Protein AF-0000000081953752 (afdb_homodimer)

Organism: NCBI:txid47308

Structure (mmCIF, N/CA/C/O backbone):
data_AF-0000000081953752-model_v1
#
loop_
_entity.id
_entity.type
_entity.pdbx_description
1 polymer Zgc:103681
#
loop_
_atom_site.group_PDB
_atom_site.id
_atom_site.type_symbol
_atom_site.label_atom_id
_atom_site.label_alt_id
_atom_site.label_comp_id
_atom_site.label_asym_id
_atom_site.label_entity_id
_atom_site.label_seq_id
_atom_site.pdbx_PDB_ins_code
_atom_site.Cartn_x
_atom_site.Cartn_y
_atom_site.Cartn_z
_atom_site.occupancy
_atom_site.B_iso_or_equiv
_atom_site.auth_seq_id
_atom_site.auth_comp_id
_atom_site.auth_asym_id
_atom_site.auth_atom_id
_atom_site.pdbx_PDB_model_num
ATOM 1 N N . MET A 1 1 ? 23.609 -15.227 -53.875 1 46.91 1 MET A N 1
ATOM 2 C CA . MET A 1 1 ? 23.047 -14.703 -52.625 1 46.91 1 MET A CA 1
ATOM 3 C C . MET A 1 1 ? 24.156 -14.391 -51.625 1 46.91 1 MET A C 1
ATOM 5 O O . MET A 1 1 ? 24.969 -15.258 -51.312 1 46.91 1 MET A O 1
ATOM 9 N N . SER A 1 2 ? 24.5 -13.234 -51.312 1 61.34 2 SER A N 1
ATOM 10 C CA . SER A 1 2 ? 25.688 -12.844 -50.562 1 61.34 2 SER A CA 1
ATOM 11 C C . SER A 1 2 ? 25.75 -13.523 -49.188 1 61.34 2 SER A C 1
ATOM 13 O O . SER A 1 2 ? 24.703 -13.914 -48.656 1 61.34 2 SER A O 1
ATOM 15 N N . ARG A 1 3 ? 26.984 -14.031 -48.969 1 63.84 3 ARG A N 1
ATOM 16 C CA . ARG A 1 3 ? 27.312 -14.766 -47.75 1 63.84 3 ARG A CA 1
ATOM 17 C C . ARG A 1 3 ? 26.594 -14.18 -46.531 1 63.84 3 ARG A C 1
ATOM 19 O O . ARG A 1 3 ? 26.141 -14.906 -45.656 1 63.84 3 ARG A O 1
ATOM 26 N N . SER A 1 4 ? 26.406 -12.82 -46.688 1 73.75 4 SER A N 1
ATOM 27 C CA . SER A 1 4 ? 25.797 -12.086 -45.594 1 73.75 4 SER A CA 1
ATOM 28 C C . SER A 1 4 ? 24.312 -12.359 -45.5 1 73.75 4 SER A C 1
ATOM 30 O O . SER A 1 4 ? 23.766 -12.539 -44.406 1 73.75 4 SER A O 1
ATOM 32 N N . LEU A 1 5 ? 23.766 -12.641 -46.625 1 77.19 5 LEU A N 1
ATOM 33 C CA . LEU A 1 5 ? 22.328 -12.875 -46.656 1 77.19 5 LEU A CA 1
ATOM 34 C C . LEU A 1 5 ? 22 -14.289 -46.219 1 77.19 5 LEU A C 1
ATOM 36 O O . LEU A 1 5 ? 21 -14.5 -45.531 1 77.19 5 LEU A O 1
ATOM 40 N N . THR A 1 6 ? 22.875 -15.172 -46.562 1 80.06 6 THR A N 1
ATOM 41 C CA . THR A 1 6 ? 22.656 -16.562 -46.188 1 80.06 6 THR A CA 1
ATOM 42 C C . THR A 1 6 ? 22.75 -16.719 -44.656 1 80.06 6 THR A C 1
ATOM 44 O O . THR A 1 6 ? 21.984 -17.484 -44.062 1 80.06 6 THR A O 1
ATOM 47 N N . ASN A 1 7 ? 23.688 -15.969 -44.062 1 82.38 7 ASN A N 1
ATOM 48 C CA . ASN A 1 7 ? 23.828 -16.016 -42.594 1 82.38 7 ASN A CA 1
ATOM 49 C C . ASN A 1 7 ? 22.578 -15.461 -41.906 1 82.38 7 ASN A C 1
ATOM 51 O O . ASN A 1 7 ? 22.141 -15.992 -40.875 1 82.38 7 ASN A O 1
ATOM 55 N N . VAL A 1 8 ? 22.078 -14.43 -42.5 1 82.56 8 VAL A N 1
ATOM 56 C CA . VAL A 1 8 ? 20.906 -13.797 -41.906 1 82.56 8 VAL A CA 1
ATOM 57 C C . VAL A 1 8 ? 19.703 -14.727 -42.031 1 82.56 8 VAL A C 1
ATOM 59 O O . VAL A 1 8 ? 18.875 -14.836 -41.125 1 82.56 8 VAL A O 1
ATOM 62 N N . LEU A 1 9 ? 19.672 -15.406 -43.188 1 83.31 9 LEU A N 1
ATOM 63 C CA . LEU A 1 9 ? 18.547 -16.328 -43.438 1 83.31 9 LEU A CA 1
ATOM 64 C C . LEU A 1 9 ? 18.656 -17.547 -42.531 1 83.31 9 LEU A C 1
ATOM 66 O O . LEU A 1 9 ? 17.641 -18.047 -42.031 1 83.31 9 LEU A O 1
ATOM 70 N N . GLU A 1 10 ? 19.797 -17.938 -42.344 1 86.81 10 GLU A N 1
ATOM 71 C CA . GLU A 1 10 ? 20 -19.062 -41.438 1 86.81 10 GLU A CA 1
ATOM 72 C C . GLU A 1 10 ? 19.688 -18.672 -40 1 86.81 10 GLU A C 1
ATOM 74 O O . GLU A 1 10 ? 19.047 -19.438 -39.25 1 86.81 10 GLU A O 1
ATOM 79 N N . GLU A 1 11 ? 20.156 -17.516 -39.594 1 86.75 11 GLU A N 1
ATOM 80 C CA . GLU A 1 11 ? 19.844 -17.031 -38.25 1 86.75 11 GLU A CA 1
ATOM 81 C C . GLU A 1 11 ? 18.344 -16.859 -38.062 1 86.75 11 GLU A C 1
ATOM 83 O O . GLU A 1 11 ? 17.812 -17.156 -37 1 86.75 11 GLU A O 1
ATOM 88 N N . TRP A 1 12 ? 17.703 -16.438 -39.062 1 86.62 12 TRP A N 1
ATOM 89 C CA . TRP A 1 12 ? 16.266 -16.25 -38.969 1 86.62 12 TRP A CA 1
ATOM 90 C C . TRP A 1 12 ? 15.547 -17.594 -38.875 1 86.62 12 TRP A C 1
ATOM 92 O O . TRP A 1 12 ? 14.578 -17.719 -38.094 1 86.62 12 TRP A O 1
ATOM 102 N N . THR A 1 13 ? 15.992 -18.531 -39.656 1 88.94 13 THR A N 1
ATOM 103 C CA . THR A 1 13 ? 15.383 -19.859 -39.562 1 88.94 13 THR A CA 1
ATOM 104 C C . THR A 1 13 ? 15.547 -20.438 -38.156 1 88.94 13 THR A C 1
ATOM 106 O O . THR A 1 13 ? 14.633 -21.078 -37.656 1 88.94 13 THR A O 1
ATOM 109 N N . ASN A 1 14 ? 16.672 -20.203 -37.531 1 89.75 14 ASN A N 1
ATOM 110 C CA . ASN A 1 14 ? 16.891 -20.656 -36.156 1 89.75 14 ASN A CA 1
ATOM 111 C C . ASN A 1 14 ? 15.984 -19.906 -35.188 1 89.75 14 ASN A C 1
ATOM 113 O O . ASN A 1 14 ? 15.438 -20.516 -34.281 1 89.75 14 ASN A O 1
ATOM 117 N N . LEU A 1 15 ? 15.836 -18.672 -35.406 1 89.75 15 LEU A N 1
ATOM 118 C CA . LEU A 1 15 ? 14.977 -17.859 -34.562 1 89.75 15 LEU A CA 1
ATOM 119 C C . LEU A 1 15 ? 13.523 -18.281 -34.688 1 89.75 15 LEU A C 1
ATOM 121 O O . LEU A 1 15 ? 12.773 -18.266 -33.719 1 89.75 15 LEU A O 1
ATOM 125 N N . GLU A 1 16 ? 13.188 -18.656 -35.875 1 89.75 16 GLU A N 1
ATOM 126 C CA . GLU A 1 16 ? 11.82 -19.094 -36.094 1 89.75 16 GLU A CA 1
ATOM 127 C C . GLU A 1 16 ? 11.555 -20.438 -35.406 1 89.75 16 GLU A C 1
ATOM 129 O O . GLU A 1 16 ? 10.469 -20.656 -34.844 1 89.75 16 GLU A O 1
ATOM 134 N N . LYS A 1 17 ? 12.508 -21.297 -35.438 1 91.38 17 LYS A N 1
ATOM 135 C CA . LYS A 1 17 ? 12.375 -22.547 -34.719 1 91.38 17 LYS A CA 1
ATOM 136 C C . LYS A 1 17 ? 12.266 -22.328 -33.188 1 91.38 17 LYS A C 1
ATOM 138 O O . LYS A 1 17 ? 11.438 -22.938 -32.531 1 91.38 17 LYS A O 1
ATOM 143 N N . GLU A 1 18 ? 13.055 -21.516 -32.719 1 90 18 GLU A N 1
ATOM 144 C CA . GLU A 1 18 ? 13.016 -21.188 -31.297 1 90 18 GLU A CA 1
ATOM 145 C C . GLU A 1 18 ? 11.695 -20.516 -30.922 1 90 18 GLU A C 1
ATOM 147 O O . GLU A 1 18 ? 11.172 -20.75 -29.828 1 90 18 GLU A O 1
ATOM 152 N N . TYR A 1 19 ? 11.25 -19.734 -31.828 1 90.19 19 TYR A N 1
ATOM 153 C CA . TYR A 1 19 ? 9.969 -19.062 -31.625 1 90.19 19 TYR A CA 1
ATOM 154 C C . TYR A 1 19 ? 8.836 -20.078 -31.5 1 90.19 19 TYR A C 1
ATOM 156 O O . TYR A 1 19 ? 7.969 -19.953 -30.641 1 90.19 19 TYR A O 1
ATOM 164 N N . GLN A 1 20 ? 8.852 -21.047 -32.344 1 90.56 20 GLN A N 1
ATOM 165 C CA . GLN A 1 20 ? 7.828 -22.094 -32.312 1 90.56 20 GLN A CA 1
ATOM 166 C C . GLN A 1 20 ? 7.926 -22.891 -31 1 90.56 20 GLN A C 1
ATOM 168 O O . GLN A 1 20 ? 6.906 -23.219 -30.391 1 90.56 20 GLN A O 1
ATOM 173 N N . HIS A 1 21 ? 9.109 -23.125 -30.594 1 90.94 21 HIS A N 1
ATOM 174 C CA . HIS A 1 21 ? 9.312 -23.828 -29.328 1 90.94 21 HIS A CA 1
ATOM 175 C C . HIS A 1 21 ? 8.828 -22.984 -28.156 1 90.94 21 HIS A C 1
ATOM 177 O O . HIS A 1 21 ? 8.242 -23.5 -27.203 1 90.94 21 HIS A O 1
ATOM 183 N N . LEU A 1 22 ? 9.109 -21.734 -28.234 1 90.44 22 LEU A N 1
ATOM 184 C CA . LEU A 1 22 ? 8.672 -20.812 -27.188 1 90.44 22 LEU A CA 1
ATOM 185 C C . LEU A 1 22 ? 7.148 -20.766 -27.109 1 90.44 22 LEU A C 1
ATOM 187 O O . LEU A 1 22 ? 6.574 -20.75 -26.016 1 90.44 22 LEU A O 1
ATOM 191 N N . GLN A 1 23 ? 6.535 -20.781 -28.25 1 89.38 23 GLN A N 1
ATOM 192 C CA . GLN A 1 23 ? 5.078 -20.75 -28.281 1 89.38 23 GLN A CA 1
ATOM 193 C C . GLN A 1 23 ? 4.496 -22.031 -27.672 1 89.38 23 GLN A C 1
ATOM 195 O O . GLN A 1 23 ? 3.508 -21.984 -26.938 1 89.38 23 GLN A O 1
ATOM 200 N N . GLU A 1 24 ? 5.129 -23.062 -27.906 1 91.31 24 GLU A N 1
ATOM 201 C CA . GLU A 1 24 ? 4.68 -24.344 -27.359 1 91.31 24 GLU A CA 1
ATOM 202 C C . GLU A 1 24 ? 4.895 -24.391 -25.844 1 91.31 24 GLU A C 1
ATOM 204 O O . GLU A 1 24 ? 4.035 -24.875 -25.109 1 91.31 24 GLU A O 1
ATOM 209 N N . THR A 1 25 ? 5.996 -23.938 -25.453 1 90.5 25 THR A N 1
ATOM 210 C CA . THR A 1 25 ? 6.293 -23.906 -24.031 1 90.5 25 THR A CA 1
ATOM 211 C C . THR A 1 25 ? 5.328 -22.969 -23.297 1 90.5 25 THR A C 1
ATOM 213 O O . THR A 1 25 ? 4.895 -23.266 -22.188 1 90.5 25 THR A O 1
ATOM 216 N N . HIS A 1 26 ? 5.078 -21.891 -23.922 1 89.62 26 HIS A N 1
ATOM 217 C CA . HIS A 1 26 ? 4.152 -20.938 -23.328 1 89.62 26 HIS A CA 1
ATOM 218 C C . HIS A 1 26 ? 2.746 -21.516 -23.234 1 89.62 26 HIS A C 1
ATOM 220 O O . HIS A 1 26 ? 2.043 -21.297 -22.234 1 89.62 26 HIS A O 1
ATOM 226 N N . LYS A 1 27 ? 2.357 -22.188 -24.234 1 90.25 27 LYS A N 1
ATOM 227 C CA . LYS A 1 27 ? 1.062 -22.859 -24.188 1 90.25 27 LYS A CA 1
ATOM 228 C C . LYS A 1 27 ? 1.02 -23.891 -23.062 1 90.25 27 LYS A C 1
ATOM 230 O O . LYS A 1 27 ? 0.024 -24 -22.344 1 90.25 27 LYS A O 1
ATOM 235 N N . LEU A 1 28 ? 2.066 -24.625 -22.969 1 91.25 28 LEU A N 1
ATOM 236 C CA . LEU A 1 28 ? 2.178 -25.594 -21.891 1 91.25 28 LEU A CA 1
ATOM 237 C C . LEU A 1 28 ? 2.123 -24.906 -20.531 1 91.25 28 LEU A C 1
ATOM 239 O O . LEU A 1 28 ? 1.481 -25.391 -19.609 1 91.25 28 LEU A O 1
ATOM 243 N N . TYR A 1 29 ? 2.766 -23.859 -20.469 1 90.81 29 TYR A N 1
ATOM 244 C CA . TYR A 1 29 ? 2.764 -23.047 -19.25 1 90.81 29 TYR A CA 1
ATOM 245 C C . TYR A 1 29 ? 1.35 -22.625 -18.891 1 90.81 29 TYR A C 1
ATOM 247 O O . TYR A 1 29 ? 0.924 -22.766 -17.75 1 90.81 29 TYR A O 1
ATOM 255 N N . LEU A 1 30 ? 0.602 -22.172 -19.844 1 88.12 30 LEU A N 1
ATOM 256 C CA . LEU A 1 30 ? -0.766 -21.734 -19.594 1 88.12 30 LEU A CA 1
ATOM 257 C C . LEU A 1 30 ? -1.65 -22.891 -19.172 1 88.12 30 LEU A C 1
ATOM 259 O O . LEU A 1 30 ? -2.52 -22.734 -18.312 1 88.12 30 LEU A O 1
ATOM 263 N N . GLN A 1 31 ? -1.423 -23.953 -19.672 1 89.69 31 GLN A N 1
ATOM 264 C CA . GLN A 1 31 ? -2.178 -25.156 -19.312 1 89.69 31 GLN A CA 1
ATOM 265 C C . GLN A 1 31 ? -1.862 -25.578 -17.875 1 89.69 31 GLN A C 1
ATOM 267 O O . GLN A 1 31 ? -2.764 -25.938 -17.125 1 89.69 31 GLN A O 1
ATOM 272 N N . LYS A 1 32 ? -0.624 -25.547 -17.625 1 90.56 32 LYS A N 1
ATOM 273 C CA . LYS A 1 32 ? -0.218 -25.922 -16.266 1 90.56 32 LYS A CA 1
ATOM 274 C C . LYS A 1 32 ? -0.751 -24.938 -15.234 1 90.56 32 LYS A C 1
ATOM 276 O O . LYS A 1 32 ? -1.063 -25.328 -14.102 1 90.56 32 LYS A O 1
ATOM 281 N N . LEU A 1 33 ? -0.809 -23.75 -15.656 1 88.44 33 LEU A N 1
ATOM 282 C CA . LEU A 1 33 ? -1.383 -22.75 -14.773 1 88.44 33 LEU A CA 1
ATOM 283 C C . LEU A 1 33 ? -2.842 -23.062 -14.461 1 88.44 33 LEU A C 1
ATOM 285 O O . LEU A 1 33 ? -3.279 -22.922 -13.32 1 88.44 33 LEU A O 1
ATOM 289 N N . ASP A 1 34 ? -3.547 -23.469 -15.375 1 87.88 34 ASP A N 1
ATOM 290 C CA . ASP A 1 34 ? -4.945 -23.844 -15.188 1 87.88 34 ASP A CA 1
ATOM 291 C C . ASP A 1 34 ? -5.059 -25.078 -14.289 1 87.88 34 ASP A C 1
ATOM 293 O O . ASP A 1 34 ? -5.953 -25.156 -13.445 1 87.88 34 ASP A O 1
ATOM 297 N N . GLU A 1 35 ? -4.172 -25.938 -14.461 1 89.75 35 GLU A N 1
ATOM 298 C CA . GLU A 1 35 ? -4.16 -27.141 -13.633 1 89.75 35 GLU A CA 1
ATOM 299 C C . GLU A 1 35 ? -3.898 -26.812 -12.172 1 89.75 35 GLU A C 1
ATOM 301 O O . GLU A 1 35 ? -4.531 -27.375 -11.273 1 89.75 35 GLU A O 1
ATOM 306 N N . ILE A 1 36 ? -3.023 -25.938 -12.008 1 89.88 36 ILE A N 1
ATOM 307 C CA . ILE A 1 36 ? -2.666 -25.547 -10.648 1 89.88 36 ILE A CA 1
ATOM 308 C C . ILE A 1 36 ? -3.855 -24.859 -9.977 1 89.88 36 ILE A C 1
ATOM 310 O O . ILE A 1 36 ? -4.117 -25.078 -8.789 1 89.88 36 ILE A O 1
ATOM 314 N N . SER A 1 37 ? -4.5 -24.047 -10.727 1 87.56 37 SER A N 1
ATOM 315 C CA . SER A 1 37 ? -5.668 -23.359 -10.18 1 87.56 37 SER A CA 1
ATOM 316 C C . SER A 1 37 ? -6.738 -24.359 -9.742 1 87.56 37 SER A C 1
ATOM 318 O O . SER A 1 37 ? -7.352 -24.188 -8.688 1 87.56 37 SER A O 1
ATOM 320 N N . LYS A 1 38 ? -6.891 -25.359 -10.469 1 89.38 38 LYS A N 1
ATOM 321 C CA . LYS A 1 38 ? -7.859 -26.391 -10.125 1 89.38 38 LYS A CA 1
ATOM 322 C C . LYS A 1 38 ? -7.418 -27.172 -8.891 1 89.38 38 LYS A C 1
ATOM 324 O O . LYS A 1 38 ? -8.227 -27.453 -8.008 1 89.38 38 LYS A O 1
ATOM 329 N N . LEU A 1 39 ? -6.164 -27.438 -8.898 1 90.5 39 LEU A N 1
ATOM 330 C CA . LEU A 1 39 ? -5.625 -28.172 -7.75 1 90.5 39 LEU A CA 1
ATOM 331 C C . LEU A 1 39 ? -5.742 -27.328 -6.48 1 90.5 39 LEU A C 1
ATOM 333 O O . LEU A 1 39 ? -6.055 -27.859 -5.41 1 90.5 39 LEU A O 1
ATOM 337 N N . GLN A 1 40 ? -5.484 -26.109 -6.574 1 88.94 40 GLN A N 1
ATOM 338 C CA . GLN A 1 40 ? -5.602 -25.203 -5.441 1 88.94 40 GLN A CA 1
ATOM 339 C C . GLN A 1 40 ? -7.023 -25.188 -4.891 1 88.94 40 GLN A C 1
ATOM 341 O O . GLN A 1 40 ? -7.227 -25.297 -3.678 1 88.94 40 GLN A O 1
ATOM 346 N N . ASN A 1 41 ? -7.934 -25.062 -5.746 1 88.06 41 ASN A N 1
ATOM 347 C CA . ASN A 1 41 ? -9.336 -25.031 -5.34 1 88.06 41 ASN A CA 1
ATOM 348 C C . ASN A 1 41 ? -9.758 -26.359 -4.715 1 88.06 41 ASN A C 1
ATOM 350 O O . ASN A 1 41 ? -10.5 -26.375 -3.73 1 88.06 41 ASN A O 1
ATOM 354 N N . ASN A 1 42 ? -9.273 -27.406 -5.285 1 90.5 42 ASN A N 1
ATOM 355 C CA . ASN A 1 42 ? -9.586 -28.719 -4.754 1 90.5 42 ASN A CA 1
ATOM 356 C C . ASN A 1 42 ? -9.016 -28.906 -3.35 1 90.5 42 ASN A C 1
ATOM 358 O O . ASN A 1 42 ? -9.703 -29.422 -2.463 1 90.5 42 ASN A O 1
ATOM 362 N N . CYS A 1 43 ? -7.809 -28.516 -3.184 1 90.25 43 CYS A N 1
ATOM 363 C CA . CYS A 1 43 ? -7.172 -28.625 -1.877 1 90.25 43 CYS A CA 1
ATOM 364 C C . CYS A 1 43 ? -7.891 -27.766 -0.841 1 90.25 43 CYS A C 1
ATOM 366 O O . CYS A 1 43 ? -8.188 -28.234 0.26 1 90.25 43 CYS A O 1
ATOM 368 N N . SER A 1 44 ? -8.211 -26.562 -1.245 1 89.81 44 SER A N 1
ATOM 369 C CA . SER A 1 44 ? -8.875 -25.656 -0.323 1 89.81 44 SER A CA 1
ATOM 370 C C . SER A 1 44 ? -10.266 -26.156 0.055 1 89.81 44 SER A C 1
ATOM 372 O O . SER A 1 44 ? -10.648 -26.109 1.224 1 89.81 44 SER A O 1
ATOM 374 N N . SER A 1 45 ? -10.953 -26.656 -0.89 1 90.12 45 SER A N 1
ATOM 375 C CA . SER A 1 45 ? -12.289 -27.188 -0.63 1 90.12 45 SER A CA 1
ATOM 376 C C . SER A 1 45 ? -12.234 -28.438 0.238 1 90.12 45 SER A C 1
ATOM 378 O O . SER A 1 45 ? -13.047 -28.609 1.151 1 90.12 45 SER A O 1
ATOM 380 N N . THR A 1 46 ? -11.305 -29.297 -0.038 1 90.81 46 THR A N 1
ATOM 381 C CA . THR A 1 46 ? -11.164 -30.531 0.723 1 90.81 46 THR A CA 1
ATOM 382 C C . THR A 1 46 ? -10.766 -30.234 2.168 1 90.81 46 THR A C 1
ATOM 384 O O . THR A 1 46 ? -11.258 -30.891 3.096 1 90.81 46 THR A O 1
ATOM 387 N N . ILE A 1 47 ? -9.898 -29.297 2.385 1 91.62 47 ILE A N 1
ATOM 388 C CA . ILE A 1 47 ? -9.477 -28.922 3.73 1 91.62 47 ILE A CA 1
ATOM 389 C C . ILE A 1 47 ? -10.656 -28.359 4.508 1 91.62 47 ILE A C 1
ATOM 391 O O . ILE A 1 47 ? -10.867 -28.703 5.676 1 91.62 47 ILE A O 1
ATOM 395 N N . SER A 1 48 ? -11.438 -27.5 3.807 1 90.38 48 SER A N 1
ATOM 396 C CA . SER A 1 48 ? -12.602 -26.906 4.461 1 90.38 48 SER A CA 1
ATOM 397 C C . SER A 1 48 ? -13.617 -27.969 4.852 1 90.38 48 SER A C 1
ATOM 399 O O . SER A 1 48 ? -14.18 -27.922 5.949 1 90.38 48 SER A O 1
ATOM 401 N N . LEU A 1 49 ? -13.852 -28.938 4.035 1 90.62 49 LEU A N 1
ATOM 402 C CA . LEU A 1 49 ? -14.773 -30.031 4.312 1 90.62 49 LEU A CA 1
ATOM 403 C C . LEU A 1 49 ? -14.258 -30.906 5.445 1 90.62 49 LEU A C 1
ATOM 405 O O . LEU A 1 49 ? -15.016 -31.312 6.328 1 90.62 49 LEU A O 1
ATOM 409 N N . HIS A 1 50 ? -12.953 -31.156 5.414 1 90.56 50 HIS A N 1
ATOM 410 C CA . HIS A 1 50 ? -12.336 -31.969 6.461 1 90.56 50 HIS A CA 1
ATOM 411 C C . HIS A 1 50 ? -12.445 -31.281 7.82 1 90.56 50 HIS A C 1
ATOM 413 O O . HIS A 1 50 ? -12.734 -31.938 8.828 1 90.56 50 HIS A O 1
ATOM 419 N N . ARG A 1 51 ? -12.258 -30.016 7.84 1 89.12 51 ARG A N 1
ATOM 420 C CA . ARG A 1 51 ? -12.352 -29.25 9.078 1 89.12 51 ARG A CA 1
ATOM 421 C C . ARG A 1 51 ? -13.766 -29.297 9.648 1 89.12 51 ARG A C 1
ATOM 423 O O . ARG A 1 51 ? -13.953 -29.438 10.859 1 89.12 51 ARG A O 1
ATOM 430 N N . LYS A 1 52 ? -14.758 -29.188 8.773 1 89.75 52 LYS A N 1
ATOM 431 C CA . LYS A 1 52 ? -16.156 -29.25 9.195 1 89.75 52 LYS A CA 1
ATOM 432 C C . LYS A 1 52 ? -16.484 -30.625 9.781 1 89.75 52 LYS A C 1
ATOM 434 O O . LYS A 1 52 ? -17.125 -30.719 10.828 1 89.75 52 LYS A O 1
ATOM 439 N N . ARG A 1 53 ? -16 -31.609 9.156 1 88.44 53 ARG A N 1
ATOM 440 C CA . ARG A 1 53 ? -16.281 -32.969 9.602 1 88.44 53 ARG A CA 1
ATOM 441 C C . ARG A 1 53 ? -15.547 -33.281 10.898 1 88.44 53 ARG A C 1
ATOM 443 O O . ARG A 1 53 ? -16.062 -34 11.758 1 88.44 53 ARG A O 1
ATOM 450 N N . LEU A 1 54 ? -14.328 -32.719 10.992 1 87.75 54 LEU A N 1
ATOM 451 C CA . LEU A 1 54 ? -13.562 -32.906 12.219 1 87.75 54 LEU A CA 1
ATOM 452 C C . LEU A 1 54 ? -14.281 -32.219 13.398 1 87.75 54 LEU A C 1
ATOM 454 O O . LEU A 1 54 ? -14.305 -32.781 14.5 1 87.75 54 LEU A O 1
ATOM 458 N N . ASN A 1 55 ? -14.867 -31.062 13.133 1 87.25 55 ASN A N 1
ATOM 459 C CA . ASN A 1 55 ? -15.594 -30.344 14.188 1 87.25 55 ASN A CA 1
ATOM 460 C C . ASN A 1 55 ? -16.844 -31.109 14.609 1 87.25 55 ASN A C 1
ATOM 462 O O . ASN A 1 55 ? -17.219 -31.094 15.781 1 87.25 55 ASN A O 1
ATOM 466 N N . GLU A 1 56 ? -17.422 -31.859 13.672 1 83.88 56 GLU A N 1
ATOM 467 C CA . GLU A 1 56 ? -18.594 -32.688 13.984 1 83.88 56 GLU A CA 1
ATOM 468 C C . GLU A 1 56 ? -18.219 -33.906 14.812 1 83.88 56 GLU A C 1
ATOM 470 O O . GLU A 1 56 ? -18.984 -34.344 15.672 1 83.88 56 GLU A O 1
ATOM 475 N N . LEU A 1 57 ? -17.078 -34.375 14.562 1 81.94 57 LEU A N 1
ATOM 476 C CA . LEU A 1 57 ? -16.609 -35.562 15.281 1 81.94 57 LEU A CA 1
ATOM 477 C C . LEU A 1 57 ? -16.203 -35.188 16.703 1 81.94 57 LEU A C 1
ATOM 479 O O . LEU A 1 57 ? -16.312 -36 17.625 1 81.94 57 LEU A O 1
ATOM 483 N N . LYS A 1 58 ? -15.602 -34 16.875 1 77.31 58 LYS A N 1
ATOM 484 C CA . LYS A 1 58 ? -15.219 -33.531 18.203 1 77.31 58 LYS A CA 1
ATOM 485 C C . LYS A 1 58 ? -16.422 -33.5 19.141 1 77.31 58 LYS A C 1
ATOM 487 O O . LYS A 1 58 ? -16.281 -33.781 20.344 1 77.31 58 LYS A O 1
ATOM 492 N N . GLY A 1 59 ? -17.562 -33.312 18.531 1 73.25 59 GLY A N 1
ATOM 493 C CA . GLY A 1 59 ? -18.781 -33.25 19.328 1 73.25 59 GLY A CA 1
ATOM 494 C C . GLY A 1 59 ? -19.312 -34.625 19.703 1 73.25 59 GLY A C 1
ATOM 495 O O . GLY A 1 59 ? -20.125 -34.719 20.625 1 73.25 59 GLY A O 1
ATOM 496 N N . LEU A 1 60 ? -18.828 -35.656 18.984 1 70.62 60 LEU A N 1
ATOM 497 C CA . LEU A 1 60 ? -19.406 -36.969 19.219 1 70.62 60 LEU A CA 1
ATOM 498 C C . LEU A 1 60 ? -18.562 -37.75 20.25 1 70.62 60 LEU A C 1
ATOM 500 O O . LEU A 1 60 ? -18.844 -38.906 20.531 1 70.62 60 LEU A O 1
ATOM 504 N N . SER A 1 61 ? -17.703 -37.062 20.984 1 61 61 SER A N 1
ATOM 505 C CA . SER A 1 61 ? -16.75 -37.781 21.844 1 61 61 SER A CA 1
ATOM 506 C C . SER A 1 61 ? -17.422 -38.844 22.672 1 61 61 SER A C 1
ATOM 508 O O . SER A 1 61 ? -18.016 -38.531 23.719 1 61 61 SER A O 1
ATOM 510 N N . PRO A 1 62 ? -17.625 -40 22.016 1 62.66 62 PRO A N 1
ATOM 511 C CA . PRO A 1 62 ? -18.109 -41.125 22.828 1 62.66 62 PRO A CA 1
ATOM 512 C C . PRO A 1 62 ? -17.141 -41.5 23.953 1 62.66 62 PRO A C 1
ATOM 514 O O . PRO A 1 62 ? -15.977 -41.094 23.922 1 62.66 62 PRO A O 1
ATOM 517 N N . GLU A 1 63 ? -17.625 -42.344 24.844 1 59.25 63 GLU A N 1
ATOM 518 C CA . GLU A 1 63 ? -17 -42.844 26.047 1 59.25 63 GLU A CA 1
ATOM 519 C C . GLU A 1 63 ? -15.578 -43.312 25.766 1 59.25 63 GLU A C 1
ATOM 521 O O . GLU A 1 63 ? -15.203 -43.531 24.609 1 59.25 63 GLU A O 1
ATOM 526 N N . ASP A 1 64 ? -14.773 -43.844 26.828 1 60.16 64 ASP A N 1
ATOM 527 C CA . ASP A 1 64 ? -13.461 -44.031 27.438 1 60.16 64 ASP A CA 1
ATOM 528 C C . ASP A 1 64 ? -12.695 -45.156 26.766 1 60.16 64 ASP A C 1
ATOM 530 O O . ASP A 1 64 ? -12.625 -46.281 27.297 1 60.16 64 ASP A O 1
ATOM 534 N N . SER A 1 65 ? -12.836 -45.281 25.391 1 69.12 65 SER A N 1
ATOM 535 C CA . SER A 1 65 ? -11.93 -46.375 25 1 69.12 65 SER A CA 1
ATOM 536 C C . SER A 1 65 ? -10.594 -45.812 24.531 1 69.12 65 SER A C 1
ATOM 538 O O . SER A 1 65 ? -10.492 -44.625 24.172 1 69.12 65 SER A O 1
ATOM 540 N N . ASN A 1 66 ? -9.484 -46.625 24.734 1 72.31 66 ASN A N 1
ATOM 541 C CA . ASN A 1 66 ? -8.109 -46.344 24.328 1 72.31 66 ASN A CA 1
ATOM 542 C C . ASN A 1 66 ? -8.047 -45.906 22.859 1 72.31 66 ASN A C 1
ATOM 544 O O . ASN A 1 66 ? -7.262 -45 22.516 1 72.31 66 ASN A O 1
ATOM 548 N N . THR A 1 67 ? -8.922 -46.531 22.094 1 75.38 67 THR A N 1
ATOM 549 C CA . THR A 1 67 ? -8.93 -46.188 20.672 1 75.38 67 THR A CA 1
ATOM 550 C C . THR A 1 67 ? -9.445 -44.75 20.469 1 75.38 67 THR A C 1
ATOM 552 O O . THR A 1 67 ? -8.922 -44.031 19.625 1 75.38 67 THR A O 1
ATOM 555 N N . MET A 1 68 ? -10.305 -44.375 21.312 1 77.81 68 MET A N 1
ATOM 556 C CA . MET A 1 68 ? -10.875 -43.031 21.203 1 77.81 68 MET A CA 1
ATOM 557 C C . MET A 1 68 ? -9.859 -41.969 21.594 1 77.81 68 MET A C 1
ATOM 559 O O . MET A 1 68 ? -9.852 -40.875 21.047 1 77.81 68 MET A O 1
ATOM 563 N N . ASP A 1 69 ? -8.969 -42.469 22.453 1 79.19 69 ASP A N 1
ATOM 564 C CA . ASP A 1 69 ? -7.945 -41.5 22.875 1 79.19 69 ASP A CA 1
ATOM 565 C C . ASP A 1 69 ? -6.965 -41.188 21.75 1 79.19 69 ASP A C 1
ATOM 567 O O . ASP A 1 69 ? -6.539 -40.062 21.578 1 79.19 69 ASP A O 1
ATOM 571 N N . LYS A 1 70 ? -6.676 -42.188 21.047 1 81.69 70 LYS A N 1
ATOM 572 C CA . LYS A 1 70 ? -5.773 -42 19.922 1 81.69 70 LYS A CA 1
ATOM 573 C C . LYS A 1 70 ? -6.418 -41.125 18.859 1 81.69 70 LYS A C 1
ATOM 575 O O . LYS A 1 70 ? -5.758 -40.25 18.281 1 81.69 70 LYS A O 1
ATOM 580 N N . ILE A 1 71 ? -7.656 -41.344 18.625 1 81.81 71 ILE A N 1
ATOM 581 C CA . ILE A 1 71 ? -8.383 -40.531 17.641 1 81.81 71 ILE A CA 1
ATOM 582 C C . ILE A 1 71 ? -8.469 -39.094 18.109 1 81.81 71 ILE A C 1
ATOM 584 O O . ILE A 1 71 ? -8.312 -38.156 17.312 1 81.81 71 ILE A O 1
ATOM 588 N N . LYS A 1 72 ? -8.562 -38.969 19.375 1 80.56 72 LYS A N 1
ATOM 589 C CA . LYS A 1 72 ? -8.648 -37.625 19.938 1 80.56 72 LYS A CA 1
ATOM 590 C C . LYS A 1 72 ? -7.328 -36.875 19.781 1 80.56 72 LYS A C 1
ATOM 592 O O . LYS A 1 72 ? -7.316 -35.656 19.516 1 80.56 72 LYS A O 1
ATOM 597 N N . ASP A 1 73 ? -6.23 -37.625 19.922 1 83.06 73 ASP A N 1
ATOM 598 C CA . ASP A 1 73 ? -4.918 -37 19.75 1 83.06 73 ASP A CA 1
ATOM 599 C C . ASP A 1 73 ? -4.703 -36.562 18.297 1 83.06 73 ASP A C 1
ATOM 601 O O . ASP A 1 73 ? -4.156 -35.5 18.031 1 83.06 73 ASP A O 1
ATOM 605 N N . LYS A 1 74 ? -5.184 -37.406 17.406 1 84.44 74 LYS A N 1
ATOM 606 C CA . LYS A 1 74 ? -5.027 -37.094 16 1 84.44 74 LYS A CA 1
ATOM 607 C C . LYS A 1 74 ? -5.918 -35.906 15.602 1 84.44 74 LYS A C 1
ATOM 609 O O . LYS A 1 74 ? -5.527 -35.094 14.781 1 84.44 74 LYS A O 1
ATOM 614 N N . ILE A 1 75 ? -6.973 -35.844 16.219 1 83.12 75 ILE A N 1
ATOM 615 C CA . ILE A 1 75 ? -7.898 -34.75 15.953 1 83.12 75 ILE A CA 1
ATOM 616 C C . ILE A 1 75 ? -7.281 -33.438 16.422 1 83.12 75 ILE A C 1
ATOM 618 O O . ILE A 1 75 ? -7.477 -32.375 15.781 1 83.12 75 ILE A O 1
ATOM 622 N N . LYS A 1 76 ? -6.449 -33.562 17.422 1 82.44 76 LYS A N 1
ATOM 623 C CA . LYS A 1 76 ? -5.828 -32.344 17.969 1 82.44 76 LYS A CA 1
ATOM 624 C C . LYS A 1 76 ? -4.684 -31.859 17.078 1 82.44 76 LYS A C 1
ATOM 626 O O . LYS A 1 76 ? -4.418 -30.672 17 1 82.44 76 LYS A O 1
ATOM 631 N N . THR A 1 77 ? -4.062 -32.781 16.328 1 84.44 77 THR A N 1
ATOM 632 C CA . THR A 1 77 ? -2.879 -32.406 15.547 1 84.44 77 THR A CA 1
ATOM 633 C C . THR A 1 77 ? -3.254 -32.094 14.102 1 84.44 77 THR A C 1
ATOM 635 O O . THR A 1 77 ? -2.506 -31.406 13.406 1 84.44 77 THR A O 1
ATOM 638 N N . ARG A 1 78 ? -4.406 -32.531 13.656 1 86.38 78 ARG A N 1
ATOM 639 C CA . ARG A 1 78 ? -4.805 -32.406 12.258 1 86.38 78 ARG A CA 1
ATOM 640 C C . ARG A 1 78 ? -4.957 -30.938 11.859 1 86.38 78 ARG A C 1
ATOM 642 O O . ARG A 1 78 ? -4.523 -30.531 10.773 1 86.38 78 ARG A O 1
ATOM 649 N N . PRO A 1 79 ? -5.5 -30.172 12.766 1 83.94 79 PRO A N 1
ATOM 650 C CA . PRO A 1 79 ? -5.625 -28.766 12.375 1 83.94 79 PRO A CA 1
ATOM 651 C C . PRO A 1 79 ? -4.277 -28.094 12.133 1 83.94 79 PRO A C 1
ATOM 653 O O . PRO A 1 79 ? -4.168 -27.203 11.289 1 83.94 79 PRO A O 1
ATOM 656 N N . ASN A 1 80 ? -3.266 -28.516 12.758 1 82 80 ASN A N 1
ATOM 657 C CA . ASN A 1 80 ? -1.937 -27.953 12.547 1 82 80 ASN A CA 1
ATOM 658 C C . ASN A 1 80 ? -1.384 -28.328 11.172 1 82 80 ASN A C 1
ATOM 660 O O . ASN A 1 80 ? -0.712 -27.516 10.531 1 82 80 ASN A O 1
ATOM 664 N N . VAL A 1 81 ? -1.713 -29.547 10.836 1 84.12 81 VAL A N 1
ATOM 665 C CA . VAL A 1 81 ? -1.257 -29.984 9.523 1 84.12 81 VAL A CA 1
ATOM 666 C C . VAL A 1 81 ? -1.978 -29.203 8.43 1 84.12 81 VAL A C 1
ATOM 668 O O . VAL A 1 81 ? -1.367 -28.812 7.434 1 84.12 81 VAL A O 1
ATOM 671 N N . PHE A 1 82 ? -3.254 -28.969 8.672 1 87.56 82 PHE A N 1
ATOM 672 C CA . PHE A 1 82 ? -4.02 -28.188 7.707 1 87.56 82 PHE A CA 1
ATOM 673 C C . PHE A 1 82 ? -3.486 -26.75 7.625 1 87.56 82 PHE A C 1
ATOM 675 O O . PHE A 1 82 ? -3.422 -26.172 6.543 1 87.56 82 PHE A O 1
ATOM 682 N N . PHE A 1 83 ? -3.072 -26.328 8.734 1 82.44 83 PHE A N 1
ATOM 683 C CA . PHE A 1 83 ? -2.523 -24.969 8.789 1 82.44 83 PHE A CA 1
ATOM 684 C C . PHE A 1 83 ? -1.237 -24.875 7.977 1 82.44 83 PHE A C 1
ATOM 686 O O . PHE A 1 83 ? -1.023 -23.906 7.254 1 82.44 83 PHE A O 1
ATOM 693 N N . GLU A 1 84 ? -0.516 -25.875 8.016 1 80.69 84 GLU A N 1
ATOM 694 C CA . GLU A 1 84 ? 0.729 -25.922 7.254 1 80.69 84 GLU A CA 1
ATOM 695 C C . GLU A 1 84 ? 0.459 -26.062 5.758 1 80.69 84 GLU A C 1
ATOM 697 O O . GLU A 1 84 ? 1.16 -25.469 4.938 1 80.69 84 GLU A O 1
ATOM 702 N N . MET A 1 85 ? -0.518 -26.812 5.465 1 83.62 85 MET A N 1
ATOM 703 C CA . MET A 1 85 ? -0.869 -26.984 4.059 1 83.62 85 MET A CA 1
ATOM 704 C C . MET A 1 85 ? -1.438 -25.703 3.477 1 83.62 85 MET A C 1
ATOM 706 O O . MET A 1 85 ? -1.152 -25.359 2.328 1 83.62 85 MET A O 1
ATOM 710 N N . GLU A 1 86 ? -2.16 -25 4.266 1 84.94 86 GLU A N 1
ATOM 711 C CA . GLU A 1 86 ? -2.82 -23.781 3.826 1 84.94 86 GLU A CA 1
ATOM 712 C C . GLU A 1 86 ? -1.816 -22.641 3.645 1 84.94 86 GLU A C 1
ATOM 714 O O . GLU A 1 86 ? -2.104 -21.656 2.965 1 84.94 86 GLU A O 1
ATOM 719 N N . ALA A 1 87 ? -0.688 -22.844 4.23 1 81.75 87 ALA A N 1
ATOM 720 C CA . ALA A 1 87 ? 0.336 -21.812 4.141 1 81.75 87 ALA A CA 1
ATOM 721 C C . ALA A 1 87 ? 0.808 -21.625 2.701 1 81.75 87 ALA A C 1
ATOM 723 O O . ALA A 1 87 ? 1.314 -20.562 2.338 1 81.75 87 ALA A O 1
ATOM 724 N N . PHE A 1 88 ? 0.583 -22.625 1.888 1 83.56 88 PHE A N 1
ATOM 725 C CA . PHE A 1 88 ? 1.072 -22.547 0.515 1 83.56 88 PHE A CA 1
ATOM 726 C C . PHE A 1 88 ? -0.089 -22.469 -0.469 1 83.56 88 PHE A C 1
ATOM 728 O O . PHE A 1 88 ? 0.076 -22.766 -1.655 1 83.56 88 PHE A O 1
ATOM 735 N N . LEU A 1 89 ? -1.219 -22.234 0.086 1 85.88 89 LEU A N 1
ATOM 736 C CA . LEU A 1 89 ? -2.408 -22 -0.724 1 85.88 89 LEU A CA 1
ATOM 737 C C . LEU A 1 89 ? -2.789 -20.531 -0.717 1 85.88 89 LEU A C 1
ATOM 739 O O . LEU A 1 89 ? -2.525 -19.812 0.256 1 85.88 89 LEU A O 1
ATOM 743 N N . PRO A 1 90 ? -3.277 -20.078 -1.841 1 84.88 90 PRO A N 1
ATOM 744 C CA . PRO A 1 90 ? -3.693 -18.672 -1.89 1 84.88 90 PRO A CA 1
ATOM 745 C C . PRO A 1 90 ? -4.758 -18.344 -0.849 1 84.88 90 PRO A C 1
ATOM 747 O O . PRO A 1 90 ? -5.703 -19.109 -0.658 1 84.88 90 PRO A O 1
ATOM 750 N N . LYS A 1 91 ? -4.496 -17.344 -0.111 1 85.75 91 LYS A N 1
ATOM 751 C CA . LYS A 1 91 ? -5.418 -16.844 0.909 1 85.75 91 LYS A CA 1
ATOM 752 C C . LYS A 1 91 ? -6.027 -15.508 0.505 1 85.75 91 LYS A C 1
ATOM 754 O O . LYS A 1 91 ? -5.391 -14.719 -0.2 1 85.75 91 LYS A O 1
ATOM 759 N N . LYS A 1 92 ? -7.176 -15.328 0.943 1 85.69 92 LYS A N 1
ATOM 760 C CA . LYS A 1 92 ? -7.809 -14.031 0.713 1 85.69 92 LYS A CA 1
ATOM 761 C C . LYS A 1 92 ? -7.184 -12.953 1.589 1 85.69 92 LYS A C 1
ATOM 763 O O . LYS A 1 92 ? -6.863 -13.195 2.754 1 85.69 92 LYS A O 1
ATOM 768 N N . ASN A 1 93 ? -7.023 -11.82 1.032 1 87.88 93 ASN A N 1
ATOM 769 C CA . ASN A 1 93 ? -6.461 -10.695 1.77 1 87.88 93 ASN A CA 1
ATOM 770 C C . ASN A 1 93 ? -7.418 -10.195 2.846 1 87.88 93 ASN A C 1
ATOM 772 O O . ASN A 1 93 ? -8.633 -10.289 2.691 1 87.88 93 ASN A O 1
ATOM 776 N N . GLY A 1 94 ? -6.922 -9.75 3.938 1 86.5 94 GLY A N 1
ATOM 777 C CA . GLY A 1 94 ? -7.738 -9.062 4.922 1 86.5 94 GLY A CA 1
ATOM 778 C C . GLY A 1 94 ? -8.367 -7.781 4.395 1 86.5 94 GLY A C 1
ATOM 779 O O . GLY A 1 94 ? -8.039 -7.34 3.289 1 86.5 94 GLY A O 1
ATOM 780 N N . LEU A 1 95 ? -9.195 -7.215 5.188 1 88.5 95 LEU A N 1
ATOM 781 C CA . LEU A 1 95 ? -9.922 -6.02 4.773 1 88.5 95 LEU A CA 1
ATOM 782 C C . LEU A 1 95 ? -8.961 -4.875 4.473 1 88.5 95 LEU A C 1
ATOM 784 O O . LEU A 1 95 ? -9.078 -4.219 3.434 1 88.5 95 LEU A O 1
ATOM 788 N N . TYR A 1 96 ? -8.023 -4.684 5.355 1 90.31 96 TYR A N 1
ATOM 789 C CA . TYR A 1 96 ? -7.078 -3.584 5.199 1 90.31 96 TYR A CA 1
ATOM 790 C C . TYR A 1 96 ? -6.277 -3.732 3.912 1 90.31 96 TYR A C 1
ATOM 792 O O . TYR A 1 96 ? -6.176 -2.791 3.123 1 90.31 96 TYR A O 1
ATOM 800 N N . LEU A 1 97 ? -5.766 -4.883 3.674 1 91.12 97 LEU A N 1
ATOM 801 C CA . LEU A 1 97 ? -4.949 -5.125 2.492 1 91.12 97 LEU A CA 1
ATOM 802 C C . LEU A 1 97 ? -5.793 -5.066 1.224 1 91.12 97 LEU A C 1
ATOM 804 O O . LEU A 1 97 ? -5.34 -4.559 0.195 1 91.12 97 LEU A O 1
ATOM 808 N N . SER A 1 98 ? -6.984 -5.516 1.323 1 92.81 98 SER A N 1
ATOM 809 C CA . SER A 1 98 ? -7.879 -5.488 0.17 1 92.81 98 SER A CA 1
ATOM 810 C C . SER A 1 98 ? -8.258 -4.059 -0.202 1 92.81 98 SER A C 1
ATOM 812 O O . SER A 1 98 ? -8.438 -3.746 -1.381 1 92.81 98 SER A O 1
ATOM 814 N N . LEU A 1 99 ? -8.352 -3.289 0.784 1 90.56 99 LEU A N 1
ATOM 815 C CA . LEU A 1 99 ? -8.695 -1.895 0.527 1 90.56 99 LEU A CA 1
ATOM 816 C C . LEU A 1 99 ? -7.535 -1.169 -0.15 1 90.56 99 LEU A C 1
ATOM 818 O O . LEU A 1 99 ? -7.75 -0.335 -1.033 1 90.56 99 LEU A O 1
ATOM 822 N N . VAL A 1 100 ? -6.336 -1.488 0.216 1 91.44 100 VAL A N 1
ATOM 823 C CA . VAL A 1 100 ? -5.164 -0.773 -0.278 1 91.44 100 VAL A CA 1
ATOM 824 C C . VAL A 1 100 ? -4.75 -1.335 -1.636 1 91.44 100 VAL A C 1
ATOM 826 O O . VAL A 1 100 ? -4.414 -0.581 -2.551 1 91.44 100 VAL A O 1
ATOM 829 N N . LEU A 1 101 ? -4.855 -2.68 -1.78 1 91.56 101 LEU A N 1
ATOM 830 C CA . LEU A 1 101 ? -4.273 -3.312 -2.959 1 91.56 101 LEU A CA 1
ATOM 831 C C . LEU A 1 101 ? -5.363 -3.867 -3.871 1 91.56 101 LEU A C 1
ATOM 833 O O . LEU A 1 101 ? -5.105 -4.164 -5.039 1 91.56 101 LEU A O 1
ATOM 837 N N . GLY A 1 102 ? -6.5 -4.094 -3.395 1 90.75 102 GLY A N 1
ATOM 838 C CA . GLY A 1 102 ? -7.512 -4.809 -4.16 1 90.75 102 GLY A CA 1
ATOM 839 C C . GLY A 1 102 ? -7.391 -6.316 -4.043 1 90.75 102 GLY A C 1
ATOM 840 O O . GLY A 1 102 ? -6.781 -6.824 -3.1 1 90.75 102 GLY A O 1
ATOM 841 N N . ASN A 1 103 ? -7.938 -6.961 -5.027 1 87.81 103 ASN A N 1
ATOM 842 C CA . ASN A 1 103 ? -7.969 -8.422 -4.996 1 87.81 103 ASN A CA 1
ATOM 843 C C . ASN A 1 103 ? -6.754 -9.023 -5.695 1 87.81 103 ASN A C 1
ATOM 845 O O . ASN A 1 103 ? -6.887 -9.656 -6.742 1 87.81 103 ASN A O 1
ATOM 849 N N . VAL A 1 104 ? -5.637 -8.836 -5.18 1 89.75 104 VAL A N 1
ATOM 850 C CA . VAL A 1 104 ? -4.398 -9.43 -5.672 1 89.75 104 VAL A CA 1
ATOM 851 C C . VAL A 1 104 ? -3.881 -10.453 -4.66 1 89.75 104 VAL A C 1
ATOM 853 O O . VAL A 1 104 ? -3.971 -10.234 -3.449 1 89.75 104 VAL A O 1
ATOM 856 N N . ASN A 1 105 ? -3.439 -11.484 -5.18 1 87.56 105 ASN A N 1
ATOM 857 C CA . ASN A 1 105 ? -2.879 -12.508 -4.309 1 87.56 105 ASN A CA 1
ATOM 858 C C . ASN A 1 105 ? -1.465 -12.148 -3.859 1 87.56 105 ASN A C 1
ATOM 860 O O . ASN A 1 105 ? -0.577 -11.953 -4.691 1 87.56 105 ASN A O 1
ATOM 864 N N . VAL A 1 106 ? -1.326 -12.102 -2.594 1 89.88 106 VAL A N 1
ATOM 865 C CA . VAL A 1 106 ? -0.017 -11.727 -2.072 1 89.88 106 VAL A CA 1
ATOM 866 C C . VAL A 1 106 ? 0.623 -12.914 -1.366 1 89.88 106 VAL A C 1
ATOM 868 O O . VAL A 1 106 ? 1.57 -12.75 -0.593 1 89.88 106 VAL A O 1
ATOM 871 N N . THR A 1 107 ? 0.153 -14.086 -1.604 1 88.5 107 THR A N 1
ATOM 872 C CA . THR A 1 107 ? 0.676 -15.281 -0.956 1 88.5 107 THR A CA 1
ATOM 873 C C . THR A 1 107 ? 2.02 -15.68 -1.558 1 88.5 107 THR A C 1
ATOM 875 O O . THR A 1 107 ? 2.176 -15.703 -2.781 1 88.5 107 THR A O 1
ATOM 878 N N . LEU A 1 108 ? 2.916 -15.914 -0.742 1 86.88 108 LEU A N 1
ATOM 879 C CA . LEU A 1 108 ? 4.23 -16.422 -1.126 1 86.88 108 LEU A CA 1
ATOM 880 C C . LEU A 1 108 ? 4.254 -17.953 -1.096 1 86.88 108 LEU A C 1
ATOM 882 O O . LEU A 1 108 ? 4.055 -18.547 -0.041 1 86.88 108 LEU A O 1
ATOM 886 N N . LEU A 1 109 ? 4.488 -18.562 -2.182 1 83.88 109 LEU A N 1
ATOM 887 C CA . LEU A 1 109 ? 4.227 -19.984 -2.363 1 83.88 109 LEU A CA 1
ATOM 888 C C . LEU A 1 109 ? 5.461 -20.812 -2.029 1 83.88 109 LEU A C 1
ATOM 890 O O . LEU A 1 109 ? 5.473 -22.031 -2.234 1 83.88 109 LEU A O 1
ATOM 894 N N . SER A 1 110 ? 6.52 -20.234 -1.549 1 83.19 110 SER A N 1
ATOM 895 C CA . SER A 1 110 ? 7.703 -20.984 -1.144 1 83.19 110 SER A CA 1
ATOM 896 C C . SER A 1 110 ? 8.281 -20.438 0.161 1 83.19 110 SER A C 1
ATOM 898 O O . SER A 1 110 ? 8.109 -19.25 0.478 1 83.19 110 SER A O 1
ATOM 900 N N . LYS A 1 111 ? 8.898 -21.359 0.91 1 79.75 111 LYS A N 1
ATOM 901 C CA . LYS A 1 111 ? 9.539 -20.969 2.158 1 79.75 111 LYS A CA 1
ATOM 902 C C . LYS A 1 111 ? 10.68 -19.984 1.901 1 79.75 111 LYS A C 1
ATOM 904 O O . LYS A 1 111 ? 10.898 -19.062 2.688 1 79.75 111 LYS A O 1
ATOM 909 N N . GLN A 1 112 ? 11.359 -20.172 0.834 1 80.94 112 GLN A N 1
ATOM 910 C CA . GLN A 1 112 ? 12.461 -19.281 0.473 1 80.94 112 GLN A CA 1
ATOM 911 C C . GLN A 1 112 ? 11.953 -17.875 0.171 1 80.94 112 GLN A C 1
ATOM 913 O O . GLN A 1 112 ? 12.578 -16.891 0.568 1 80.94 112 GLN A O 1
ATOM 918 N N . SER A 1 113 ? 10.844 -17.828 -0.471 1 85.94 113 SER A N 1
ATOM 919 C CA . SER A 1 113 ? 10.273 -16.516 -0.791 1 85.94 113 SER A CA 1
ATOM 920 C C . SER A 1 113 ? 9.781 -15.805 0.465 1 85.94 113 SER A C 1
ATOM 922 O O . SER A 1 113 ? 9.883 -14.586 0.577 1 85.94 113 SER A O 1
ATOM 924 N N . LYS A 1 114 ? 9.266 -16.578 1.383 1 85.94 114 LYS A N 1
ATOM 925 C CA . LYS A 1 114 ? 8.805 -16.016 2.646 1 85.94 114 LYS A CA 1
ATOM 926 C C . LYS A 1 114 ? 9.977 -15.445 3.447 1 85.94 114 LYS A C 1
ATOM 928 O O . LYS A 1 114 ? 9.883 -14.352 4 1 85.94 114 LYS A O 1
ATOM 933 N N . PHE A 1 115 ? 11.039 -16.172 3.467 1 84.38 115 PHE A N 1
ATOM 934 C CA . PHE A 1 115 ? 12.227 -15.719 4.18 1 84.38 115 PHE A CA 1
ATOM 935 C C . PHE A 1 115 ? 12.836 -14.492 3.508 1 84.38 115 PHE A C 1
ATOM 937 O O . PHE A 1 115 ? 13.258 -13.555 4.184 1 84.38 115 PHE A O 1
ATOM 944 N N . ALA A 1 116 ? 12.906 -14.547 2.23 1 88.19 116 ALA A N 1
ATOM 945 C CA . ALA A 1 116 ? 13.453 -13.414 1.487 1 88.19 116 ALA A CA 1
ATOM 946 C C . ALA A 1 116 ? 12.625 -12.148 1.719 1 88.19 116 ALA A C 1
ATOM 948 O O . ALA A 1 116 ? 13.18 -11.055 1.817 1 88.19 116 ALA A O 1
ATOM 949 N N . TYR A 1 117 ? 11.352 -12.336 1.78 1 91.44 117 TYR A N 1
ATOM 950 C CA . TYR A 1 117 ? 10.469 -11.195 2.025 1 91.44 117 TYR A CA 1
ATOM 951 C C . TYR A 1 117 ? 10.711 -10.609 3.41 1 91.44 117 TYR A C 1
ATOM 953 O O . TYR A 1 117 ? 10.734 -9.391 3.578 1 91.44 117 TYR A O 1
ATOM 961 N N . LYS A 1 118 ? 10.828 -11.453 4.422 1 88.44 118 LYS A N 1
ATOM 962 C CA . LYS A 1 118 ? 11.094 -10.992 5.781 1 88.44 118 LYS A CA 1
ATOM 963 C C . LYS A 1 118 ? 12.438 -10.281 5.867 1 88.44 118 LYS A C 1
ATOM 965 O O . LYS A 1 118 ? 12.57 -9.273 6.562 1 88.44 118 LYS A O 1
ATOM 970 N N . ASP A 1 119 ? 13.367 -10.758 5.164 1 88.06 119 ASP A N 1
ATOM 971 C CA . ASP A 1 119 ? 14.688 -10.133 5.133 1 88.06 119 ASP A CA 1
ATOM 972 C C . ASP A 1 119 ? 14.633 -8.75 4.488 1 88.06 119 ASP A C 1
ATOM 974 O O . ASP A 1 119 ? 15.242 -7.801 4.98 1 88.06 119 ASP A O 1
ATOM 978 N N . GLU A 1 120 ? 13.93 -8.672 3.449 1 91.88 120 GLU A N 1
ATOM 979 C CA . GLU A 1 120 ? 13.766 -7.391 2.779 1 91.88 120 GLU A CA 1
ATOM 980 C C . GLU A 1 120 ? 13.039 -6.391 3.672 1 91.88 120 GLU A C 1
ATOM 982 O O . GLU A 1 120 ? 13.352 -5.199 3.664 1 91.88 120 GLU A O 1
ATOM 987 N N . TYR A 1 121 ? 12.023 -6.848 4.332 1 91.69 121 TYR A N 1
ATOM 988 C CA . TYR A 1 121 ? 11.273 -6.031 5.273 1 91.69 121 TYR A CA 1
ATOM 989 C C . TYR A 1 121 ? 12.188 -5.434 6.336 1 91.69 121 TYR A C 1
ATOM 991 O O . TYR A 1 121 ? 12.094 -4.246 6.648 1 91.69 121 TYR A O 1
ATOM 999 N N . GLU A 1 122 ? 13.133 -6.219 6.895 1 88.12 122 GLU A N 1
ATOM 1000 C CA . GLU A 1 122 ? 14.047 -5.738 7.926 1 88.12 122 GLU A CA 1
ATOM 1001 C C . GLU A 1 122 ? 15.078 -4.773 7.352 1 88.12 122 GLU A C 1
ATOM 1003 O O . GLU A 1 122 ? 15.477 -3.812 8.016 1 88.12 122 GLU A O 1
ATOM 1008 N N . LYS A 1 123 ? 15.477 -5.055 6.168 1 91.06 123 LYS A N 1
ATOM 1009 C CA . LYS A 1 123 ? 16.406 -4.129 5.516 1 91.06 123 LYS A CA 1
ATOM 1010 C C . LYS A 1 123 ? 15.734 -2.783 5.25 1 91.06 123 LYS A C 1
ATOM 1012 O O . LYS A 1 123 ? 16.344 -1.732 5.441 1 91.06 123 LYS A O 1
ATOM 1017 N N . PHE A 1 124 ? 14.516 -2.861 4.801 1 93 124 PHE A N 1
ATOM 1018 C CA . PHE A 1 124 ? 13.734 -1.649 4.582 1 93 124 PHE A CA 1
ATOM 1019 C C . PHE A 1 124 ? 13.602 -0.845 5.867 1 93 124 PHE A C 1
ATOM 1021 O O . PHE A 1 124 ? 13.805 0.371 5.871 1 93 124 PHE A O 1
ATOM 1028 N N . LYS A 1 125 ? 13.297 -1.502 6.93 1 91.69 125 LYS A N 1
ATOM 1029 C CA . LYS A 1 125 ? 13.195 -0.852 8.234 1 91.69 125 LYS A CA 1
ATOM 1030 C C . LYS A 1 125 ? 14.508 -0.175 8.617 1 91.69 125 LYS A C 1
ATOM 1032 O O . LYS A 1 125 ? 14.508 0.963 9.094 1 91.69 125 LYS A O 1
ATOM 1037 N N . LEU A 1 126 ? 15.578 -0.827 8.375 1 90.88 126 LEU A N 1
ATOM 1038 C CA . LEU A 1 126 ? 16.891 -0.309 8.75 1 90.88 126 LEU A CA 1
ATOM 1039 C C . LEU A 1 126 ? 17.234 0.942 7.945 1 90.88 126 LEU A C 1
ATOM 1041 O O . LEU A 1 126 ? 17.625 1.963 8.516 1 90.88 126 LEU A O 1
ATOM 1045 N N . TYR A 1 127 ? 17.047 0.882 6.676 1 93.31 127 TYR A N 1
ATOM 1046 C CA . TYR A 1 127 ? 17.375 2.016 5.82 1 93.31 127 TYR A CA 1
ATOM 1047 C C . TYR A 1 127 ? 16.547 3.242 6.195 1 93.31 127 TYR A C 1
ATOM 1049 O O . TYR A 1 127 ? 17.094 4.344 6.324 1 93.31 127 TYR A O 1
ATOM 1057 N N . LEU A 1 128 ? 15.297 3.035 6.355 1 93.38 128 LEU A N 1
ATOM 1058 C CA . LEU A 1 128 ? 14.43 4.168 6.66 1 93.38 128 LEU A CA 1
ATOM 1059 C C . LEU A 1 128 ? 14.695 4.695 8.07 1 93.38 128 LEU A C 1
ATOM 1061 O O . LEU A 1 128 ? 14.617 5.902 8.305 1 93.38 128 LEU A O 1
ATOM 1065 N N . THR A 1 129 ? 14.977 3.801 9.016 1 91.81 129 THR A N 1
ATOM 1066 C CA . THR A 1 129 ? 15.281 4.23 10.375 1 91.81 129 THR A CA 1
ATOM 1067 C C . THR A 1 129 ? 16.562 5.066 10.398 1 91.81 129 THR A C 1
ATOM 1069 O O . THR A 1 129 ? 16.641 6.059 11.125 1 91.81 129 THR A O 1
ATOM 1072 N N . VAL A 1 130 ? 17.531 4.703 9.602 1 94.94 130 VAL A N 1
ATOM 1073 C CA . VAL A 1 130 ? 18.766 5.473 9.531 1 94.94 130 VAL A CA 1
ATOM 1074 C C . VAL A 1 130 ? 18.484 6.852 8.938 1 94.94 130 VAL A C 1
ATOM 1076 O O . VAL A 1 130 ? 19 7.859 9.422 1 94.94 130 VAL A O 1
ATOM 1079 N N . ILE A 1 131 ? 17.672 6.875 7.957 1 95.88 131 ILE A N 1
ATOM 1080 C CA . ILE A 1 131 ? 17.297 8.148 7.352 1 95.88 131 ILE A CA 1
ATOM 1081 C C . ILE A 1 131 ? 16.562 9.016 8.367 1 95.88 131 ILE A C 1
ATOM 1083 O O . ILE A 1 131 ? 16.844 10.203 8.508 1 95.88 131 ILE A O 1
ATOM 1087 N N . LEU A 1 132 ? 15.68 8.422 9.086 1 94.81 132 LEU A N 1
ATOM 1088 C CA . LEU A 1 132 ? 14.922 9.156 10.094 1 94.81 132 LEU A CA 1
ATOM 1089 C C . LEU A 1 132 ? 15.836 9.625 11.219 1 94.81 132 LEU A C 1
ATOM 1091 O O . LEU A 1 132 ? 15.648 10.719 11.758 1 94.81 132 LEU A O 1
ATOM 1095 N N . LEU A 1 133 ? 16.797 8.828 11.578 1 94.94 133 LEU A N 1
ATOM 1096 C CA . LEU A 1 133 ? 17.781 9.195 12.602 1 94.94 133 LEU A CA 1
ATOM 1097 C C . LEU A 1 133 ? 18.578 10.422 12.18 1 94.94 133 LEU A C 1
ATOM 1099 O O . LEU A 1 133 ? 18.703 11.383 12.938 1 94.94 133 LEU A O 1
ATOM 1103 N N . LEU A 1 134 ? 19.016 10.414 11.008 1 96.62 134 LEU A N 1
ATOM 1104 C CA . LEU A 1 134 ? 19.812 11.531 10.5 1 96.62 134 LEU A CA 1
ATOM 1105 C C . LEU A 1 134 ? 18.953 12.781 10.359 1 96.62 134 LEU A C 1
ATOM 1107 O O . LEU A 1 134 ? 19.406 13.891 10.672 1 96.62 134 LEU A O 1
ATOM 1111 N N . PHE A 1 135 ? 17.75 12.57 9.883 1 96.12 135 PHE A N 1
ATOM 1112 C CA . PHE A 1 135 ? 16.828 13.695 9.703 1 96.12 135 PHE A CA 1
ATOM 1113 C C . PHE A 1 135 ? 16.453 14.312 11.039 1 96.12 135 PHE A C 1
ATOM 1115 O O . PHE A 1 135 ? 16.484 15.531 11.203 1 96.12 135 PHE A O 1
ATOM 1122 N N . SER A 1 136 ? 16.125 13.5 11.984 1 94.25 136 SER A N 1
ATOM 1123 C CA . SER A 1 136 ? 15.789 14 13.312 1 94.25 136 SER A CA 1
ATOM 1124 C C . SER A 1 136 ? 17 14.664 13.969 1 94.25 136 SER A C 1
ATOM 1126 O O . SER A 1 136 ? 16.844 15.664 14.68 1 94.25 136 SER A O 1
ATOM 1128 N N . PHE A 1 137 ? 18.156 14.141 13.742 1 96 137 PHE A N 1
ATOM 1129 C CA . PHE A 1 137 ? 19.391 14.727 14.25 1 96 137 PHE A CA 1
ATOM 1130 C C . PHE A 1 137 ? 19.609 16.125 13.68 1 96 137 PHE A C 1
ATOM 1132 O O . PHE A 1 137 ? 19.906 17.062 14.422 1 96 137 PHE A O 1
ATOM 1139 N N . THR A 1 138 ? 19.406 16.25 12.43 1 95.38 138 THR A N 1
ATOM 1140 C CA . THR A 1 138 ? 19.609 17.531 11.758 1 95.38 138 THR A CA 1
ATOM 1141 C C . THR A 1 138 ? 18.578 18.562 12.227 1 95.38 138 THR A C 1
ATOM 1143 O O . THR A 1 138 ? 18.906 19.719 12.477 1 95.38 138 THR A O 1
ATOM 1146 N N . CYS A 1 139 ? 17.312 18.109 12.375 1 94 139 CYS A N 1
ATOM 1147 C CA . CYS A 1 139 ? 16.266 19.016 12.828 1 94 139 CYS A CA 1
ATOM 1148 C C . CYS A 1 139 ? 16.469 19.406 14.281 1 94 139 CYS A C 1
ATOM 1150 O O . CYS A 1 139 ? 16.172 20.531 14.672 1 94 139 CYS A O 1
ATOM 1152 N N . TYR A 1 140 ? 17.016 18.562 15.062 1 94.5 140 TYR A N 1
ATOM 1153 C CA . TYR A 1 140 ? 17.203 18.812 16.484 1 94.5 140 TYR A CA 1
ATOM 1154 C C . TYR A 1 140 ? 18.359 19.781 16.719 1 94.5 140 TYR A C 1
ATOM 1156 O O . TYR A 1 140 ? 18.234 20.734 17.5 1 94.5 140 TYR A O 1
ATOM 1164 N N . PHE A 1 141 ? 19.438 19.719 16.016 1 95.38 141 PHE A N 1
ATOM 1165 C CA . PHE A 1 141 ? 20.656 20.453 16.359 1 95.38 141 PHE A CA 1
ATOM 1166 C C . PHE A 1 141 ? 20.859 21.625 15.422 1 95.38 141 PHE A C 1
ATOM 1168 O O . PHE A 1 141 ? 21.453 22.641 15.805 1 95.38 141 PHE A O 1
ATOM 1175 N N . PHE A 1 142 ? 20.281 21.578 14.18 1 93.62 142 PHE A N 1
ATOM 1176 C CA . PHE A 1 142 ? 20.797 22.531 13.203 1 93.62 142 PHE A CA 1
ATOM 1177 C C . PHE A 1 142 ? 19.656 23.359 12.609 1 93.62 142 PHE A C 1
ATOM 1179 O O . PHE A 1 142 ? 19.828 24.516 12.25 1 93.62 142 PHE A O 1
ATOM 1186 N N . VAL A 1 143 ? 18.594 22.719 12.383 1 90.25 143 VAL A N 1
ATOM 1187 C CA . VAL A 1 143 ? 17.547 23.391 11.617 1 90.25 143 VAL A CA 1
ATOM 1188 C C . VAL A 1 143 ? 16.281 23.531 12.469 1 90.25 143 VAL A C 1
ATOM 1190 O O . VAL A 1 143 ? 15.734 22.531 12.945 1 90.25 143 VAL A O 1
ATOM 1193 N N . SER A 1 144 ? 15.906 24.75 12.68 1 88.12 144 SER A N 1
ATOM 1194 C CA . SER A 1 144 ? 14.656 25.016 13.391 1 88.12 144 SER A CA 1
ATOM 1195 C C . SER A 1 144 ? 13.625 25.656 12.477 1 88.12 144 SER A C 1
ATOM 1197 O O . SER A 1 144 ? 13.438 26.875 12.5 1 88.12 144 SER A O 1
ATOM 1199 N N . ASN A 1 145 ? 13.086 24.875 11.594 1 88.19 145 ASN A N 1
ATOM 1200 C CA . ASN A 1 145 ? 12.094 25.328 10.625 1 88.19 145 ASN A CA 1
ATOM 1201 C C . ASN A 1 145 ? 10.891 24.391 10.562 1 88.19 145 ASN A C 1
ATOM 1203 O O . ASN A 1 145 ? 11.055 23.172 10.422 1 88.19 145 ASN A O 1
ATOM 1207 N N . ARG A 1 146 ? 9.758 25.031 10.633 1 86.25 146 ARG A N 1
ATOM 1208 C CA . ARG A 1 146 ? 8.531 24.25 10.688 1 86.25 146 ARG A CA 1
ATOM 1209 C C . ARG A 1 146 ? 8.328 23.453 9.398 1 86.25 146 ARG A C 1
ATOM 1211 O O . ARG A 1 146 ? 7.805 22.344 9.422 1 86.25 146 ARG A O 1
ATOM 1218 N N . PHE A 1 147 ? 8.719 24.016 8.328 1 83.12 147 PHE A N 1
ATOM 1219 C CA . PHE A 1 147 ? 8.578 23.344 7.047 1 83.12 147 PHE A CA 1
ATOM 1220 C C . PHE A 1 147 ? 9.414 22.062 7.016 1 83.12 147 PHE A C 1
ATOM 1222 O O . PHE A 1 147 ? 8.938 21.016 6.559 1 83.12 147 PHE A O 1
ATOM 1229 N N . VAL A 1 148 ? 10.555 22.125 7.52 1 90 148 VAL A N 1
ATOM 1230 C CA . VAL A 1 148 ? 11.438 20.969 7.559 1 90 148 VAL A CA 1
ATOM 1231 C C . VAL A 1 148 ? 10.898 19.938 8.547 1 90 148 VAL A C 1
ATOM 1233 O O . VAL A 1 148 ? 10.969 18.734 8.297 1 90 148 VAL A O 1
ATOM 1236 N N . ASP A 1 149 ? 10.297 20.391 9.609 1 91.5 149 ASP A N 1
ATOM 1237 C CA . ASP A 1 149 ? 9.648 19.484 10.555 1 91.5 149 ASP A CA 1
ATOM 1238 C C . ASP A 1 149 ? 8.5 18.734 9.898 1 91.5 149 ASP A C 1
ATOM 1240 O O . ASP A 1 149 ? 8.289 17.547 10.18 1 91.5 149 ASP A O 1
ATOM 1244 N N . ALA A 1 150 ? 7.812 19.453 9.07 1 89.06 150 ALA A N 1
ATOM 1245 C CA . ALA A 1 150 ? 6.684 18.828 8.391 1 89.06 150 ALA A CA 1
ATOM 1246 C C . ALA A 1 150 ? 7.152 17.703 7.473 1 89.06 150 ALA A C 1
ATOM 1248 O O . ALA A 1 150 ? 6.484 16.672 7.352 1 89.06 150 ALA A O 1
ATOM 1249 N N . ILE A 1 151 ? 8.25 17.891 6.891 1 90.94 151 ILE A N 1
ATOM 1250 C CA . ILE A 1 151 ? 8.797 16.859 6.016 1 90.94 151 ILE A CA 1
ATOM 1251 C C . ILE A 1 151 ? 9.18 15.633 6.844 1 90.94 151 ILE A C 1
ATOM 1253 O O . ILE A 1 151 ? 8.906 14.5 6.441 1 90.94 151 ILE A O 1
ATOM 1257 N N . LEU A 1 152 ? 9.797 15.875 7.906 1 93.62 152 LEU A N 1
ATOM 1258 C CA . LEU A 1 152 ? 10.156 14.773 8.797 1 93.62 152 LEU A CA 1
ATOM 1259 C C . LEU A 1 152 ? 8.914 14.016 9.25 1 93.62 152 LEU A C 1
ATOM 1261 O O . LEU A 1 152 ? 8.883 12.781 9.211 1 93.62 152 LEU A O 1
ATOM 1265 N N . ASN A 1 153 ? 7.891 14.75 9.656 1 91.56 153 ASN A N 1
ATOM 1266 C CA . ASN A 1 153 ? 6.66 14.109 10.117 1 91.56 153 ASN A CA 1
ATOM 1267 C C . ASN A 1 153 ? 5.957 13.375 8.977 1 91.56 153 ASN A C 1
ATOM 1269 O O . ASN A 1 153 ? 5.348 12.32 9.188 1 91.56 153 ASN A O 1
ATOM 1273 N N . PHE A 1 154 ? 6.023 13.945 7.828 1 91.88 154 PHE A N 1
ATOM 1274 C CA . PHE A 1 154 ? 5.453 13.273 6.672 1 91.88 154 PHE A CA 1
ATOM 1275 C C . PHE A 1 154 ? 6.172 11.953 6.406 1 91.88 154 PHE A C 1
ATOM 1277 O O . PHE A 1 154 ? 5.535 10.945 6.102 1 91.88 154 PHE A O 1
ATOM 1284 N N . LEU A 1 155 ? 7.457 12.031 6.484 1 94.12 155 LEU A N 1
ATOM 1285 C CA . LEU A 1 155 ? 8.25 10.82 6.309 1 94.12 155 LEU A CA 1
ATOM 1286 C C . LEU A 1 155 ? 7.902 9.789 7.375 1 94.12 155 LEU A C 1
ATOM 1288 O O . LEU A 1 155 ? 7.836 8.594 7.086 1 94.12 155 LEU A O 1
ATOM 1292 N N . LEU A 1 156 ? 7.668 10.195 8.547 1 93.62 156 LEU A N 1
ATOM 1293 C CA . LEU A 1 156 ? 7.285 9.289 9.625 1 93.62 156 LEU A CA 1
ATOM 1294 C C . LEU A 1 156 ? 5.934 8.641 9.336 1 93.62 156 LEU A C 1
ATOM 1296 O O . LEU A 1 156 ? 5.766 7.438 9.531 1 93.62 156 LEU A O 1
ATOM 1300 N N . VAL A 1 157 ? 5.008 9.438 8.883 1 92.25 157 VAL A N 1
ATOM 1301 C CA . VAL A 1 157 ? 3.699 8.906 8.523 1 92.25 157 VAL A CA 1
ATOM 1302 C C . VAL A 1 157 ? 3.85 7.863 7.418 1 92.25 157 VAL A C 1
ATOM 1304 O O . VAL A 1 157 ? 3.291 6.77 7.508 1 92.25 157 VAL A O 1
ATOM 1307 N N . TRP A 1 158 ? 4.578 8.234 6.398 1 92.75 158 TRP A N 1
ATOM 1308 C CA . TRP A 1 158 ? 4.781 7.336 5.266 1 92.75 158 TRP A CA 1
ATOM 1309 C C . TRP A 1 158 ? 5.461 6.043 5.711 1 92.75 158 TRP A C 1
ATOM 1311 O O . TRP A 1 158 ? 5.09 4.957 5.262 1 92.75 158 TRP A O 1
ATOM 1321 N N . TYR A 1 159 ? 6.445 6.184 6.598 1 95.19 159 TYR A N 1
ATOM 1322 C CA . TYR A 1 159 ? 7.18 5.035 7.117 1 95.19 159 TYR A CA 1
ATOM 1323 C C . TYR A 1 159 ? 6.246 4.074 7.84 1 95.19 159 TYR A C 1
ATOM 1325 O O . TYR A 1 159 ? 6.211 2.881 7.531 1 95.19 159 TYR A O 1
ATOM 1333 N N . TYR A 1 160 ? 5.477 4.52 8.719 1 92.56 160 TYR A N 1
ATOM 1334 C CA . TYR A 1 160 ? 4.625 3.654 9.523 1 92.56 160 TYR A CA 1
ATOM 1335 C C . TYR A 1 160 ? 3.484 3.082 8.688 1 92.56 160 TYR A C 1
ATOM 1337 O O . TYR A 1 160 ? 3.07 1.938 8.891 1 92.56 160 TYR A O 1
ATOM 1345 N N . CYS A 1 161 ? 2.982 3.85 7.766 1 92.62 161 CYS A N 1
ATOM 1346 C CA . CYS A 1 161 ? 1.967 3.307 6.871 1 92.62 161 CYS A CA 1
ATOM 1347 C C . CYS A 1 161 ? 2.531 2.162 6.039 1 92.62 161 CYS A C 1
ATOM 1349 O O . CYS A 1 161 ? 1.886 1.123 5.887 1 92.62 161 CYS A O 1
ATOM 1351 N N . THR A 1 162 ? 3.693 2.359 5.543 1 94.5 162 THR A N 1
ATOM 1352 C CA . THR A 1 162 ? 4.324 1.307 4.754 1 94.5 162 THR A CA 1
ATOM 1353 C C . THR A 1 162 ? 4.602 0.079 5.617 1 94.5 162 THR A C 1
ATOM 1355 O O . THR A 1 162 ? 4.422 -1.055 5.168 1 94.5 162 THR A O 1
ATOM 1358 N N . LEU A 1 163 ? 4.996 0.302 6.836 1 94.25 163 LEU A N 1
ATOM 1359 C CA . LEU A 1 163 ? 5.238 -0.811 7.75 1 94.25 163 LEU A CA 1
ATOM 1360 C C . LEU A 1 163 ? 3.967 -1.625 7.961 1 94.25 163 LEU A C 1
ATOM 1362 O O . LEU A 1 163 ? 3.994 -2.855 7.898 1 94.25 163 LEU A O 1
ATOM 1366 N N . THR A 1 164 ? 2.896 -0.979 8.195 1 93.56 164 THR A N 1
ATOM 1367 C CA . THR A 1 164 ? 1.65 -1.684 8.469 1 93.56 164 THR A CA 1
ATOM 1368 C C . THR A 1 164 ? 1.194 -2.479 7.254 1 93.56 164 THR A C 1
ATOM 1370 O O . THR A 1 164 ? 0.624 -3.562 7.391 1 93.56 164 THR A O 1
ATOM 1373 N N . ILE A 1 165 ? 1.459 -1.974 6.07 1 94.44 165 ILE A N 1
ATOM 1374 C CA . ILE A 1 165 ? 1.106 -2.693 4.852 1 94.44 165 ILE A CA 1
ATOM 1375 C C . ILE A 1 165 ? 1.96 -3.955 4.73 1 94.44 165 ILE A C 1
ATOM 1377 O O . ILE A 1 165 ? 1.436 -5.047 4.512 1 94.44 165 ILE A O 1
ATOM 1381 N N . ARG A 1 166 ? 3.248 -3.803 4.875 1 94.94 166 ARG A N 1
ATOM 1382 C CA . ARG A 1 166 ? 4.145 -4.945 4.75 1 94.94 166 ARG A CA 1
ATOM 1383 C C . ARG A 1 166 ? 3.895 -5.965 5.855 1 94.94 166 ARG A C 1
ATOM 1385 O O . ARG A 1 166 ? 4.031 -7.168 5.641 1 94.94 166 ARG A O 1
ATOM 1392 N N . GLU A 1 167 ? 3.543 -5.469 7.047 1 93.62 167 GLU A N 1
ATOM 1393 C CA . GLU A 1 167 ? 3.209 -6.371 8.141 1 93.62 167 GLU A CA 1
ATOM 1394 C C . GLU A 1 167 ? 1.937 -7.156 7.844 1 93.62 167 GLU A C 1
ATOM 1396 O O . GLU A 1 167 ? 1.82 -8.328 8.219 1 93.62 167 GLU A O 1
ATOM 1401 N N . SER A 1 168 ? 1.016 -6.535 7.195 1 92.69 168 SER A N 1
ATOM 1402 C CA . SER A 1 168 ? -0.197 -7.246 6.801 1 92.69 168 SER A CA 1
ATOM 1403 C C . SER A 1 168 ? 0.111 -8.352 5.801 1 92.69 168 SER A C 1
ATOM 1405 O O . SER A 1 168 ? -0.503 -9.422 5.844 1 92.69 168 SER A O 1
ATOM 1407 N N . VAL A 1 169 ? 1.037 -8.109 4.926 1 93 169 VAL A N 1
ATOM 1408 C CA . VAL A 1 169 ? 1.467 -9.133 3.979 1 93 169 VAL A CA 1
ATOM 1409 C C . VAL A 1 169 ? 2.145 -10.281 4.723 1 93 169 VAL A C 1
ATOM 1411 O O . VAL A 1 169 ? 1.897 -11.453 4.43 1 93 169 VAL A O 1
ATOM 1414 N N . LEU A 1 170 ? 2.961 -9.938 5.703 1 91.88 170 LEU A N 1
ATOM 1415 C CA . LEU A 1 170 ? 3.646 -10.953 6.492 1 91.88 170 LEU A CA 1
ATOM 1416 C C . LEU A 1 170 ? 2.645 -11.812 7.258 1 91.88 170 LEU A C 1
ATOM 1418 O O . LEU A 1 170 ? 2.771 -13.039 7.289 1 91.88 170 LEU A O 1
ATOM 1422 N N . ILE A 1 171 ? 1.663 -11.188 7.77 1 89.44 171 ILE A N 1
ATOM 1423 C CA . ILE A 1 171 ? 0.65 -11.898 8.547 1 89.44 171 ILE A CA 1
ATOM 1424 C C . ILE A 1 171 ? -0.138 -12.836 7.629 1 89.44 171 ILE A C 1
ATOM 1426 O O . ILE A 1 171 ? -0.413 -13.984 7.988 1 89.44 171 ILE A O 1
ATOM 1430 N N . THR A 1 172 ? -0.47 -12.344 6.465 1 87.94 172 THR A N 1
ATOM 1431 C CA . THR A 1 172 ? -1.188 -13.156 5.492 1 87.94 172 THR A CA 1
ATOM 1432 C C . THR A 1 172 ? -0.361 -14.375 5.094 1 87.94 172 THR A C 1
ATOM 1434 O O . THR A 1 172 ? -0.914 -15.43 4.766 1 87.94 172 THR A O 1
ATOM 1437 N N . ASN A 1 173 ? 0.924 -14.305 5.195 1 88.44 173 ASN A N 1
ATOM 1438 C CA . ASN A 1 173 ? 1.806 -15.398 4.809 1 88.44 173 ASN A CA 1
ATOM 1439 C C . ASN A 1 173 ? 2.27 -16.203 6.02 1 88.44 173 ASN A C 1
ATOM 1441 O O . ASN A 1 173 ? 3.289 -16.891 5.957 1 88.44 173 ASN A O 1
ATOM 1445 N N . GLY A 1 174 ? 1.616 -16.031 7.207 1 81.44 174 GLY A N 1
ATOM 1446 C CA . GLY A 1 174 ? 1.796 -16.938 8.328 1 81.44 174 GLY A CA 1
ATOM 1447 C C . GLY A 1 174 ? 2.736 -16.406 9.391 1 81.44 174 GLY A C 1
ATOM 1448 O O . GLY A 1 174 ? 3.129 -17.125 10.305 1 81.44 174 GLY A O 1
ATOM 1449 N N . SER A 1 175 ? 3.129 -15.203 9.188 1 83.31 175 SER A N 1
ATOM 1450 C CA . SER A 1 175 ? 3.975 -14.633 10.234 1 83.31 175 SER A CA 1
ATOM 1451 C C . SER A 1 175 ? 3.215 -14.5 11.547 1 83.31 175 SER A C 1
ATOM 1453 O O . SER A 1 175 ? 2.029 -14.172 11.555 1 83.31 175 SER A O 1
ATOM 1455 N N . ARG A 1 176 ? 3.852 -14.75 12.617 1 81.31 176 ARG A N 1
ATOM 1456 C CA . ARG A 1 176 ? 3.223 -14.688 13.93 1 81.31 176 ARG A CA 1
ATOM 1457 C C . ARG A 1 176 ? 3.574 -13.391 14.648 1 81.31 176 ARG A C 1
ATOM 1459 O O . ARG A 1 176 ? 3.834 -13.391 15.852 1 81.31 176 ARG A O 1
ATOM 1466 N N . ILE A 1 177 ? 3.705 -12.344 13.906 1 82.31 177 ILE A N 1
ATOM 1467 C CA . ILE A 1 177 ? 3.941 -11.039 14.516 1 82.31 177 ILE A CA 1
ATOM 1468 C C . ILE A 1 177 ? 2.84 -10.742 15.531 1 82.31 177 ILE A C 1
ATOM 1470 O O . ILE A 1 177 ? 1.662 -11 15.273 1 82.31 177 ILE A O 1
ATOM 1474 N N . LYS A 1 178 ? 3.137 -10.312 16.594 1 79.44 178 LYS A N 1
ATOM 1475 C CA . LYS A 1 178 ? 2.184 -10.086 17.672 1 79.44 178 LYS A CA 1
ATOM 1476 C C . LYS A 1 178 ? 1.235 -8.938 17.328 1 79.44 178 LYS A C 1
ATOM 1478 O O . LYS A 1 178 ? 1.644 -7.949 16.719 1 79.44 178 LYS A O 1
ATOM 1483 N N . GLY A 1 179 ? 0.041 -9.031 17.734 1 79.19 179 GLY A N 1
ATOM 1484 C CA . GLY A 1 179 ? -0.981 -8.047 17.438 1 79.19 179 GLY A CA 1
ATOM 1485 C C . GLY A 1 179 ? -0.675 -6.68 18.031 1 79.19 179 GLY A C 1
ATOM 1486 O O . GLY A 1 179 ? -0.927 -5.652 17.391 1 79.19 179 GLY A O 1
ATOM 1487 N N . TRP A 1 180 ? -0.084 -6.684 19.188 1 77.88 180 TRP A N 1
ATOM 1488 C CA . TRP A 1 180 ? 0.219 -5.406 19.828 1 77.88 180 TRP A CA 1
ATOM 1489 C C . TRP A 1 180 ? 1.277 -4.641 19.031 1 77.88 180 TRP A C 1
ATOM 1491 O O . TRP A 1 180 ? 1.255 -3.406 19 1 77.88 180 TRP A O 1
ATOM 1501 N N . TRP A 1 181 ? 2.193 -5.309 18.422 1 83.12 181 TRP A N 1
ATOM 1502 C CA . TRP A 1 181 ? 3.238 -4.688 17.609 1 83.12 181 TRP A CA 1
ATOM 1503 C C . TRP A 1 181 ? 2.641 -3.984 16.406 1 83.12 181 TRP A C 1
ATOM 1505 O O . TRP A 1 181 ? 2.973 -2.832 16.125 1 83.12 181 TRP A O 1
ATOM 1515 N N . VAL A 1 182 ? 1.702 -4.664 15.773 1 87.06 182 VAL A N 1
ATOM 1516 C CA . VAL A 1 182 ? 1.036 -4.094 14.602 1 87.06 182 VAL A CA 1
ATOM 1517 C C . VAL A 1 182 ? 0.188 -2.896 15.023 1 87.06 182 VAL A C 1
ATOM 1519 O O . VAL A 1 182 ? 0.19 -1.861 14.352 1 87.06 182 VAL A O 1
ATOM 1522 N N . PHE A 1 183 ? -0.451 -3.043 16.078 1 85 183 PHE A N 1
ATOM 1523 C CA . PHE A 1 183 ? -1.301 -1.974 16.594 1 85 183 PHE A CA 1
ATOM 1524 C C . PHE A 1 183 ? -0.474 -0.738 16.922 1 85 183 PHE A C 1
ATOM 1526 O O . PHE A 1 183 ? -0.888 0.388 16.641 1 85 183 PHE A O 1
ATOM 1533 N N . HIS A 1 184 ? 0.658 -0.968 17.453 1 80.88 184 HIS A N 1
ATOM 1534 C CA . HIS A 1 184 ? 1.567 0.124 17.781 1 80.88 184 HIS A CA 1
ATOM 1535 C C . HIS A 1 184 ? 1.947 0.917 16.531 1 80.88 184 HIS A C 1
ATOM 1537 O O . HIS A 1 184 ? 2.039 2.146 16.578 1 80.88 184 HIS A O 1
ATOM 1543 N N . HIS A 1 185 ? 2.16 0.276 15.484 1 88.81 185 HIS A N 1
ATOM 1544 C CA . HIS A 1 185 ? 2.533 0.954 14.25 1 88.81 185 HIS A CA 1
ATOM 1545 C C . HIS A 1 185 ? 1.361 1.749 13.68 1 88.81 185 HIS A C 1
ATOM 1547 O O . HIS A 1 185 ? 1.551 2.838 13.133 1 88.81 185 HIS A O 1
ATOM 1553 N N . TYR A 1 186 ? 0.126 1.235 13.867 1 87.94 186 TYR A N 1
ATOM 1554 C CA . TYR A 1 186 ? -1.055 1.989 13.453 1 87.94 186 TYR A CA 1
ATOM 1555 C C . TYR A 1 186 ? -1.187 3.275 14.266 1 87.94 186 TYR A C 1
ATOM 1557 O O . TYR A 1 186 ? -1.442 4.344 13.703 1 87.94 186 TYR A O 1
ATOM 1565 N N . ILE A 1 187 ? -0.943 3.174 15.438 1 83.25 187 ILE A N 1
ATOM 1566 C CA . ILE A 1 187 ? -1.051 4.324 16.328 1 83.25 187 ILE A CA 1
ATOM 1567 C C . ILE A 1 187 ? 0.063 5.32 16.031 1 83.25 187 ILE A C 1
ATOM 1569 O O . ILE A 1 187 ? -0.162 6.531 16.031 1 83.25 187 ILE A O 1
ATOM 1573 N N . SER A 1 188 ? 1.251 4.785 15.828 1 85.38 188 SER A N 1
ATOM 1574 C CA . SER A 1 188 ? 2.375 5.652 15.5 1 85.38 188 SER A CA 1
ATOM 1575 C C . SER A 1 188 ? 2.115 6.418 14.203 1 85.38 188 SER A C 1
ATOM 1577 O O . SER A 1 188 ? 2.482 7.59 14.086 1 85.38 188 SER A O 1
ATOM 1579 N N . ALA A 1 189 ? 1.483 5.766 13.297 1 88.5 189 ALA A N 1
ATOM 1580 C CA . ALA A 1 189 ? 1.125 6.445 12.055 1 88.5 189 ALA A CA 1
ATOM 1581 C C . ALA A 1 189 ? 0.139 7.582 12.32 1 88.5 189 ALA A C 1
ATOM 1583 O O . ALA A 1 189 ? 0.316 8.695 11.82 1 88.5 189 ALA A O 1
ATOM 1584 N N . PHE A 1 190 ? -0.835 7.293 13.141 1 85.25 190 PHE A N 1
ATOM 1585 C CA . PHE A 1 190 ? -1.853 8.281 13.477 1 85.25 190 PHE A CA 1
ATOM 1586 C C . PHE A 1 190 ? -1.232 9.477 14.203 1 85.25 190 PHE A C 1
ATOM 1588 O O . PHE A 1 190 ? -1.492 10.625 13.852 1 85.25 190 PHE A O 1
ATOM 1595 N N . LEU A 1 191 ? -0.396 9.18 15.117 1 80.31 191 LEU A N 1
ATOM 1596 C CA . LEU A 1 191 ? 0.218 10.234 15.922 1 80.31 191 LEU A CA 1
ATOM 1597 C C . LEU A 1 191 ? 1.178 11.07 15.086 1 80.31 191 LEU A C 1
ATOM 1599 O O . LEU A 1 191 ? 1.295 12.281 15.289 1 80.31 191 LEU A O 1
ATOM 1603 N N . SER A 1 192 ? 1.889 10.43 14.242 1 86.88 192 SER A N 1
ATOM 1604 C CA . SER A 1 192 ? 2.74 11.18 13.328 1 86.88 192 SER A CA 1
ATOM 1605 C C . SER A 1 192 ? 1.917 12.117 12.453 1 86.88 192 SER A C 1
ATOM 1607 O O . SER A 1 192 ? 2.365 13.219 12.117 1 86.88 192 SER A O 1
ATOM 1609 N N . GLY A 1 193 ? 0.737 11.641 12.109 1 85.81 193 GLY A N 1
ATOM 1610 C CA . GLY A 1 193 ? -0.172 12.508 11.367 1 85.81 193 GLY A CA 1
ATOM 1611 C C . GLY A 1 193 ? -0.63 13.711 12.164 1 85.81 193 GLY A C 1
ATOM 1612 O O . GLY A 1 193 ? -0.731 14.812 11.625 1 85.81 193 GLY A O 1
ATOM 1613 N N . VAL A 1 194 ? -0.839 13.484 13.406 1 81.25 194 VAL A N 1
ATOM 1614 C CA . VAL A 1 194 ? -1.237 14.578 14.289 1 81.25 194 VAL A CA 1
ATOM 1615 C C . VAL A 1 194 ? -0.1 15.594 14.406 1 81.25 194 VAL A C 1
ATOM 1617 O O . VAL A 1 194 ? -0.33 16.797 14.352 1 81.25 194 VAL A O 1
ATOM 1620 N N . MET A 1 195 ? 1.098 15.07 14.477 1 83.56 195 MET A N 1
ATOM 1621 C CA . MET A 1 195 ? 2.252 15.961 14.555 1 83.56 195 MET A CA 1
ATOM 1622 C C . MET A 1 195 ? 2.418 16.75 13.258 1 83.56 195 MET A C 1
ATOM 1624 O O . MET A 1 195 ? 2.832 17.906 13.273 1 83.56 195 MET A O 1
ATOM 1628 N N . LEU A 1 196 ? 2.1 16.078 12.25 1 86.62 196 LEU A N 1
ATOM 1629 C CA . LEU A 1 196 ? 2.217 16.703 10.938 1 86.62 196 LEU A CA 1
ATOM 1630 C C . LEU A 1 196 ? 1.234 17.859 10.797 1 86.62 196 LEU A C 1
ATOM 1632 O O . LEU A 1 196 ? 1.576 18.906 10.242 1 86.62 196 LEU A O 1
ATOM 1636 N N . THR A 1 197 ? 0.088 17.719 11.383 1 82.75 197 THR A N 1
ATOM 1637 C CA . THR A 1 197 ? -0.964 18.719 11.203 1 82.75 197 THR A CA 1
ATOM 1638 C C . THR A 1 197 ? -0.955 19.719 12.352 1 82.75 197 THR A C 1
ATOM 1640 O O . THR A 1 197 ? -1.74 20.672 12.352 1 82.75 197 THR A O 1
ATOM 1643 N N . TRP A 1 198 ? -0.084 19.547 13.266 1 80.69 198 TRP A N 1
ATOM 1644 C CA . TRP A 1 198 ? 0.016 20.453 14.398 1 80.69 198 TRP A CA 1
ATOM 1645 C C . TRP A 1 198 ? 0.426 21.859 13.938 1 80.69 198 TRP A C 1
ATOM 1647 O O . TRP A 1 198 ? 1.427 22.016 13.234 1 80.69 198 TRP A O 1
ATOM 1657 N N . PRO A 1 199 ? -0.328 22.844 14.328 1 76.06 199 PRO A N 1
ATOM 1658 C CA . PRO A 1 199 ? -0.008 24.203 13.875 1 76.06 199 PRO A CA 1
ATOM 1659 C C . PRO A 1 199 ? 1.265 24.75 14.516 1 76.06 199 PRO A C 1
ATOM 1661 O O . PRO A 1 199 ? 1.632 24.344 15.617 1 76.06 199 PRO A O 1
ATOM 1664 N N . ASP A 1 200 ? 1.892 25.703 13.727 1 78.94 200 ASP A N 1
ATOM 1665 C CA . ASP A 1 200 ? 3.121 26.344 14.195 1 78.94 200 ASP A CA 1
ATOM 1666 C C . ASP A 1 200 ? 2.826 27.406 15.258 1 78.94 200 ASP A C 1
ATOM 1668 O O . ASP A 1 200 ? 2.863 28.594 14.969 1 78.94 200 ASP A O 1
ATOM 1672 N N . GLY A 1 201 ? 2.516 26.984 16.422 1 72.5 201 GLY A N 1
ATOM 1673 C CA . GLY A 1 201 ? 2.246 27.891 17.531 1 72.5 201 GLY A CA 1
ATOM 1674 C C . GLY A 1 201 ? 3.203 27.703 18.688 1 72.5 201 GLY A C 1
ATOM 1675 O O . GLY A 1 201 ? 4.23 27.031 18.547 1 72.5 201 GLY A O 1
ATOM 1676 N N . ASN A 1 202 ? 2.938 28.359 19.672 1 65.06 202 ASN A N 1
ATOM 1677 C CA . ASN A 1 202 ? 3.797 28.328 20.859 1 65.06 202 ASN A CA 1
ATOM 1678 C C . ASN A 1 202 ? 3.826 26.922 21.484 1 65.06 202 ASN A C 1
ATOM 1680 O O . ASN A 1 202 ? 4.871 26.484 21.953 1 65.06 202 ASN A O 1
ATOM 1684 N N . LEU A 1 203 ? 2.707 26.312 21.391 1 65.56 203 LEU A N 1
ATOM 1685 C CA . LEU A 1 203 ? 2.641 24.969 21.953 1 65.56 203 LEU A CA 1
ATOM 1686 C C . LEU A 1 203 ? 3.543 24.016 21.172 1 65.56 203 LEU A C 1
ATOM 1688 O O . LEU A 1 203 ? 4.219 23.172 21.766 1 65.56 203 LEU A O 1
ATOM 1692 N N . TYR A 1 204 ? 3.531 24.141 19.906 1 75.75 204 TYR A N 1
ATOM 1693 C CA . TYR A 1 204 ? 4.387 23.297 19.078 1 75.75 204 TYR A CA 1
ATOM 1694 C C . TYR A 1 204 ? 5.859 23.562 19.359 1 75.75 204 TYR A C 1
ATOM 1696 O O . TYR A 1 204 ? 6.656 22.625 19.469 1 75.75 204 TYR A O 1
ATOM 1704 N N . LYS A 1 205 ? 6.18 24.766 19.531 1 76.12 205 LYS A N 1
ATOM 1705 C CA . LYS A 1 205 ? 7.578 25.141 19.734 1 76.12 205 LYS A CA 1
ATOM 1706 C C . LYS A 1 205 ? 8.102 24.594 21.062 1 76.12 205 LYS A C 1
ATOM 1708 O O . LYS A 1 205 ? 9.266 24.203 21.172 1 76.12 205 LYS A O 1
ATOM 1713 N N . THR A 1 206 ? 7.234 24.594 21.984 1 70.38 206 THR A N 1
ATOM 1714 C CA . THR A 1 206 ? 7.641 24.078 23.281 1 70.38 206 THR A CA 1
ATOM 1715 C C . THR A 1 206 ? 7.824 22.562 23.234 1 70.38 206 THR A C 1
ATOM 1717 O O . THR A 1 206 ? 8.727 22.016 23.875 1 70.38 206 THR A O 1
ATOM 1720 N N . PHE A 1 207 ? 7.074 21.984 22.391 1 73.88 207 PHE A N 1
ATOM 1721 C CA . PHE A 1 207 ? 7.07 20.531 22.344 1 73.88 207 PHE A CA 1
ATOM 1722 C C . PHE A 1 207 ? 8.078 20.016 21.312 1 73.88 207 PHE A C 1
ATOM 1724 O O . PHE A 1 207 ? 8.523 18.875 21.391 1 73.88 207 PHE A O 1
ATOM 1731 N N . ARG A 1 208 ? 8.414 20.766 20.469 1 83.81 208 ARG A N 1
ATOM 1732 C CA . ARG A 1 208 ? 9.219 20.391 19.297 1 83.81 208 ARG A CA 1
ATOM 1733 C C . ARG A 1 208 ? 10.523 19.719 19.734 1 83.81 208 ARG A C 1
ATOM 1735 O O . ARG A 1 208 ? 10.859 18.641 19.234 1 83.81 208 ARG A O 1
ATOM 1742 N N . ASN A 1 209 ? 11.188 20.344 20.672 1 82.38 209 ASN A N 1
ATOM 1743 C CA . ASN A 1 209 ? 12.492 19.828 21.047 1 82.38 209 ASN A CA 1
ATOM 1744 C C . ASN A 1 209 ? 12.367 18.484 21.766 1 82.38 209 ASN A C 1
ATOM 1746 O O . ASN A 1 209 ? 13.211 17.594 21.578 1 82.38 209 ASN A O 1
ATOM 1750 N N . GLN A 1 210 ? 11.375 18.359 22.547 1 75.25 210 GLN A N 1
ATOM 1751 C CA . GLN A 1 210 ? 11.148 17.078 23.219 1 75.25 210 GLN A CA 1
ATOM 1752 C C . GLN A 1 210 ? 10.797 15.984 22.203 1 75.25 210 GLN A C 1
ATOM 1754 O O . GLN A 1 210 ? 11.266 14.852 22.328 1 75.25 210 GLN A O 1
ATOM 1759 N N . PHE A 1 211 ? 10.016 16.328 21.281 1 83.06 211 PHE A N 1
ATOM 1760 C CA . PHE A 1 211 ? 9.625 15.367 20.266 1 83.06 211 PHE A CA 1
ATOM 1761 C C . PHE A 1 211 ? 10.828 14.938 19.438 1 83.06 211 PHE A C 1
ATOM 1763 O O . PHE A 1 211 ? 11 13.75 19.141 1 83.06 211 PHE A O 1
ATOM 1770 N N . LEU A 1 212 ? 11.609 15.898 19.078 1 88.75 212 LEU A N 1
ATOM 1771 C CA . LEU A 1 212 ? 12.766 15.594 18.25 1 88.75 212 LEU A CA 1
ATOM 1772 C C . LEU A 1 212 ? 13.773 14.734 19.016 1 88.75 212 LEU A C 1
ATOM 1774 O O . LEU A 1 212 ? 14.367 13.82 18.453 1 88.75 212 LEU A O 1
ATOM 1778 N N . ALA A 1 213 ? 13.961 15.047 20.25 1 85.62 213 ALA A N 1
ATOM 1779 C CA . ALA A 1 213 ? 14.852 14.227 21.078 1 85.62 213 ALA A CA 1
ATOM 1780 C C . ALA A 1 213 ? 14.344 12.797 21.188 1 85.62 213 ALA A C 1
ATOM 1782 O O . ALA A 1 213 ? 15.117 11.844 21.109 1 85.62 213 ALA A O 1
ATOM 1783 N N . TYR A 1 214 ? 13.156 12.695 21.328 1 82.44 214 TYR A N 1
ATOM 1784 C CA . TYR A 1 214 ? 12.539 11.375 21.406 1 82.44 214 TYR A CA 1
ATOM 1785 C C . TYR A 1 214 ? 12.664 10.641 20.078 1 82.44 214 TYR A C 1
ATOM 1787 O O . TYR A 1 214 ? 12.961 9.445 20.047 1 82.44 214 TYR A O 1
ATOM 1795 N N . SER A 1 215 ? 12.336 11.32 19.047 1 86.88 215 SER A N 1
ATOM 1796 C CA . SER A 1 215 ? 12.438 10.719 17.719 1 86.88 215 SER A CA 1
ATOM 1797 C C . SER A 1 215 ? 13.859 10.25 17.438 1 86.88 215 SER A C 1
ATOM 1799 O O . SER A 1 215 ? 14.062 9.188 16.844 1 86.88 215 SER A O 1
ATOM 1801 N N . LEU A 1 216 ? 14.766 11.016 17.859 1 90.31 216 LEU A N 1
ATOM 1802 C CA . LEU A 1 216 ? 16.172 10.656 17.703 1 90.31 216 LEU A CA 1
ATOM 1803 C C . LEU A 1 216 ? 16.5 9.391 18.5 1 90.31 216 LEU A C 1
ATOM 1805 O O . LEU A 1 216 ? 17.078 8.453 17.953 1 90.31 216 LEU A O 1
ATOM 1809 N N . TYR A 1 217 ? 16.078 9.367 19.703 1 87.06 217 TYR A N 1
ATOM 1810 C CA . TYR A 1 217 ? 16.359 8.211 20.547 1 87.06 217 TYR A CA 1
ATOM 1811 C C . TYR A 1 217 ? 15.641 6.973 20.031 1 87.06 217 TYR A C 1
ATOM 1813 O O . TYR A 1 217 ? 16.219 5.883 20 1 87.06 217 TYR A O 1
ATOM 1821 N N . GLN A 1 218 ? 14.414 7.129 19.656 1 84.12 218 GLN A N 1
ATOM 1822 C CA . GLN A 1 218 ? 13.633 6.008 19.125 1 84.12 218 GLN A CA 1
ATOM 1823 C C . GLN A 1 218 ? 14.281 5.434 17.875 1 84.12 218 GLN A C 1
ATOM 1825 O O . GLN A 1 218 ? 14.32 4.215 17.688 1 84.12 218 GLN A O 1
ATOM 1830 N N . SER A 1 219 ? 14.703 6.285 17.016 1 90.31 219 SER A N 1
ATOM 1831 C CA . SER A 1 219 ? 15.383 5.82 15.812 1 90.31 219 SER A CA 1
ATOM 1832 C C . SER A 1 219 ? 16.672 5.074 16.156 1 90.31 219 SER A C 1
ATOM 1834 O O . SER A 1 219 ? 17.016 4.082 15.508 1 90.31 219 SER A O 1
ATOM 1836 N N . PHE A 1 220 ? 17.297 5.562 17.125 1 90.62 220 PHE A N 1
ATOM 1837 C CA . PHE A 1 220 ? 18.5 4.895 17.578 1 90.62 220 PHE A CA 1
ATOM 1838 C C . PHE A 1 220 ? 18.203 3.494 18.094 1 90.62 220 PHE A C 1
ATOM 1840 O O . PHE A 1 220 ? 18.859 2.527 17.703 1 90.62 220 PHE A O 1
ATOM 1847 N N . VAL A 1 221 ? 17.219 3.367 18.906 1 86.81 221 VAL A N 1
ATOM 1848 C CA . VAL A 1 221 ? 16.828 2.078 19.469 1 86.81 221 VAL A CA 1
ATOM 1849 C C . VAL A 1 221 ? 16.344 1.152 18.359 1 86.81 221 VAL A C 1
ATOM 1851 O O . VAL A 1 221 ? 16.625 -0.051 18.391 1 86.81 221 VAL A O 1
ATOM 1854 N N . GLN A 1 222 ? 15.633 1.704 17.438 1 86.81 222 GLN A N 1
ATOM 1855 C CA . GLN A 1 222 ? 15.148 0.898 16.328 1 86.81 222 GLN A CA 1
ATOM 1856 C C . GLN A 1 222 ? 16.312 0.363 15.484 1 86.81 222 GLN A C 1
ATOM 1858 O O . GLN A 1 222 ? 16.234 -0.745 14.945 1 86.81 222 GLN A O 1
ATOM 1863 N N . CYS A 1 223 ? 17.344 1.134 15.375 1 87.88 223 CYS A N 1
ATOM 1864 C CA . CYS A 1 223 ? 18.531 0.653 14.672 1 87.88 223 CYS A CA 1
ATOM 1865 C C . CYS A 1 223 ? 19.125 -0.553 15.383 1 87.88 223 CYS A C 1
ATOM 1867 O O . CYS A 1 223 ? 19.5 -1.537 14.734 1 87.88 223 CYS A O 1
ATOM 1869 N N . LEU A 1 224 ? 19.156 -0.463 16.625 1 86.44 224 LEU A N 1
ATOM 1870 C CA . LEU A 1 224 ? 19.672 -1.579 17.406 1 86.44 224 LEU A CA 1
ATOM 1871 C C . LEU A 1 224 ? 18.766 -2.801 17.266 1 86.44 224 LEU A C 1
ATOM 1873 O O . LEU A 1 224 ? 19.25 -3.93 17.172 1 86.44 224 LEU A O 1
ATOM 1877 N N . GLN A 1 225 ? 17.531 -2.568 17.266 1 83.94 225 GLN A N 1
ATOM 1878 C CA . GLN A 1 225 ? 16.562 -3.652 17.125 1 83.94 225 GLN A CA 1
ATOM 1879 C C . GLN A 1 225 ? 16.703 -4.328 15.758 1 83.94 225 GLN A C 1
ATOM 1881 O O . GLN A 1 225 ? 16.625 -5.555 15.656 1 83.94 225 GLN A O 1
ATOM 1886 N N . CYS A 1 226 ? 16.875 -3.51 14.766 1 83.06 226 CYS A N 1
ATOM 1887 C CA . CYS A 1 226 ? 17.047 -4.066 13.43 1 83.06 226 CYS A CA 1
ATOM 1888 C C . CYS A 1 226 ? 18.312 -4.902 13.344 1 83.06 226 CYS A C 1
ATOM 1890 O O . CYS A 1 226 ? 18.344 -5.93 12.672 1 83.06 226 CYS A O 1
ATOM 1892 N N . TYR A 1 227 ? 19.281 -4.445 13.969 1 82.5 227 TYR A N 1
ATOM 1893 C CA . TYR A 1 227 ? 20.531 -5.199 14.008 1 82.5 227 TYR A CA 1
ATOM 1894 C C . TYR A 1 227 ? 20.328 -6.555 14.68 1 82.5 227 TYR A C 1
ATOM 1896 O O . TYR A 1 227 ? 20.797 -7.578 14.18 1 82.5 227 TYR A O 1
ATOM 1904 N N . TYR A 1 228 ? 19.656 -6.551 15.773 1 81.56 228 TYR A N 1
ATOM 1905 C CA . TYR A 1 228 ? 19.344 -7.789 16.469 1 81.56 228 TYR A CA 1
ATOM 1906 C C . TYR A 1 228 ? 18.531 -8.727 15.586 1 81.56 228 TYR A C 1
ATOM 1908 O O . TYR A 1 228 ? 18.844 -9.914 15.477 1 81.56 228 TYR A O 1
ATOM 1916 N N . GLN A 1 229 ? 17.516 -8.234 14.945 1 81.38 229 GLN A N 1
ATOM 1917 C CA . GLN A 1 229 ? 16.641 -9.055 14.109 1 81.38 229 GLN A CA 1
ATOM 1918 C C . GLN A 1 229 ? 17.391 -9.625 12.906 1 81.38 229 GLN A C 1
ATOM 1920 O O . GLN A 1 229 ? 17.188 -10.781 12.531 1 81.38 229 GLN A O 1
ATOM 1925 N N . SER A 1 230 ? 18.188 -8.758 12.336 1 80.94 230 SER A N 1
ATOM 1926 C CA . SER A 1 230 ? 18.984 -9.227 11.211 1 80.94 230 SER A CA 1
ATOM 1927 C C . SER A 1 230 ? 19.938 -10.344 11.633 1 80.94 230 SER A C 1
ATOM 1929 O O . SER A 1 230 ? 20.172 -11.281 10.867 1 80.94 230 SER A O 1
ATOM 1931 N N . GLY A 1 231 ? 20.469 -10.227 12.789 1 80.62 231 GLY A N 1
ATOM 1932 C CA . GLY A 1 231 ? 21.297 -11.297 13.32 1 80.62 231 GLY A CA 1
ATOM 1933 C C . GLY A 1 231 ? 20.531 -12.594 13.523 1 80.62 231 GLY A C 1
ATOM 1934 O O . GLY A 1 231 ? 21.047 -13.672 13.219 1 80.62 231 GLY A O 1
ATOM 1935 N N . CYS A 1 232 ? 19.375 -12.484 13.984 1 78.44 232 CYS A N 1
ATOM 1936 C CA . CYS A 1 232 ? 18.547 -13.664 14.18 1 78.44 232 CYS A CA 1
ATOM 1937 C C . CYS A 1 232 ? 18.219 -14.328 12.844 1 78.44 232 CYS A C 1
ATOM 1939 O O . CYS A 1 232 ? 18.266 -15.555 12.742 1 78.44 232 CYS A O 1
ATOM 1941 N N . LEU A 1 233 ? 17.938 -13.539 11.883 1 77.69 233 LEU A N 1
ATOM 1942 C CA . LEU A 1 233 ? 17.609 -14.078 10.57 1 77.69 233 LEU A CA 1
ATOM 1943 C C . LEU A 1 233 ? 18.812 -14.742 9.938 1 77.69 233 LEU A C 1
ATOM 1945 O O . LEU A 1 233 ? 18.703 -15.789 9.289 1 77.69 233 LEU A O 1
ATOM 1949 N N . TYR A 1 234 ? 19.875 -14.109 10.141 1 78.5 234 TYR A N 1
ATOM 1950 C CA . TYR A 1 234 ? 21.109 -14.688 9.633 1 78.5 234 TYR A CA 1
ATOM 1951 C C . TYR A 1 234 ? 21.375 -16.047 10.266 1 78.5 234 TYR A C 1
ATOM 1953 O O . TYR A 1 234 ? 21.766 -17 9.57 1 78.5 234 TYR A O 1
ATOM 1961 N N . ARG A 1 235 ? 21.203 -16.141 11.469 1 78.62 235 ARG A N 1
ATOM 1962 C CA . ARG A 1 235 ? 21.422 -17.406 12.172 1 78.62 235 ARG A CA 1
ATOM 1963 C C . ARG A 1 235 ? 20.406 -18.453 11.727 1 78.62 235 ARG A C 1
ATOM 1965 O O . ARG A 1 235 ? 20.75 -19.641 11.594 1 78.62 235 ARG A O 1
ATOM 1972 N N . LEU A 1 236 ? 19.234 -18.016 11.578 1 74.31 236 LEU A N 1
ATOM 1973 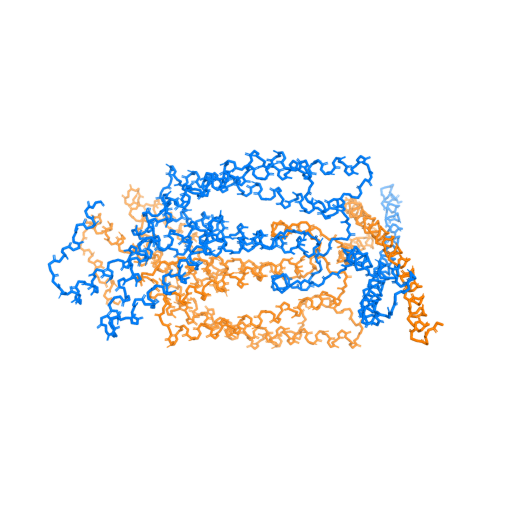C CA . LEU A 1 236 ? 18.203 -18.938 11.125 1 74.31 236 LEU A CA 1
ATOM 1974 C C . LEU A 1 236 ? 18.516 -19.469 9.727 1 74.31 236 LEU A C 1
ATOM 1976 O O . LEU A 1 236 ? 18.328 -20.656 9.445 1 74.31 236 LEU A O 1
ATOM 1980 N N . ARG A 1 237 ? 18.953 -18.641 8.891 1 75.62 237 ARG A N 1
ATOM 1981 C CA . ARG A 1 237 ? 19.344 -19.062 7.543 1 75.62 237 ARG A CA 1
ATOM 1982 C C . ARG A 1 237 ? 20.516 -20.031 7.582 1 75.62 237 ARG A C 1
ATOM 1984 O O . ARG A 1 237 ? 20.531 -21.016 6.836 1 75.62 237 ARG A O 1
ATOM 1991 N N . ALA A 1 238 ? 21.406 -19.781 8.414 1 76.5 238 ALA A N 1
ATOM 1992 C CA . ALA A 1 238 ? 22.578 -20.641 8.547 1 76.5 238 ALA A CA 1
ATOM 1993 C C . ALA A 1 238 ? 22.203 -22 9.109 1 76.5 238 ALA A C 1
ATOM 1995 O O . ALA A 1 238 ? 22.734 -23.031 8.68 1 76.5 238 ALA A O 1
ATOM 1996 N N . LEU A 1 239 ? 21.344 -21.969 10.086 1 69.19 239 LEU A N 1
ATOM 1997 C CA . LEU A 1 239 ? 20.891 -23.219 10.68 1 69.19 239 LEU A CA 1
ATOM 1998 C C . LEU A 1 239 ? 20.047 -24.016 9.688 1 69.19 239 LEU A C 1
ATOM 2000 O O . LEU A 1 239 ? 20.109 -25.25 9.664 1 69.19 239 LEU A O 1
ATOM 2004 N N . GLY A 1 240 ? 19.156 -23.25 8.992 1 65.38 240 GLY A N 1
ATOM 2005 C CA . GLY A 1 240 ? 18.359 -23.922 7.977 1 65.38 240 GLY A CA 1
ATOM 2006 C C . GLY A 1 240 ? 19.188 -24.562 6.883 1 65.38 240 GLY A C 1
ATOM 2007 O O . GLY A 1 240 ? 18.859 -25.641 6.398 1 65.38 240 GLY A O 1
ATOM 2008 N N . GLU A 1 241 ? 20.172 -23.875 6.41 1 59.62 241 GLU A N 1
ATOM 2009 C CA . GLU A 1 241 ? 21.062 -24.406 5.387 1 59.62 241 GLU A CA 1
ATOM 2010 C C . GLU A 1 241 ? 21.828 -25.625 5.891 1 59.62 241 GLU A C 1
ATOM 2012 O O . GLU A 1 241 ? 22.141 -26.531 5.113 1 59.62 241 GLU A O 1
ATOM 2017 N N . ARG A 1 242 ? 22.141 -25.562 7.164 1 54.47 242 ARG A N 1
ATOM 2018 C CA . ARG A 1 242 ? 22.969 -26.656 7.68 1 54.47 242 ARG A CA 1
ATOM 2019 C C . ARG A 1 242 ? 22.156 -27.938 7.855 1 54.47 242 ARG A C 1
ATOM 2021 O O . ARG A 1 242 ? 22.625 -29.031 7.535 1 54.47 242 ARG A O 1
ATOM 2028 N N . HIS A 1 243 ? 21.078 -27.797 8.648 1 48.81 243 HIS A N 1
ATOM 2029 C CA . HIS A 1 243 ? 20.422 -29.062 8.992 1 48.81 243 HIS A CA 1
ATOM 2030 C C . HIS A 1 243 ? 19.172 -29.281 8.148 1 48.81 243 HIS A C 1
ATOM 2032 O O . HIS A 1 243 ? 18.406 -30.219 8.398 1 48.81 243 HIS A O 1
ATOM 2038 N N . ASN A 1 244 ? 19.234 -28.844 6.934 1 46.47 244 ASN A N 1
ATOM 2039 C CA . ASN A 1 244 ? 18.016 -29.047 6.16 1 46.47 244 ASN A CA 1
ATOM 2040 C C . ASN A 1 244 ? 16.781 -28.719 6.984 1 46.47 244 ASN A C 1
ATOM 2042 O O . ASN A 1 244 ? 15.75 -29.391 6.855 1 46.47 244 ASN A O 1
ATOM 2046 N N . MET A 1 245 ? 17.031 -28.281 8.164 1 45.81 245 MET A N 1
ATOM 2047 C CA . MET A 1 245 ? 15.945 -28.016 9.102 1 45.81 245 MET A CA 1
ATOM 2048 C C . MET A 1 245 ? 14.977 -26.984 8.523 1 45.81 245 MET A C 1
ATOM 2050 O O . MET A 1 245 ? 15.391 -26.078 7.777 1 45.81 245 MET A O 1
ATOM 2054 N N . ASP A 1 246 ? 13.742 -27.422 8.344 1 45.94 246 ASP A N 1
ATOM 2055 C CA . ASP A 1 246 ? 12.641 -26.531 7.941 1 45.94 246 ASP A CA 1
ATOM 2056 C C . ASP A 1 246 ? 12.773 -25.156 8.586 1 45.94 246 ASP A C 1
ATOM 2058 O O . ASP A 1 246 ? 12.93 -25.062 9.805 1 45.94 246 ASP A O 1
ATOM 2062 N N . LEU A 1 247 ? 13.547 -24.328 8.047 1 49.69 247 LEU A N 1
ATOM 2063 C CA . LEU A 1 247 ? 13.602 -22.906 8.367 1 49.69 247 LEU A CA 1
ATOM 2064 C C . LEU A 1 247 ? 12.328 -22.469 9.086 1 49.69 247 LEU A C 1
ATOM 2066 O O . LEU A 1 247 ? 12.109 -21.266 9.281 1 49.69 247 LEU A O 1
ATOM 2070 N N . THR A 1 248 ? 11.445 -23.469 9.258 1 46.09 248 THR A N 1
ATOM 2071 C CA . THR A 1 248 ? 10.141 -23.125 9.812 1 46.09 248 THR A CA 1
ATOM 2072 C C . THR A 1 248 ? 10.258 -22.766 11.289 1 46.09 248 THR A C 1
ATOM 2074 O O . THR A 1 248 ? 9.289 -22.859 12.039 1 46.09 248 THR A O 1
ATOM 2077 N N . VAL A 1 249 ? 11.57 -22.734 11.781 1 49.38 249 VAL A N 1
ATOM 2078 C CA . VAL A 1 249 ? 11.445 -22.422 13.203 1 49.38 249 VAL A CA 1
ATOM 2079 C C . VAL A 1 249 ? 10.648 -21.125 13.367 1 49.38 249 VAL A C 1
ATOM 2081 O O . VAL A 1 249 ? 11.18 -20.031 13.172 1 49.38 249 VAL A O 1
ATOM 2084 N N . GLU A 1 250 ? 9.375 -21.312 13 1 52.94 250 GLU A N 1
ATOM 2085 C CA . GLU A 1 250 ? 8.398 -20.297 13.375 1 52.94 250 GLU A CA 1
ATOM 2086 C C . GLU A 1 250 ? 8.266 -20.188 14.891 1 52.94 250 GLU A C 1
ATOM 2088 O O . GLU A 1 250 ? 8.219 -21.203 15.594 1 52.94 250 GLU A O 1
ATOM 2093 N N . GLY A 1 251 ? 8.945 -19.359 15.539 1 58.75 251 GLY A N 1
ATOM 2094 C CA . GLY A 1 251 ? 8.773 -19.031 16.938 1 58.75 251 GLY A CA 1
ATOM 2095 C C . GLY A 1 251 ? 10.055 -18.578 17.609 1 58.75 251 GLY A C 1
ATOM 2096 O O . GLY A 1 251 ? 11.109 -18.531 16.984 1 58.75 251 GLY A O 1
ATOM 2097 N N . PHE A 1 252 ? 9.945 -18.172 18.797 1 63.75 252 PHE A N 1
ATOM 2098 C CA . PHE A 1 252 ? 11.016 -17.641 19.625 1 63.75 252 PHE A CA 1
ATOM 2099 C C . PHE A 1 252 ? 11.891 -18.766 20.172 1 63.75 252 PHE A C 1
ATOM 2101 O O . PHE A 1 252 ? 11.383 -19.703 20.781 1 63.75 252 PHE A O 1
ATOM 2108 N N . GLN A 1 253 ? 13.117 -18.797 19.766 1 67.69 253 GLN A N 1
ATOM 2109 C CA . GLN A 1 253 ? 14.078 -19.781 20.25 1 67.69 253 GLN A CA 1
ATOM 2110 C C . GLN A 1 253 ? 14.875 -19.25 21.438 1 67.69 253 GLN A C 1
ATOM 2112 O O . GLN A 1 253 ? 15 -18.031 21.609 1 67.69 253 GLN A O 1
ATOM 2117 N N . SER A 1 254 ? 15.352 -20.062 22.25 1 69.06 254 SER A N 1
ATOM 2118 C CA . SER A 1 254 ? 16.031 -19.703 23.484 1 69.06 254 SER A CA 1
ATOM 2119 C C . SER A 1 254 ? 17.266 -18.844 23.219 1 69.06 254 SER A C 1
ATOM 2121 O O . SER A 1 254 ? 17.578 -17.922 23.969 1 69.06 254 SER A O 1
ATOM 2123 N N . TRP A 1 255 ? 17.984 -19.094 22.094 1 75 255 TRP A N 1
ATOM 2124 C CA . TRP A 1 255 ? 19.203 -18.359 21.781 1 75 255 TRP A CA 1
ATOM 2125 C C . TRP A 1 255 ? 18.875 -16.906 21.422 1 75 255 TRP A C 1
ATOM 2127 O O . TRP A 1 255 ? 19.734 -16.031 21.484 1 75 255 TRP A O 1
ATOM 2137 N N . MET A 1 256 ? 17.672 -16.688 21.047 1 74.94 256 MET A N 1
ATOM 2138 C CA . MET A 1 256 ? 17.266 -15.344 20.672 1 74.94 256 MET A CA 1
ATOM 2139 C C . MET A 1 256 ? 17.25 -14.422 21.891 1 74.94 256 MET A C 1
ATOM 2141 O O . MET A 1 256 ? 17.359 -13.203 21.75 1 74.94 256 MET A O 1
ATOM 2145 N N . TRP A 1 257 ? 17.219 -14.953 23.062 1 74.5 257 TRP A N 1
ATOM 2146 C CA . TRP A 1 257 ? 17.156 -14.188 24.297 1 74.5 257 TRP A CA 1
ATOM 2147 C C . TRP A 1 257 ? 18.484 -13.461 24.547 1 74.5 257 TRP A C 1
ATOM 2149 O O . TRP A 1 257 ? 18.484 -12.359 25.094 1 74.5 257 TRP A O 1
ATOM 2159 N N . LYS A 1 258 ? 19.547 -14.055 24.172 1 73.94 258 LYS A N 1
ATOM 2160 C CA . LYS A 1 258 ? 20.844 -13.445 24.422 1 73.94 258 LYS A CA 1
ATOM 2161 C C . LYS A 1 258 ? 20.953 -12.07 23.766 1 73.94 258 LYS A C 1
ATOM 2163 O O . LYS A 1 258 ? 21.406 -11.109 24.391 1 73.94 258 LYS A O 1
ATOM 2168 N N . GLY A 1 259 ? 20.547 -11.992 22.531 1 74.12 259 GLY A N 1
ATOM 2169 C CA . GLY A 1 259 ? 20.547 -10.703 21.859 1 74.12 259 GLY A CA 1
ATOM 2170 C C . GLY A 1 259 ? 19.516 -9.742 22.391 1 74.12 259 GLY A C 1
ATOM 2171 O O . GLY A 1 259 ? 19.766 -8.539 22.5 1 74.12 259 GLY A O 1
ATOM 2172 N N . LEU A 1 260 ? 18.5 -10.25 22.891 1 77.19 260 LEU A N 1
ATOM 2173 C CA . LEU A 1 260 ? 17.422 -9.422 23.406 1 77.19 260 LEU A CA 1
ATOM 2174 C C . LEU A 1 260 ? 17.812 -8.773 24.719 1 77.19 260 LEU A C 1
ATOM 2176 O O . LEU A 1 260 ? 17.438 -7.633 25 1 77.19 260 LEU A O 1
ATOM 2180 N N . THR A 1 261 ? 18.625 -9.469 25.469 1 79.94 261 THR A N 1
ATOM 2181 C CA . THR A 1 261 ? 19.062 -8.938 26.75 1 79.94 261 THR A CA 1
ATOM 2182 C C . THR A 1 261 ? 19.906 -7.68 26.547 1 79.94 261 THR A C 1
ATOM 2184 O O . THR A 1 261 ? 19.844 -6.762 27.375 1 79.94 261 THR A O 1
ATOM 2187 N N . PHE A 1 262 ? 20.609 -7.625 25.453 1 83.56 262 PHE A N 1
ATOM 2188 C CA . PHE A 1 262 ? 21.406 -6.445 25.141 1 83.56 262 PHE A CA 1
ATOM 2189 C C . PHE A 1 262 ? 20.5 -5.242 24.859 1 83.56 262 PHE A C 1
ATOM 2191 O O . PHE A 1 262 ? 20.859 -4.105 25.172 1 83.56 262 PHE A O 1
ATOM 2198 N N . LEU A 1 263 ? 19.328 -5.5 24.312 1 82.94 263 LEU A N 1
ATOM 2199 C CA . LEU A 1 263 ? 18.422 -4.438 23.891 1 82.94 263 LEU A CA 1
ATOM 2200 C C . LEU A 1 263 ? 17.578 -3.949 25.062 1 82.94 263 LEU A C 1
ATOM 2202 O O . LEU A 1 263 ? 17.094 -2.818 25.062 1 82.94 263 LEU A O 1
ATOM 2206 N N . LEU A 1 264 ? 17.516 -4.621 26.141 1 81.31 264 LEU A N 1
ATOM 2207 C CA . LEU A 1 264 ? 16.562 -4.371 27.219 1 81.31 264 LEU A CA 1
ATOM 2208 C C . LEU A 1 264 ? 16.891 -3.08 27.953 1 81.31 264 LEU A C 1
ATOM 2210 O O . LEU A 1 264 ? 16 -2.264 28.219 1 81.31 264 LEU A O 1
ATOM 2214 N N . PRO A 1 265 ? 18.125 -2.844 28.266 1 84.5 265 PRO A N 1
ATOM 2215 C CA . PRO A 1 265 ? 18.422 -1.59 28.953 1 84.5 265 PRO A CA 1
ATOM 2216 C C . PRO A 1 265 ? 18.047 -0.357 28.141 1 84.5 265 PRO A C 1
ATOM 2218 O O . PRO A 1 265 ? 17.594 0.647 28.703 1 84.5 265 PRO A O 1
ATOM 2221 N N . PHE A 1 266 ? 18.266 -0.413 26.906 1 84.06 266 PHE A N 1
ATOM 2222 C CA . PHE A 1 266 ? 17.938 0.718 26.047 1 84.06 266 PHE A CA 1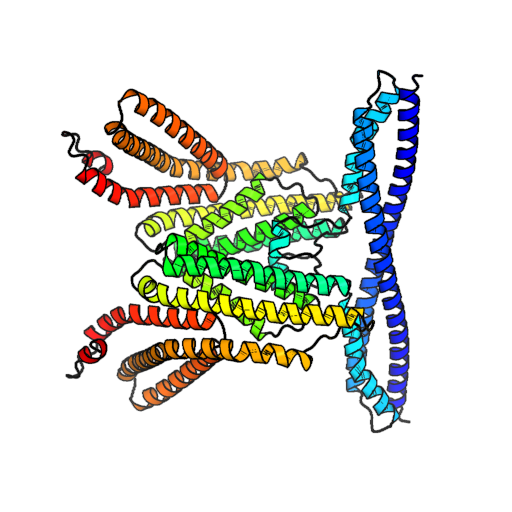
ATOM 2223 C C . PHE A 1 266 ? 16.422 0.907 25.953 1 84.06 266 PHE A C 1
ATOM 2225 O O . PHE A 1 266 ? 15.938 2.039 25.953 1 84.06 266 PHE A O 1
ATOM 2232 N N . LEU A 1 267 ? 15.758 -0.184 25.891 1 79.12 267 LEU A N 1
ATOM 2233 C CA . LEU A 1 267 ? 14.297 -0.115 25.844 1 79.12 267 LEU A CA 1
ATOM 2234 C C . LEU A 1 267 ? 13.742 0.416 27.156 1 79.12 267 LEU A C 1
ATOM 2236 O O . LEU A 1 267 ? 12.844 1.262 27.172 1 79.12 267 LEU A O 1
ATOM 2240 N N . PHE A 1 268 ? 14.336 -0.008 28.281 1 78.25 268 PHE A N 1
ATOM 2241 C CA . PHE A 1 268 ? 13.883 0.425 29.594 1 78.25 268 PHE A CA 1
ATOM 2242 C C . PHE A 1 268 ? 14.148 1.91 29.797 1 78.25 268 PHE A C 1
ATOM 2244 O O . PHE A 1 268 ? 13.328 2.625 30.375 1 78.25 268 PHE A O 1
ATOM 2251 N N . PHE A 1 269 ? 15.242 2.33 29.328 1 81.44 269 PHE A N 1
ATOM 2252 C CA . PHE A 1 269 ? 15.57 3.748 29.438 1 81.44 269 PHE A CA 1
ATOM 2253 C C . PHE A 1 269 ? 14.562 4.594 28.672 1 81.44 269 PHE A C 1
ATOM 2255 O O . PHE A 1 269 ? 14.125 5.645 29.156 1 81.44 269 PHE A O 1
ATOM 2262 N N . GLY A 1 270 ? 14.25 4.105 27.5 1 74.94 270 GLY A N 1
ATOM 2263 C CA . GLY A 1 270 ? 13.258 4.816 26.719 1 74.94 270 GLY A CA 1
ATOM 2264 C C . GLY A 1 270 ? 11.898 4.875 27.391 1 74.94 270 GLY A C 1
ATOM 2265 O O . GLY A 1 270 ? 11.273 5.934 27.438 1 74.94 270 GLY A O 1
ATOM 2266 N N . HIS A 1 271 ? 11.578 3.842 27.984 1 70.88 271 HIS A N 1
ATOM 2267 C CA . HIS A 1 271 ? 10.273 3.76 28.641 1 70.88 271 HIS A CA 1
ATOM 2268 C C . HIS A 1 271 ? 10.242 4.609 29.906 1 70.88 271 HIS A C 1
ATOM 2270 O O . HIS A 1 271 ? 9.25 5.289 30.172 1 70.88 271 HIS A O 1
ATOM 2276 N N . VAL A 1 272 ? 11.242 4.605 30.609 1 71.19 272 VAL A N 1
ATOM 2277 C CA . VAL A 1 272 ? 11.305 5.375 31.859 1 71.19 272 VAL A CA 1
ATOM 2278 C C . VAL A 1 272 ? 11.336 6.867 31.531 1 71.19 272 VAL A C 1
ATOM 2280 O O . VAL A 1 272 ? 10.68 7.664 32.219 1 71.19 272 VAL A O 1
ATOM 2283 N N . SER A 1 273 ? 12.07 7.223 30.5 1 72.19 273 SER A N 1
ATOM 2284 C CA . SER A 1 273 ? 12.141 8.625 30.094 1 72.19 273 SER A CA 1
ATOM 2285 C C . SER A 1 273 ? 10.781 9.141 29.641 1 72.19 273 SER A C 1
ATOM 2287 O O . SER A 1 273 ? 10.391 10.258 29.969 1 72.19 273 SER A O 1
ATOM 2289 N N . THR A 1 274 ? 10.117 8.312 28.922 1 66.38 274 THR A N 1
ATOM 2290 C CA . THR A 1 274 ? 8.789 8.703 28.453 1 66.38 274 THR A CA 1
ATOM 2291 C C . THR A 1 274 ? 7.801 8.773 29.609 1 66.38 274 THR A C 1
ATOM 2293 O O . THR A 1 274 ? 6.965 9.672 29.672 1 66.38 274 THR A O 1
ATOM 2296 N N . ALA A 1 275 ? 7.938 7.941 30.547 1 64.88 275 ALA A N 1
ATOM 2297 C CA . ALA A 1 275 ? 7.051 7.922 31.703 1 64.88 275 ALA A CA 1
ATOM 2298 C C . ALA A 1 275 ? 7.27 9.148 32.594 1 64.88 275 ALA A C 1
ATOM 2300 O O . ALA A 1 275 ? 6.312 9.719 33.125 1 64.88 275 ALA A O 1
ATOM 2301 N N . SER A 1 276 ? 8.438 9.578 32.688 1 64.5 276 SER A N 1
ATOM 2302 C CA . SER A 1 276 ? 8.758 10.734 33.5 1 64.5 276 SER A CA 1
ATOM 2303 C C . SER A 1 276 ? 8.164 12.016 32.938 1 64.5 276 SER A C 1
ATOM 2305 O O . SER A 1 276 ? 7.75 12.914 33.656 1 64.5 276 SER A O 1
ATOM 2307 N N . LYS A 1 277 ? 8.109 12.016 31.625 1 61.66 277 LYS A N 1
ATOM 2308 C CA . LYS A 1 277 ? 7.578 13.203 30.969 1 61.66 277 LYS A CA 1
ATOM 2309 C C . LYS A 1 277 ? 6.055 13.172 30.922 1 61.66 277 LYS A C 1
ATOM 2311 O O . LYS A 1 277 ? 5.406 14.219 30.906 1 61.66 277 LYS A O 1
ATOM 2316 N N . ALA A 1 278 ? 5.57 12.008 30.922 1 60.34 278 ALA A N 1
ATOM 2317 C CA . ALA A 1 278 ? 4.121 11.852 30.828 1 60.34 278 ALA A CA 1
ATOM 2318 C C . ALA A 1 278 ? 3.461 12.023 32.188 1 60.34 278 ALA A C 1
ATOM 2320 O O . ALA A 1 278 ? 2.305 12.445 32.281 1 60.34 278 ALA A O 1
ATOM 2321 N N . PHE A 1 279 ? 4.203 11.836 33.188 1 57.59 279 PHE A N 1
ATOM 2322 C CA . PHE A 1 279 ? 3.641 11.812 34.531 1 57.59 279 PHE A CA 1
ATOM 2323 C C . PHE A 1 279 ? 3.113 13.195 34.938 1 57.59 279 PHE A C 1
ATOM 2325 O O . PHE A 1 279 ? 1.98 13.32 35.406 1 57.59 279 PHE A O 1
ATOM 2332 N N . PRO A 1 280 ? 3.92 14.203 34.656 1 51.25 280 PRO A N 1
ATOM 2333 C CA . PRO A 1 280 ? 3.381 15.516 35 1 51.25 280 PRO A CA 1
ATOM 2334 C C . PRO A 1 280 ? 2.119 15.867 34.219 1 51.25 280 PRO A C 1
ATOM 2336 O O . PRO A 1 280 ? 1.206 16.5 34.75 1 51.25 280 PRO A O 1
ATOM 2339 N N . VAL A 1 281 ? 2.086 15.445 33.031 1 51.25 281 VAL A N 1
ATOM 2340 C CA . VAL A 1 281 ? 0.925 15.734 32.188 1 51.25 281 VAL A CA 1
ATOM 2341 C C . VAL A 1 281 ? -0.285 14.953 32.719 1 51.25 281 VAL A C 1
ATOM 2343 O O . VAL A 1 281 ? -1.402 15.477 32.719 1 51.25 281 VAL A O 1
ATOM 2346 N N . PHE A 1 282 ? -0.001 13.898 33.188 1 51.41 282 PHE A N 1
ATOM 2347 C CA . PHE A 1 282 ? -1.047 13.062 33.75 1 51.41 282 PHE A CA 1
ATOM 2348 C C . PHE A 1 282 ? -1.603 13.695 35.031 1 51.41 282 PHE A C 1
ATOM 2350 O O . PHE A 1 282 ? -2.818 13.758 35.219 1 51.41 282 PHE A O 1
ATOM 2357 N N . VAL A 1 283 ? -0.769 14.055 35.719 1 52.94 283 VAL A N 1
ATOM 2358 C CA . VAL A 1 283 ? -1.164 14.688 36.969 1 52.94 283 VAL A CA 1
ATOM 2359 C C . VAL A 1 283 ? -1.973 15.953 36.688 1 52.94 283 VAL A C 1
ATOM 2361 O O . VAL A 1 283 ? -2.99 16.203 37.344 1 52.94 283 VAL A O 1
ATOM 2364 N N . ALA A 1 284 ? -1.526 16.641 35.688 1 48.62 284 ALA A N 1
ATOM 2365 C CA . ALA A 1 284 ? -2.24 17.859 35.312 1 48.62 284 ALA A CA 1
ATOM 2366 C C . ALA A 1 284 ? -3.639 17.531 34.781 1 48.62 284 ALA A C 1
ATOM 2368 O O . ALA A 1 284 ? -4.602 18.234 35.094 1 48.62 284 ALA A O 1
ATOM 2369 N N . PHE A 1 285 ? -3.736 16.516 34.031 1 51.44 285 PHE A N 1
ATOM 2370 C CA . PHE A 1 285 ? -5.027 16.094 33.5 1 51.44 285 PHE A CA 1
ATOM 2371 C C . PHE A 1 285 ? -5.957 15.672 34.656 1 51.44 285 PHE A C 1
ATOM 2373 O O . PHE A 1 285 ? -7.145 15.992 34.625 1 51.44 285 PHE A O 1
ATOM 2380 N N . LEU A 1 286 ? -5.391 15.055 35.562 1 50.91 286 LEU A N 1
ATOM 2381 C CA . LEU A 1 286 ? -6.152 14.625 36.719 1 50.91 286 LEU A CA 1
ATOM 2382 C C . LEU A 1 286 ? -6.652 15.828 37.531 1 50.91 286 LEU A C 1
ATOM 2384 O O . LEU A 1 286 ? -7.789 15.836 38 1 50.91 286 LEU A O 1
ATOM 2388 N N . LEU A 1 287 ? -5.793 16.719 37.562 1 46.5 287 LEU A N 1
ATOM 2389 C CA . LEU A 1 287 ? -6.16 17.938 38.281 1 46.5 287 LEU A CA 1
ATOM 2390 C C . LEU A 1 287 ? -7.258 18.688 37.562 1 46.5 287 LEU A C 1
ATOM 2392 O O . LEU A 1 287 ? -8.195 19.203 38.188 1 46.5 287 LEU A O 1
ATOM 2396 N N . LEU A 1 288 ? -7.125 18.703 36.219 1 48.31 288 LEU A N 1
ATOM 2397 C CA . LEU A 1 288 ? -8.133 19.375 35.406 1 48.31 288 LEU A CA 1
ATOM 2398 C C . LEU A 1 288 ? -9.469 18.641 35.5 1 48.31 288 LEU A C 1
ATOM 2400 O O . LEU A 1 288 ? -10.523 19.281 35.594 1 48.31 288 LEU A O 1
ATOM 2404 N N . PHE A 1 289 ? -9.336 17.453 35.312 1 52.91 289 PHE A N 1
ATOM 2405 C CA . PHE A 1 289 ? -10.539 16.641 35.406 1 52.91 289 PHE A CA 1
ATOM 2406 C C . PHE A 1 289 ? -11.203 16.797 36.781 1 52.91 289 PHE A C 1
ATOM 2408 O O . PHE A 1 289 ? -12.43 16.906 36.875 1 52.91 289 PHE A O 1
ATOM 2415 N N . CYS A 1 290 ? -10.359 16.797 37.75 1 48.66 290 CYS A N 1
ATOM 2416 C CA . CYS A 1 290 ? -10.859 17.047 39.094 1 48.66 290 CYS A CA 1
ATOM 2417 C C . CYS A 1 290 ? -11.484 18.438 39.219 1 48.66 290 CYS A C 1
ATOM 2419 O O . CYS A 1 290 ? -12.523 18.609 39.844 1 48.66 290 CYS A O 1
ATOM 2421 N N . GLY A 1 291 ? -10.805 19.328 38.594 1 47.94 291 GLY A N 1
ATOM 2422 C CA . GLY A 1 291 ? -11.352 20.672 38.562 1 47.94 291 GLY A CA 1
ATOM 2423 C C . GLY A 1 291 ? -12.688 20.766 37.875 1 47.94 291 GLY A C 1
ATOM 2424 O O . GLY A 1 291 ? -13.609 21.422 38.344 1 47.94 291 GLY A O 1
ATOM 2425 N N . PHE A 1 292 ? -12.758 20.219 36.688 1 52.94 292 PHE A N 1
ATOM 2426 C CA . PHE A 1 292 ? -14 20.203 35.938 1 52.94 292 PHE A CA 1
ATOM 2427 C C . PHE A 1 292 ? -15.117 19.547 36.719 1 52.94 292 PHE A C 1
ATOM 2429 O O . PHE A 1 292 ? -16.25 20.031 36.75 1 52.94 292 PHE A O 1
ATOM 2436 N N . PHE A 1 293 ? -14.789 18.516 37.281 1 49.75 293 PHE A N 1
ATOM 2437 C CA . PHE A 1 293 ? -15.75 17.766 38.094 1 49.75 293 PHE A CA 1
ATOM 2438 C C . PHE A 1 293 ? -16.219 18.578 39.281 1 49.75 293 PHE A C 1
ATOM 2440 O O . PHE A 1 293 ? -17.406 18.578 39.625 1 49.75 293 PHE A O 1
ATOM 2447 N N . LEU A 1 294 ? -15.227 19.172 39.875 1 48.84 294 LEU A N 1
ATOM 2448 C CA . LEU A 1 294 ? -15.586 20.047 41 1 48.84 294 LEU A CA 1
ATOM 2449 C C . LEU A 1 294 ? -16.5 21.172 40.5 1 48.84 294 LEU A C 1
ATOM 2451 O O . LEU A 1 294 ? -17.453 21.531 41.188 1 48.84 294 LEU A O 1
ATOM 2455 N N . ALA A 1 295 ? -16.109 21.641 39.406 1 48.62 295 ALA A N 1
ATOM 2456 C CA . ALA A 1 295 ? -16.969 22.688 38.844 1 48.62 295 ALA A CA 1
ATOM 2457 C C . ALA A 1 295 ? -18.359 22.156 38.531 1 48.62 295 ALA A C 1
ATOM 2459 O O . ALA A 1 295 ? -19.359 22.812 38.812 1 48.62 295 ALA A O 1
ATOM 2460 N N . PHE A 1 296 ? -18.359 21 38 1 50.84 296 PHE A N 1
ATOM 2461 C CA . PHE A 1 296 ? -19.641 20.391 37.656 1 50.84 296 PHE A CA 1
ATOM 2462 C C . PHE A 1 296 ? -20.359 19.938 38.938 1 50.84 296 PHE A C 1
ATOM 2464 O O . PHE A 1 296 ? -21.594 19.969 39 1 50.84 296 PHE A O 1
ATOM 2471 N N . SER A 1 297 ? -19.578 19.375 39.781 1 46.44 297 SER A N 1
ATOM 2472 C CA . SER A 1 297 ? -20.172 18.969 41.062 1 46.44 297 SER A CA 1
ATOM 2473 C C . SER A 1 297 ? -20.75 20.156 41.812 1 46.44 297 SER A C 1
ATOM 2475 O O . SER A 1 297 ? -21.688 20 42.594 1 46.44 297 SER A O 1
ATOM 2477 N N . SER A 1 298 ? -19.922 21.219 41.75 1 46.38 298 SER A N 1
ATOM 2478 C CA . SER A 1 298 ? -20.547 22.375 42.375 1 46.38 298 SER A CA 1
ATOM 2479 C C . SER A 1 298 ? -21.953 22.609 41.844 1 46.38 298 SER A C 1
ATOM 2481 O O . SER A 1 298 ? -22.797 23.219 42.5 1 46.38 298 SER A O 1
ATOM 2483 N N . LEU A 1 299 ? -22.062 22.172 40.594 1 45.59 299 LEU A N 1
ATOM 2484 C CA . LEU A 1 299 ? -23.438 22.25 40.094 1 45.59 299 LEU A CA 1
ATOM 2485 C C . LEU A 1 299 ? -24.281 21.125 40.688 1 45.59 299 LEU A C 1
ATOM 2487 O O . LEU A 1 299 ? -25.5 21.297 40.875 1 45.59 299 LEU A O 1
ATOM 2491 N N . PHE A 1 300 ? -23.812 19.797 40.75 1 43.03 300 PHE A N 1
ATOM 2492 C CA . PHE A 1 300 ? -24.562 18.703 41.375 1 43.03 300 PHE A CA 1
ATOM 2493 C C . PHE A 1 300 ? -24.047 18.406 42.75 1 43.03 300 PHE A C 1
ATOM 2495 O O . PHE A 1 300 ? -22.938 18.797 43.125 1 43.03 300 PHE A O 1
ATOM 2502 N N . SER A 1 301 ? -24.891 17.797 43.812 1 43.16 301 SER A N 1
ATOM 2503 C CA . SER A 1 301 ? -24.641 17.5 45.219 1 43.16 301 SER A CA 1
ATOM 2504 C C . SER A 1 301 ? -23.297 16.797 45.406 1 43.16 301 SER A C 1
ATOM 2506 O O . SER A 1 301 ? -22.797 16.156 44.469 1 43.16 301 SER A O 1
ATOM 2508 N N . SER A 1 302 ? -22.438 16.906 46.625 1 43.03 302 SER A N 1
ATOM 2509 C CA . SER A 1 302 ? -21.078 16.688 47.094 1 43.03 302 SER A CA 1
ATOM 2510 C C . SER A 1 302 ? -20.656 15.234 46.844 1 43.03 302 SER A C 1
ATOM 2512 O O . SER A 1 302 ? -19.516 14.977 46.438 1 43.03 302 SER A O 1
ATOM 2514 N N . HIS A 1 303 ? -21.453 14.266 47.281 1 45.47 303 HIS A N 1
ATOM 2515 C CA . HIS A 1 303 ? -21.062 12.859 47.406 1 45.47 303 HIS A CA 1
ATOM 2516 C C . HIS A 1 303 ? -20.938 12.203 46.062 1 45.47 303 HIS A C 1
ATOM 2518 O O . HIS A 1 303 ? -20.062 11.352 45.844 1 45.47 303 HIS A O 1
ATOM 2524 N N . CYS A 1 304 ? -21.922 12.516 45.156 1 46.34 304 CYS A N 1
ATOM 2525 C CA . CYS A 1 304 ? -21.969 11.875 43.844 1 46.34 304 CYS A CA 1
ATOM 2526 C C . CYS A 1 304 ? -20.797 12.328 43 1 46.34 304 CYS A C 1
ATOM 2528 O O . CYS A 1 304 ? -20.359 11.586 42.094 1 46.34 304 CYS A O 1
ATOM 2530 N N . CYS A 1 305 ? -20.281 13.484 43.406 1 43.38 305 CYS A N 1
ATOM 2531 C CA . CYS A 1 305 ? -19.172 14.094 42.688 1 43.38 305 CYS A CA 1
ATOM 2532 C C . CYS A 1 305 ? -17.859 13.359 42.969 1 43.38 305 CYS A C 1
ATOM 2534 O O . CYS A 1 305 ? -17.047 13.148 42.094 1 43.38 305 CYS A O 1
ATOM 2536 N N . PHE A 1 306 ? -17.75 12.953 44.281 1 44.31 306 PHE A N 1
ATOM 2537 C CA . PHE A 1 306 ? -16.547 12.242 44.688 1 44.31 306 PHE A CA 1
ATOM 2538 C C . PHE A 1 306 ? -16.422 10.906 43.938 1 44.31 306 PHE A C 1
ATOM 2540 O O . PHE A 1 306 ? -15.359 10.555 43.438 1 44.31 306 PHE A O 1
ATOM 2547 N N . PHE A 1 307 ? -17.531 10.125 43.969 1 46.53 307 PHE A N 1
ATOM 2548 C CA . PHE A 1 307 ? -17.484 8.797 43.375 1 46.53 307 PHE A CA 1
ATOM 2549 C C . PHE A 1 307 ? -17.297 8.883 41.844 1 46.53 307 PHE A C 1
ATOM 2551 O O . PHE A 1 307 ? -16.562 8.086 41.281 1 46.53 307 PHE A O 1
ATOM 2558 N N . LEU A 1 308 ? -17.891 9.906 41.312 1 44.47 308 LEU A N 1
ATOM 2559 C CA . LEU A 1 308 ? -17.766 10.031 39.844 1 44.47 308 LEU A CA 1
ATOM 2560 C C . LEU A 1 308 ? -16.375 10.508 39.469 1 44.47 308 LEU A C 1
ATOM 2562 O O . LEU A 1 308 ? -15.82 10.07 38.469 1 44.47 308 LEU A O 1
ATOM 2566 N N . VAL A 1 309 ? -15.797 11.336 40.406 1 46.66 309 VAL A N 1
ATOM 2567 C CA . VAL A 1 309 ? -14.406 11.734 40.188 1 46.66 309 VAL A CA 1
ATOM 2568 C C . VAL A 1 309 ? -13.492 10.516 40.344 1 46.66 309 VAL A C 1
ATOM 2570 O O . VAL A 1 309 ? -12.578 10.328 39.531 1 46.66 309 VAL A O 1
ATOM 2573 N N . LEU A 1 310 ? -13.797 9.812 41.375 1 45.97 310 LEU A N 1
ATOM 2574 C CA . LEU A 1 310 ? -12.969 8.633 41.562 1 45.97 310 LEU A CA 1
ATOM 2575 C C . LEU A 1 310 ? -13.125 7.648 40.406 1 45.97 310 LEU A C 1
ATOM 2577 O O . LEU A 1 310 ? -12.148 7.074 39.938 1 45.97 310 LEU A O 1
ATOM 2581 N N . LEU A 1 311 ? -14.352 7.5 40 1 46.69 311 LEU A N 1
ATOM 2582 C CA . LEU A 1 311 ? -14.586 6.543 38.938 1 46.69 311 LEU A CA 1
ATOM 2583 C C . LEU A 1 311 ? -14.055 7.074 37.625 1 46.69 311 LEU A C 1
ATOM 2585 O O . LEU A 1 311 ? -13.453 6.328 36.844 1 46.69 311 LEU A O 1
ATOM 2589 N N . SER A 1 312 ? -14.312 8.375 37.406 1 43.97 312 SER A N 1
ATOM 2590 C CA . SER A 1 312 ? -13.781 8.938 36.188 1 43.97 312 SER A CA 1
ATOM 2591 C C . SER A 1 312 ? -12.258 9.023 36.219 1 43.97 312 SER A C 1
ATOM 2593 O O . SER A 1 312 ? -11.586 8.781 35.219 1 43.97 312 SER A O 1
ATOM 2595 N N . SER A 1 313 ? -11.703 9.344 37.438 1 43.75 313 SER A N 1
ATOM 2596 C CA . SER A 1 313 ? -10.25 9.297 37.594 1 43.75 313 SER A CA 1
ATOM 2597 C C . SER A 1 313 ? -9.727 7.871 37.438 1 43.75 313 SER A C 1
ATOM 2599 O O . SER A 1 313 ? -8.672 7.652 36.844 1 43.75 313 SER A O 1
ATOM 2601 N N . PHE A 1 314 ? -10.383 6.973 38.062 1 46.84 314 PHE A N 1
ATOM 2602 C CA . PHE A 1 314 ? -9.969 5.578 37.938 1 46.84 314 PHE A CA 1
ATOM 2603 C C . PHE A 1 314 ? -10.109 5.09 36.5 1 46.84 314 PHE A C 1
ATOM 2605 O O . PHE A 1 314 ? -9.227 4.41 36 1 46.84 314 PHE A O 1
ATOM 2612 N N . CYS A 1 315 ? -11.234 5.453 35.875 1 44.72 315 CYS A N 1
ATOM 2613 C CA . CYS A 1 315 ? -11.398 5.035 34.469 1 44.72 315 CYS A CA 1
ATOM 2614 C C . CYS A 1 315 ? -10.414 5.754 33.562 1 44.72 315 CYS A C 1
ATOM 2616 O O . CYS A 1 315 ? -9.859 5.152 32.656 1 44.72 315 CYS A O 1
ATOM 2618 N N . LEU A 1 316 ? -10.234 7.031 33.844 1 45.5 316 LEU A N 1
ATOM 2619 C CA . LEU A 1 316 ? -9.242 7.75 33.062 1 45.5 316 LEU A CA 1
ATOM 2620 C C . LEU A 1 316 ? -7.828 7.305 33.438 1 45.5 316 LEU A C 1
ATOM 2622 O O . LEU A 1 316 ? -6.969 7.164 32.562 1 45.5 316 LEU A O 1
ATOM 2626 N N . ALA A 1 317 ? -7.48 7.125 34.719 1 44.62 317 ALA A N 1
ATOM 2627 C CA . ALA A 1 317 ? -6.215 6.504 35.094 1 44.62 317 ALA A CA 1
ATOM 2628 C C . ALA A 1 317 ? -6.086 5.105 34.5 1 44.62 317 ALA A C 1
ATOM 2630 O O . ALA A 1 317 ? -5.02 4.734 34 1 44.62 317 ALA A O 1
ATOM 2631 N N . LEU A 1 318 ? -7.137 4.352 34.594 1 45.78 318 LEU A N 1
ATOM 2632 C CA . LEU A 1 318 ? -7.09 3.031 33.969 1 45.78 318 LEU A CA 1
ATOM 2633 C C . LEU A 1 318 ? -6.977 3.148 32.438 1 45.78 318 LEU A C 1
ATOM 2635 O O . LEU A 1 318 ? -6.246 2.383 31.812 1 45.78 318 LEU A O 1
ATOM 2639 N N . LEU A 1 319 ? -7.754 4.059 31.875 1 45.69 319 LEU A N 1
ATOM 2640 C CA . LEU A 1 319 ? -7.578 4.305 30.453 1 45.69 319 LEU A CA 1
ATOM 2641 C C . LEU A 1 319 ? -6.195 4.883 30.172 1 45.69 319 LEU A C 1
ATOM 2643 O O . LEU A 1 319 ? -5.543 4.488 29.203 1 45.69 319 LEU A O 1
ATOM 2647 N N . TRP A 1 320 ? -5.75 5.895 30.953 1 44.19 320 TRP A N 1
ATOM 2648 C CA . TRP A 1 320 ? -4.391 6.402 30.812 1 44.19 320 TRP A CA 1
ATOM 2649 C C . TRP A 1 320 ? -3.367 5.32 31.156 1 44.19 320 TRP A C 1
ATOM 2651 O O . TRP A 1 320 ? -2.369 5.164 30.453 1 44.19 320 TRP A O 1
ATOM 2661 N N . LEU A 1 321 ? -3.428 4.699 32.312 1 43.56 321 LEU A N 1
ATOM 2662 C CA . LEU A 1 321 ? -2.561 3.557 32.562 1 43.56 321 LEU A CA 1
ATOM 2663 C C . LEU A 1 321 ? -2.67 2.518 31.453 1 43.56 321 LEU A C 1
ATOM 2665 O O . LEU A 1 321 ? -1.666 1.923 31.062 1 43.56 321 LEU A O 1
ATOM 2669 N N . PHE A 1 322 ? -3.891 2.289 31.047 1 43.31 322 PHE A N 1
ATOM 2670 C CA . PHE A 1 322 ? -4.078 1.404 29.906 1 43.31 322 PHE A CA 1
ATOM 2671 C C . PHE A 1 322 ? -3.475 2.012 28.641 1 43.31 322 PHE A C 1
ATOM 2673 O O . PHE A 1 322 ? -2.766 1.332 27.906 1 43.31 322 PHE A O 1
ATOM 2680 N N . VAL A 1 323 ? -3.779 3.334 28.406 1 43.34 323 VAL A N 1
ATOM 2681 C CA . VAL A 1 323 ? -3.115 3.99 27.281 1 43.34 323 VAL A CA 1
ATOM 2682 C C . VAL A 1 323 ? -1.626 4.141 27.578 1 43.34 323 VAL A C 1
ATOM 2684 O O . VAL A 1 323 ? -0.786 3.9 26.703 1 43.34 323 VAL A O 1
ATOM 2687 N N . ALA A 1 324 ? -1.25 4.758 28.781 1 41.31 324 ALA A N 1
ATOM 2688 C CA . ALA A 1 324 ? 0.154 4.793 29.188 1 41.31 324 ALA A CA 1
ATOM 2689 C C . ALA A 1 324 ? 0.771 3.396 29.141 1 41.31 324 ALA A C 1
ATOM 2691 O O . ALA A 1 324 ? 1.9 3.225 28.672 1 41.31 324 ALA A O 1
ATOM 2692 N N . PHE A 1 325 ? 0.195 2.521 29.906 1 40.06 325 PHE A N 1
ATOM 2693 C CA . PHE A 1 325 ? 0.704 1.154 29.875 1 40.06 325 PHE A CA 1
ATOM 2694 C C . PHE A 1 325 ? 0.716 0.618 28.453 1 40.06 325 PHE A C 1
ATOM 2696 O O . PHE A 1 325 ? 1.692 -0.003 28.031 1 40.06 325 PHE A O 1
ATOM 2703 N N . PHE A 1 326 ? -0.469 0.761 27.875 1 40.69 326 PHE A N 1
ATOM 2704 C CA . PHE A 1 326 ? -0.506 0.287 26.484 1 40.69 326 PHE A CA 1
ATOM 2705 C C . PHE A 1 326 ? 0.252 1.236 25.578 1 40.69 326 PHE A C 1
ATOM 2707 O O . PHE A 1 326 ? 0.847 0.807 24.578 1 40.69 326 PHE A O 1
ATOM 2714 N N . VAL A 1 327 ? 0.043 2.605 25.812 1 39.41 327 VAL A N 1
ATOM 2715 C CA . VAL A 1 327 ? 0.785 3.6 25.047 1 39.41 327 VAL A CA 1
ATOM 2716 C C . VAL A 1 327 ? 2.225 3.676 25.547 1 39.41 327 VAL A C 1
ATOM 2718 O O . VAL A 1 327 ? 3.047 4.402 24.984 1 39.41 327 VAL A O 1
ATOM 2721 N N . THR A 1 328 ? 2.52 3.549 26.844 1 35.19 328 THR A N 1
ATOM 2722 C CA . THR A 1 328 ? 3.883 3.572 27.359 1 35.19 328 THR A CA 1
ATOM 2723 C C . THR A 1 328 ? 4.859 3.014 26.328 1 35.19 328 THR A C 1
ATOM 2725 O O . THR A 1 328 ? 6.055 3.316 26.375 1 35.19 328 THR A O 1
ATOM 2728 N N . PHE A 1 329 ? 4.52 1.857 25.812 1 40.88 329 PHE A N 1
ATOM 2729 C CA . PHE A 1 329 ? 5.738 1.325 25.219 1 40.88 329 PHE A CA 1
ATOM 2730 C C . PHE A 1 329 ? 6.273 2.264 24.141 1 40.88 329 PHE A C 1
ATOM 2732 O O . PHE A 1 329 ? 7.484 2.328 23.906 1 40.88 329 PHE A O 1
ATOM 2739 N N . THR A 1 330 ? 5.652 2.424 22.828 1 39.09 330 THR A N 1
ATOM 2740 C CA . THR A 1 330 ? 6.434 2.986 21.719 1 39.09 330 THR A CA 1
ATOM 2741 C C . THR A 1 330 ? 6.129 4.469 21.547 1 39.09 330 THR A C 1
ATOM 2743 O O . THR A 1 330 ? 5.32 5.035 22.281 1 39.09 330 THR A O 1
ATOM 2746 N N . PHE A 1 331 ? 6.484 5.086 20.406 1 41.22 331 PHE A N 1
ATOM 2747 C CA . PHE A 1 331 ? 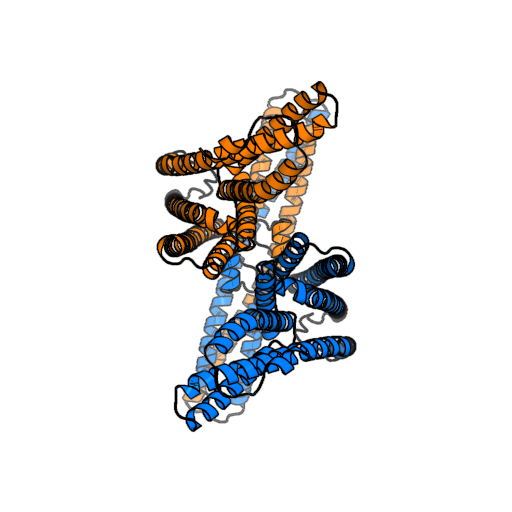6.398 6.395 19.766 1 41.22 331 PHE A CA 1
ATOM 2748 C C . PHE A 1 331 ? 5.02 7.008 19.969 1 41.22 331 PHE A C 1
ATOM 2750 O O . PHE A 1 331 ? 4.898 8.203 20.266 1 41.22 331 PHE A O 1
ATOM 2757 N N . SER A 1 332 ? 4.07 6.242 20.25 1 39.5 332 SER A N 1
ATOM 2758 C CA . SER A 1 332 ? 2.699 6.738 20.328 1 39.5 332 SER A CA 1
ATOM 2759 C C . SER A 1 332 ? 2.408 7.34 21.688 1 39.5 332 SER A C 1
ATOM 2761 O O . SER A 1 332 ? 1.668 8.32 21.797 1 39.5 332 SER A O 1
ATOM 2763 N N . SER A 1 333 ? 2.994 6.887 22.594 1 43.25 333 SER A N 1
ATOM 2764 C CA . SER A 1 333 ? 2.738 7.398 23.938 1 43.25 333 SER A CA 1
ATOM 2765 C C . SER A 1 333 ? 3.322 8.797 24.125 1 43.25 333 SER A C 1
ATOM 2767 O O . SER A 1 333 ? 2.695 9.664 24.734 1 43.25 333 SER A O 1
ATOM 2769 N N . VAL A 1 334 ? 4.473 8.812 23.641 1 42.91 334 VAL A N 1
ATOM 2770 C CA . VAL A 1 334 ? 5.098 10.125 23.766 1 42.91 334 VAL A CA 1
ATOM 2771 C C . VAL A 1 334 ? 4.301 11.156 22.984 1 42.91 334 VAL A C 1
ATOM 2773 O O . VAL A 1 334 ? 4.043 12.258 23.484 1 42.91 334 VAL A O 1
ATOM 2776 N N . LEU A 1 335 ? 3.916 10.688 21.906 1 45.53 335 LEU A N 1
ATOM 2777 C CA . LEU A 1 335 ? 3.15 11.633 21.094 1 45.53 335 LEU A CA 1
ATOM 2778 C C . LEU A 1 335 ? 1.828 11.977 21.766 1 45.53 335 LEU A C 1
ATOM 2780 O O . LEU A 1 335 ? 1.411 13.141 21.766 1 45.53 335 LEU A O 1
ATOM 2784 N N . LEU A 1 336 ? 1.324 10.961 22.312 1 44.5 336 LEU A N 1
ATOM 2785 C CA . LEU A 1 336 ? 0.059 11.188 23 1 44.5 336 LEU A CA 1
ATOM 2786 C C . LEU A 1 336 ? 0.261 12.039 24.25 1 44.5 336 LEU A C 1
ATOM 2788 O O . LEU A 1 336 ? -0.552 12.914 24.547 1 44.5 336 LEU A O 1
ATOM 2792 N N . SER A 1 337 ? 1.313 11.789 24.891 1 41.81 337 SER A N 1
ATOM 2793 C CA . SER A 1 337 ? 1.602 12.586 26.078 1 41.81 337 SER A CA 1
ATOM 2794 C C . SER A 1 337 ? 1.883 14.039 25.719 1 41.81 337 SER A C 1
ATOM 2796 O O . SER A 1 337 ? 1.406 14.953 26.391 1 41.81 337 SER A O 1
ATOM 2798 N N . CYS A 1 338 ? 2.639 14.156 24.734 1 42.22 338 CYS A N 1
ATOM 2799 C CA . CYS A 1 338 ? 2.965 15.5 24.281 1 42.22 338 CYS A CA 1
ATOM 2800 C C . CYS A 1 338 ? 1.72 16.219 23.797 1 42.22 338 CYS A C 1
ATOM 2802 O O . CYS A 1 338 ? 1.525 17.406 24.078 1 42.22 338 CYS A O 1
ATOM 2804 N N . PHE A 1 339 ? 0.974 15.461 23.078 1 44.12 339 PHE A N 1
ATOM 2805 C CA . PHE A 1 339 ? -0.285 16.031 22.609 1 44.12 339 PHE A CA 1
ATOM 2806 C C . PHE A 1 339 ? -1.162 16.453 23.781 1 44.12 339 PHE A C 1
ATOM 2808 O O . PHE A 1 339 ? -1.722 17.547 23.781 1 44.12 339 PHE A O 1
ATOM 2815 N N . PHE A 1 340 ? -1.246 15.664 24.688 1 43.09 340 PHE A N 1
ATOM 2816 C CA . PHE A 1 340 ? -2.09 15.977 25.828 1 43.09 340 PHE A CA 1
ATOM 2817 C C . PHE A 1 340 ? -1.51 17.141 26.625 1 43.09 340 PHE A C 1
ATOM 2819 O O . PHE A 1 340 ? -2.252 17.984 27.125 1 43.09 340 PHE A O 1
ATOM 2826 N N . ASN A 1 341 ? -0.27 17.188 26.688 1 40.22 341 ASN A N 1
ATOM 2827 C CA . ASN A 1 341 ? 0.371 18.312 27.375 1 40.22 341 ASN A CA 1
ATOM 2828 C C . ASN A 1 341 ? 0.074 19.641 26.672 1 40.22 341 ASN A C 1
ATOM 2830 O O . ASN A 1 341 ? -0.204 20.641 27.344 1 40.22 341 ASN A O 1
ATOM 2834 N N . CYS A 1 342 ? 0.191 19.578 25.438 1 38.72 342 CYS A N 1
ATOM 2835 C CA . CYS A 1 342 ? -0.038 20.781 24.656 1 38.72 342 CYS A CA 1
ATOM 2836 C C . CYS A 1 342 ? -1.501 21.219 24.734 1 38.72 342 CYS A C 1
ATOM 2838 O O . CYS A 1 342 ? -1.803 22.391 24.875 1 38.72 342 CYS A O 1
ATOM 2840 N N . VAL A 1 343 ? -2.273 20.234 24.5 1 40.38 343 VAL A N 1
ATOM 2841 C CA . VAL A 1 343 ? -3.691 20.562 24.594 1 40.38 343 VAL A CA 1
ATOM 2842 C C . VAL A 1 343 ? -3.994 21.109 26 1 40.38 343 VAL A C 1
ATOM 2844 O O . VAL A 1 343 ? -4.77 22.047 26.156 1 40.38 343 VAL A O 1
ATOM 2847 N N . PHE A 1 344 ? -3.359 20.531 26.906 1 39.16 344 PHE A N 1
ATOM 2848 C CA . PHE A 1 344 ? -3.568 20.969 28.281 1 39.16 344 PHE A CA 1
ATOM 2849 C C . PHE A 1 344 ? -3.027 22.375 28.5 1 39.16 344 PHE A C 1
ATOM 2851 O O . PHE A 1 344 ? -3.686 23.203 29.125 1 39.16 344 PHE A O 1
ATOM 2858 N N . ILE A 1 345 ? -1.957 22.609 28.016 1 39.25 345 ILE A N 1
ATOM 2859 C CA . ILE A 1 345 ? -1.383 23.938 28.219 1 39.25 345 ILE A CA 1
ATOM 2860 C C . ILE A 1 345 ? -2.209 24.984 27.469 1 39.25 345 ILE A C 1
ATOM 2862 O O . ILE A 1 345 ? -2.447 26.078 27.969 1 39.25 345 ILE A O 1
ATOM 2866 N N . SER A 1 346 ? -2.539 24.656 26.328 1 36.06 346 SER A N 1
ATOM 2867 C CA . SER A 1 346 ? -3.334 25.641 25.578 1 36.06 346 SER A CA 1
ATOM 2868 C C . SER A 1 346 ? -4.695 25.859 26.234 1 36.06 346 SER A C 1
ATOM 2870 O O . SER A 1 346 ? -5.238 26.953 26.219 1 36.06 346 SER A O 1
ATOM 2872 N N . ASN A 1 347 ? -5.227 24.797 26.641 1 35.28 347 ASN A N 1
ATOM 2873 C CA . ASN A 1 347 ? -6.527 24.969 27.281 1 35.28 347 ASN A CA 1
ATOM 2874 C C . ASN A 1 347 ? -6.391 25.453 28.719 1 35.28 347 ASN A C 1
ATOM 2876 O O . ASN A 1 347 ? -7.391 25.672 29.406 1 35.28 347 ASN A O 1
ATOM 2880 N N . LEU A 1 348 ? -5.246 25.422 29.125 1 37.34 348 LEU A N 1
ATOM 2881 C CA . LEU A 1 348 ? -5.043 26.094 30.406 1 37.34 348 LEU A CA 1
ATOM 2882 C C . LEU A 1 348 ? -5.367 27.578 30.312 1 37.34 348 LEU A C 1
ATOM 2884 O O . LEU A 1 348 ? -5.91 28.156 31.25 1 37.34 348 LEU A O 1
ATOM 2888 N N . ALA A 1 349 ? -5.113 28.172 29.156 1 37 349 ALA A N 1
ATOM 2889 C CA . ALA A 1 349 ? -5.523 29.578 29.047 1 37 349 ALA A CA 1
ATOM 2890 C C . ALA A 1 349 ? -7.043 29.688 28.984 1 37 349 ALA A C 1
ATOM 2892 O O . ALA A 1 349 ? -7.621 30.609 29.578 1 37 349 ALA A O 1
ATOM 2893 N N . LEU A 1 350 ? -7.637 28.812 28.312 1 35.88 350 LEU A N 1
ATOM 2894 C CA . LEU A 1 350 ? -9.094 28.859 28.328 1 35.88 350 LEU A CA 1
ATOM 2895 C C . LEU A 1 350 ? -9.633 28.484 29.703 1 35.88 350 LEU A C 1
ATOM 2897 O O . LEU A 1 350 ? -10.594 29.094 30.188 1 35.88 350 LEU A O 1
ATOM 2901 N N . PHE A 1 351 ? -8.898 27.562 30.281 1 36.03 351 PHE A N 1
ATOM 2902 C CA . PHE A 1 351 ? -9.234 27.203 31.656 1 36.03 351 PHE A CA 1
ATOM 2903 C C . PHE A 1 351 ? -8.969 28.375 32.594 1 36.03 351 PHE A C 1
ATOM 2905 O O . PHE A 1 351 ? -9.758 28.641 33.5 1 36.03 351 PHE A O 1
ATOM 2912 N N . ARG A 1 352 ? -7.977 29.078 32.281 1 38.12 352 ARG A N 1
ATOM 2913 C CA . ARG A 1 352 ? -7.73 30.266 33.094 1 38.12 352 ARG A CA 1
ATOM 2914 C C . ARG A 1 352 ? -8.836 31.297 32.875 1 38.12 352 ARG A C 1
ATOM 2916 O O . ARG A 1 352 ? -9.297 31.922 33.844 1 38.12 352 ARG A O 1
ATOM 2923 N N . ARG A 1 353 ? -9.234 31.469 31.641 1 38.91 353 ARG A N 1
ATOM 2924 C CA . ARG A 1 353 ? -10.297 32.438 31.406 1 38.91 353 ARG A CA 1
ATOM 2925 C C . ARG A 1 353 ? -11.625 31.953 31.969 1 38.91 353 ARG A C 1
ATOM 2927 O O . ARG A 1 353 ? -12.391 32.719 32.531 1 38.91 353 ARG A O 1
ATOM 2934 N N . PHE A 1 354 ? -11.906 30.672 31.766 1 33.94 354 PHE A N 1
ATOM 2935 C CA . PHE A 1 354 ? -13.148 30.156 32.312 1 33.94 354 PHE A CA 1
ATOM 2936 C C . PHE A 1 354 ? -13.086 30.141 33.844 1 33.94 354 PHE A C 1
ATOM 2938 O O . PHE A 1 354 ? -14.047 30.547 34.5 1 33.94 354 PHE A O 1
ATOM 2945 N N . PHE A 1 355 ? -11.969 29.672 34.312 1 35.09 355 PHE A N 1
ATOM 2946 C CA . PHE A 1 355 ? -11.883 29.656 35.781 1 35.09 355 PHE A CA 1
ATOM 2947 C C . PHE A 1 355 ? -11.68 31.062 36.312 1 35.09 355 PHE A C 1
ATOM 2949 O O . PHE A 1 355 ? -11.938 31.328 37.5 1 35.09 355 PHE A O 1
ATOM 2956 N N . SER A 1 356 ? -11.07 31.938 35.562 1 34.25 356 SER A N 1
ATOM 2957 C CA . SER A 1 356 ? -11.047 33.281 36.094 1 34.25 356 SER A CA 1
ATOM 2958 C C . SER A 1 356 ? -12.453 33.875 36.219 1 34.25 356 SER A C 1
ATOM 2960 O O . SER A 1 356 ? -12.734 34.656 37.125 1 34.25 356 SER A O 1
ATOM 2962 N N . ARG A 1 357 ? -13.305 33.656 35.188 1 34.97 357 ARG A N 1
ATOM 2963 C CA . ARG A 1 357 ? -14.617 34.25 35.375 1 34.97 357 ARG A CA 1
ATOM 2964 C C . ARG A 1 357 ? -15.422 33.531 36.438 1 34.97 357 ARG A C 1
ATOM 2966 O O . ARG A 1 357 ? -16.172 34.156 37.188 1 34.97 357 ARG A O 1
ATOM 2973 N N . SER A 1 358 ? -15.523 32.219 36.375 1 31.03 358 SER A N 1
ATOM 2974 C CA . SER A 1 358 ? -16.5 31.625 37.25 1 31.03 358 SER A CA 1
ATOM 2975 C C . SER A 1 358 ? -15.961 31.5 38.688 1 31.03 358 SER A C 1
ATOM 2977 O O . SER A 1 358 ? -16.719 31.422 39.625 1 31.03 358 SER A O 1
ATOM 2979 N N . PHE A 1 359 ? -14.75 30.875 38.875 1 32.19 359 PHE A N 1
ATOM 2980 C CA . PHE A 1 359 ? -14.516 30.594 40.312 1 32.19 359 PHE A CA 1
ATOM 2981 C C . PHE A 1 359 ? -14.078 31.859 41.031 1 32.19 359 PHE A C 1
ATOM 2983 O O . PHE A 1 359 ? -12.898 32.219 41 1 32.19 359 PHE A O 1
ATOM 2990 N N . TYR A 1 360 ? -14.727 33 41 1 28.69 360 TYR A N 1
ATOM 2991 C CA . TYR A 1 360 ? -14.703 33.906 42.156 1 28.69 360 TYR A CA 1
ATOM 2992 C C . TYR A 1 360 ? -14.914 33.125 43.438 1 28.69 360 TYR A C 1
ATOM 2994 O O . TYR A 1 360 ? -15.953 33.25 44.094 1 28.69 360 TYR A O 1
ATOM 3002 N N . PHE A 1 361 ? -14.844 31.75 43.625 1 28.09 361 PHE A N 1
ATOM 3003 C CA . PHE A 1 361 ? -14.891 31.469 45.031 1 28.09 361 PHE A CA 1
ATOM 3004 C C . PHE A 1 361 ? -13.812 32.25 45.781 1 28.09 361 PHE A C 1
ATOM 3006 O O . PHE A 1 361 ? -12.906 32.812 45.156 1 28.09 361 PHE A O 1
ATOM 3013 N N . GLY A 1 362 ? -13.539 31.969 47.219 1 26.5 362 GLY A N 1
ATOM 3014 C CA . GLY A 1 362 ? -12.633 32.594 48.188 1 26.5 362 GLY A CA 1
ATOM 3015 C C . GLY A 1 362 ? -11.227 32.781 47.625 1 26.5 362 GLY A C 1
ATOM 3016 O O . GLY A 1 362 ? -10.922 32.312 46.531 1 26.5 362 GLY A O 1
ATOM 3017 N N . ASN A 1 363 ? -10.047 33.219 48.531 1 27.97 363 ASN A N 1
ATOM 3018 C CA . ASN A 1 363 ? -8.664 33.688 48.562 1 27.97 363 ASN A CA 1
ATOM 3019 C C . ASN A 1 363 ? -7.711 32.75 47.875 1 27.97 363 ASN A C 1
ATOM 3021 O O . ASN A 1 363 ? -6.492 32.844 48.031 1 27.97 363 ASN A O 1
ATOM 3025 N N . VAL A 1 364 ? -7.965 31.438 47.719 1 26.94 364 VAL A N 1
ATOM 3026 C CA . VAL A 1 364 ? -6.734 30.703 47.438 1 26.94 364 VAL A CA 1
ATOM 3027 C C . VAL A 1 364 ? -6.215 31.047 46.031 1 26.94 364 VAL A C 1
ATOM 3029 O O . VAL A 1 364 ? -6.934 30.906 45.062 1 26.94 364 VAL A O 1
ATOM 3032 N N . LYS A 1 365 ? -5.359 32.094 45.938 1 30.56 365 LYS A N 1
ATOM 3033 C CA . LYS A 1 365 ? -4.488 32.594 44.875 1 30.56 365 LYS A CA 1
ATOM 3034 C C . LYS A 1 365 ? -3.861 31.438 44.094 1 30.56 365 LYS A C 1
ATOM 3036 O O . LYS A 1 365 ? -3.027 30.703 44.625 1 30.56 365 LYS A O 1
ATOM 3041 N N . LEU A 1 366 ? -4.574 30.688 43.344 1 26.28 366 LEU A N 1
ATOM 3042 C CA . LEU A 1 366 ? -3.916 29.719 42.469 1 26.28 366 LEU A CA 1
ATOM 3043 C C . LEU A 1 366 ? -2.781 30.375 41.688 1 26.28 366 LEU A C 1
ATOM 3045 O O . LEU A 1 366 ? -2.197 29.75 40.781 1 26.28 366 LEU A O 1
ATOM 3049 N N . GLU A 1 367 ? -2.412 31.719 41.812 1 29.3 367 GLU A N 1
ATOM 3050 C CA . GLU A 1 367 ? -1.227 32.312 41.219 1 29.3 367 GLU A CA 1
ATOM 3051 C C . GLU A 1 367 ? 0.017 31.484 41.5 1 29.3 367 GLU A C 1
ATOM 3053 O O . GLU A 1 367 ? 0.976 31.516 40.719 1 29.3 367 GLU A O 1
ATOM 3058 N N . LYS A 1 368 ? 0.14 30.875 42.688 1 29.59 368 LYS A N 1
ATOM 3059 C CA . LYS A 1 368 ? 1.431 30.312 43.062 1 29.59 368 LYS A CA 1
ATOM 3060 C C . LYS A 1 368 ? 1.751 29.078 42.219 1 29.59 368 LYS A C 1
ATOM 3062 O O . LYS A 1 368 ? 2.889 28.594 42.219 1 29.59 368 LYS A O 1
ATOM 3067 N N . ILE A 1 369 ? 0.781 28.406 41.781 1 26.5 369 ILE A N 1
ATOM 3068 C CA . ILE A 1 369 ? 1.256 27.156 41.188 1 26.5 369 ILE A CA 1
ATOM 3069 C C . ILE A 1 369 ? 2.004 27.453 39.906 1 26.5 369 ILE A C 1
ATOM 3071 O O . ILE A 1 369 ? 2.887 26.703 39.5 1 26.5 369 ILE A O 1
ATOM 3075 N N . CYS A 1 370 ? 1.679 28.453 39.125 1 26.08 370 CYS A N 1
ATOM 3076 C CA . CYS A 1 370 ? 2.451 28.625 37.906 1 26.08 370 CYS A CA 1
ATOM 3077 C C . CYS A 1 370 ? 3.791 29.297 38.188 1 26.08 370 CYS A C 1
ATOM 3079 O O . CYS A 1 370 ? 4.566 29.578 37.281 1 26.08 370 CYS A O 1
ATOM 3081 N N . SER A 1 371 ? 4.07 29.875 39.375 1 24.41 371 SER A N 1
ATOM 3082 C CA . SER A 1 371 ? 5.391 30.453 39.625 1 24.41 371 SER A CA 1
ATOM 3083 C C . SER A 1 371 ? 6.438 29.359 39.812 1 24.41 371 SER A C 1
ATOM 3085 O O . SER A 1 371 ? 7.617 29.656 40 1 24.41 371 SER A O 1
ATOM 3087 N N . VAL A 1 372 ? 6.051 28.141 40.125 1 24.12 372 VAL A N 1
ATOM 3088 C CA . VAL A 1 372 ? 7.246 27.312 40.281 1 24.12 372 VAL A CA 1
ATOM 3089 C C . VAL A 1 372 ? 7.695 26.797 38.906 1 24.12 372 VAL A C 1
ATOM 3091 O O . VAL A 1 372 ? 6.871 26.406 38.094 1 24.12 372 VAL A O 1
ATOM 3094 N N . MET B 1 1 ? -19.516 -53.094 21.203 1 48.53 1 MET B N 1
ATOM 3095 C CA . MET B 1 1 ? -19.062 -51.75 20.859 1 48.53 1 MET B CA 1
ATOM 3096 C C . MET B 1 1 ? -20.234 -50.875 20.406 1 48.53 1 MET B C 1
ATOM 3098 O O . MET B 1 1 ? -20.984 -51.25 19.5 1 48.53 1 MET B O 1
ATOM 3102 N N . SER B 1 2 ? -20.688 -49.938 21.094 1 61.72 2 SER B N 1
ATOM 3103 C CA . SER B 1 2 ? -21.953 -49.25 20.875 1 61.72 2 SER B CA 1
ATOM 3104 C C . SER B 1 2 ? -22.016 -48.625 19.484 1 61.72 2 SER B C 1
ATOM 3106 O O . SER B 1 2 ? -20.969 -48.375 18.859 1 61.72 2 SER B O 1
ATOM 3108 N N . ARG B 1 3 ? -23.203 -48.875 18.875 1 63.78 3 ARG B N 1
ATOM 3109 C CA . ARG B 1 3 ? -23.516 -48.438 17.516 1 63.78 3 ARG B CA 1
ATOM 3110 C C . ARG B 1 3 ? -22.922 -47.062 17.234 1 63.78 3 ARG B C 1
ATOM 3112 O O . ARG B 1 3 ? -22.438 -46.812 16.125 1 63.78 3 ARG B O 1
ATOM 3119 N N . SER B 1 4 ? -22.875 -46.312 18.406 1 73.88 4 SER B N 1
ATOM 3120 C CA . SER B 1 4 ? -22.391 -44.938 18.297 1 73.88 4 SER B CA 1
ATOM 3121 C C . SER B 1 4 ? -20.875 -44.906 18.094 1 73.88 4 SER B C 1
ATOM 3123 O O . SER B 1 4 ? -20.375 -44.125 17.281 1 73.88 4 SER B O 1
ATOM 3125 N N . LEU B 1 5 ? -20.281 -45.906 18.609 1 77.25 5 LEU B N 1
ATOM 3126 C CA . LEU B 1 5 ? -18.812 -45.938 18.531 1 77.25 5 LEU B CA 1
ATOM 3127 C C . LEU B 1 5 ? -18.375 -46.469 17.156 1 77.25 5 LEU B C 1
ATOM 3129 O O . LEU B 1 5 ? -17.391 -45.969 16.594 1 77.25 5 LEU B O 1
ATOM 3133 N N . THR B 1 6 ? -19.156 -47.344 16.672 1 80.06 6 THR B N 1
ATOM 3134 C CA . THR B 1 6 ? -18.828 -47.906 15.359 1 80.06 6 THR B CA 1
ATOM 3135 C C . THR B 1 6 ? -18.969 -46.844 14.273 1 80.06 6 THR B C 1
ATOM 3137 O O . THR B 1 6 ? -18.172 -46.812 13.336 1 80.06 6 THR B O 1
ATOM 3140 N N . ASN B 1 7 ? -20 -46 14.414 1 82.5 7 ASN B N 1
ATOM 3141 C CA . ASN B 1 7 ? -20.203 -44.938 13.445 1 82.5 7 ASN B CA 1
ATOM 3142 C C . ASN B 1 7 ? -19.047 -43.906 13.492 1 82.5 7 ASN B C 1
ATOM 3144 O O . ASN B 1 7 ? -18.609 -43.438 12.445 1 82.5 7 ASN B O 1
ATOM 3148 N N . VAL B 1 8 ? -18.625 -43.656 14.68 1 82.56 8 VAL B N 1
ATOM 3149 C CA . VAL B 1 8 ? -17.531 -42.719 14.852 1 82.56 8 VAL B CA 1
ATOM 3150 C C . VAL B 1 8 ? -16.25 -43.281 14.266 1 82.56 8 VAL B C 1
ATOM 3152 O O . VAL B 1 8 ? -15.469 -42.562 13.633 1 82.56 8 VAL B O 1
ATOM 3155 N N . LEU B 1 9 ? -16.109 -44.594 14.477 1 83.38 9 LEU B N 1
ATOM 3156 C CA . LEU B 1 9 ? -14.898 -45.25 13.969 1 83.38 9 LEU B CA 1
ATOM 3157 C C . LEU B 1 9 ? -14.93 -45.344 12.445 1 83.38 9 LEU B C 1
ATOM 3159 O O . LEU B 1 9 ? -13.891 -45.188 11.789 1 83.38 9 LEU B O 1
ATOM 3163 N N . GLU B 1 10 ? -16.031 -45.531 11.961 1 86.81 10 GLU B N 1
ATOM 3164 C CA . GLU B 1 10 ? -16.188 -45.562 10.508 1 86.81 10 GLU B CA 1
ATOM 3165 C C . GLU B 1 10 ? -15.961 -44.188 9.906 1 86.81 10 GLU B C 1
ATOM 3167 O O . GLU B 1 10 ? -15.297 -44.062 8.883 1 86.81 10 GLU B O 1
ATOM 3172 N N . GLU B 1 11 ? -16.547 -43.219 10.531 1 86.75 11 GLU B N 1
ATOM 3173 C CA . GLU B 1 11 ? -16.344 -41.844 10.07 1 86.75 11 GLU B CA 1
ATOM 3174 C C . GLU B 1 11 ? -14.875 -41.438 10.148 1 86.75 11 GLU B C 1
ATOM 3176 O O . GLU B 1 11 ? -14.375 -40.75 9.258 1 86.75 11 GLU B O 1
ATOM 3181 N N . TRP B 1 12 ? -14.242 -41.906 11.133 1 86.62 12 TRP B N 1
ATOM 3182 C CA . TRP B 1 12 ? -12.828 -41.562 11.289 1 86.62 12 TRP B CA 1
ATOM 3183 C C . TRP B 1 12 ? -12 -42.25 10.211 1 86.62 12 TRP B C 1
ATOM 3185 O O . TRP B 1 12 ? -11.055 -41.656 9.672 1 86.62 12 TRP B O 1
ATOM 3195 N N . THR B 1 13 ? -12.328 -43.5 9.977 1 88.81 13 THR B N 1
ATOM 3196 C CA . THR B 1 13 ? -11.602 -44.219 8.93 1 88.81 13 THR B CA 1
ATOM 3197 C C . THR B 1 13 ? -11.766 -43.531 7.582 1 88.81 13 THR B C 1
ATOM 3199 O O . THR B 1 13 ? -10.812 -43.438 6.801 1 88.81 13 THR B O 1
ATOM 3202 N N . ASN B 1 14 ? -12.938 -43 7.312 1 89.62 14 ASN B N 1
ATOM 3203 C CA . ASN B 1 14 ? -13.172 -42.25 6.09 1 89.62 14 ASN B CA 1
ATOM 3204 C C . ASN B 1 14 ? -12.375 -40.938 6.078 1 89.62 14 ASN B C 1
ATOM 3206 O O . ASN B 1 14 ? -11.82 -40.562 5.047 1 89.62 14 ASN B O 1
ATOM 3210 N N . LEU B 1 15 ? -12.336 -40.312 7.184 1 89.75 15 LEU B N 1
ATOM 3211 C CA . LEU B 1 15 ? -11.594 -39.062 7.301 1 89.75 15 LEU B CA 1
ATOM 3212 C C . LEU B 1 15 ? -10.094 -39.312 7.113 1 89.75 15 LEU B C 1
ATOM 3214 O O . LEU B 1 15 ? -9.398 -38.469 6.535 1 89.75 15 LEU B O 1
ATOM 3218 N N . GLU B 1 16 ? -9.688 -40.406 7.594 1 89.75 16 GLU B N 1
ATOM 3219 C CA . GLU B 1 16 ? -8.273 -40.719 7.449 1 89.75 16 GLU B CA 1
ATOM 3220 C C . GLU B 1 16 ? -7.922 -41 5.992 1 89.75 16 GLU B C 1
ATOM 3222 O O . GLU B 1 16 ? -6.848 -40.625 5.523 1 89.75 16 GLU B O 1
ATOM 3227 N N . LYS B 1 17 ? -8.789 -41.688 5.312 1 91.44 17 LYS B N 1
ATOM 3228 C CA . LYS B 1 17 ? -8.57 -41.906 3.887 1 91.44 17 LYS B CA 1
ATOM 3229 C C . LYS B 1 17 ? -8.555 -40.594 3.109 1 91.44 17 LYS B C 1
ATOM 3231 O O . LYS B 1 17 ? -7.703 -40.406 2.242 1 91.44 17 LYS B O 1
ATOM 3236 N N . GLU B 1 18 ? -9.43 -39.781 3.389 1 90.06 18 GLU B N 1
ATOM 3237 C CA . GLU B 1 18 ? -9.484 -38.469 2.742 1 90.06 18 GLU B CA 1
ATOM 3238 C C . GLU B 1 18 ? -8.25 -37.656 3.068 1 90.06 18 GLU B C 1
ATOM 3240 O O . GLU B 1 18 ? -7.754 -36.906 2.223 1 90.06 18 GLU B O 1
ATOM 3245 N N . TYR B 1 19 ? -7.84 -37.812 4.277 1 90.19 19 TYR B N 1
ATOM 3246 C CA . TYR B 1 19 ? -6.637 -37.094 4.711 1 90.19 19 TYR B CA 1
ATOM 3247 C C . TYR B 1 19 ? -5.422 -37.562 3.906 1 90.19 19 TYR B C 1
ATOM 3249 O O . TYR B 1 19 ? -4.609 -36.719 3.486 1 90.19 19 TYR B O 1
ATOM 3257 N N . GLN B 1 20 ? -5.305 -38.812 3.701 1 90.62 20 GLN B N 1
ATOM 3258 C CA . GLN B 1 20 ? -4.199 -39.344 2.908 1 90.62 20 GLN B CA 1
ATOM 3259 C C . GLN B 1 20 ? -4.277 -38.844 1.464 1 90.62 20 GLN B C 1
ATOM 3261 O O . GLN B 1 20 ? -3.26 -38.5 0.866 1 90.62 20 GLN B O 1
ATOM 3266 N N . HIS B 1 21 ? -5.457 -38.812 0.97 1 91.06 21 HIS B N 1
ATOM 3267 C CA . HIS B 1 21 ? -5.648 -38.281 -0.381 1 91.06 21 HIS B CA 1
ATOM 3268 C C . HIS B 1 21 ? -5.297 -36.812 -0.462 1 91.06 21 HIS B C 1
ATOM 3270 O O . HIS B 1 21 ? -4.703 -36.375 -1.446 1 91.06 21 HIS B O 1
ATOM 3276 N N . LEU B 1 22 ? -5.684 -36.094 0.525 1 90.56 22 LEU B N 1
ATOM 3277 C CA . LEU B 1 22 ? -5.379 -34.688 0.589 1 90.56 22 LEU B CA 1
ATOM 3278 C C . LEU B 1 22 ? -3.871 -34.438 0.646 1 90.56 22 LEU B C 1
ATOM 3280 O O . LEU B 1 22 ? -3.352 -33.531 -0.007 1 90.56 22 LEU B O 1
ATOM 3284 N N . GLN B 1 23 ? -3.217 -35.25 1.398 1 89.5 23 GLN B N 1
ATOM 3285 C CA . GLN B 1 23 ? -1.766 -35.156 1.497 1 89.5 23 GLN B CA 1
ATOM 3286 C C . GLN B 1 23 ? -1.098 -35.438 0.155 1 89.5 23 GLN B C 1
ATOM 3288 O O . GLN B 1 23 ? -0.149 -34.75 -0.231 1 89.5 23 GLN B O 1
ATOM 3293 N N . GLU B 1 24 ? -1.623 -36.344 -0.519 1 91.44 24 GLU B N 1
ATOM 3294 C CA . GLU B 1 24 ? -1.082 -36.656 -1.831 1 91.44 24 GLU B CA 1
ATOM 3295 C C . GLU B 1 24 ? -1.359 -35.562 -2.846 1 91.44 24 GLU B C 1
ATOM 3297 O O . GLU B 1 24 ? -0.491 -35.219 -3.65 1 91.44 24 GLU B O 1
ATOM 3302 N N . THR B 1 25 ? -2.51 -35.062 -2.787 1 90.56 25 THR B N 1
ATOM 3303 C CA . THR B 1 25 ? -2.869 -33.969 -3.686 1 90.56 25 THR B CA 1
ATOM 3304 C C . THR B 1 25 ? -2.025 -32.75 -3.396 1 90.56 25 THR B C 1
ATOM 3306 O O . THR B 1 25 ? -1.615 -32.031 -4.32 1 90.56 25 THR B O 1
ATOM 3309 N N . HIS B 1 26 ? -1.847 -32.531 -2.156 1 89.75 26 HIS B N 1
ATOM 3310 C CA . HIS B 1 26 ? -1.04 -31.375 -1.766 1 89.75 26 HIS B CA 1
ATOM 3311 C C . HIS B 1 26 ? 0.409 -31.547 -2.209 1 89.75 26 HIS B C 1
ATOM 3313 O O . HIS B 1 26 ? 1.046 -30.578 -2.641 1 89.75 26 HIS 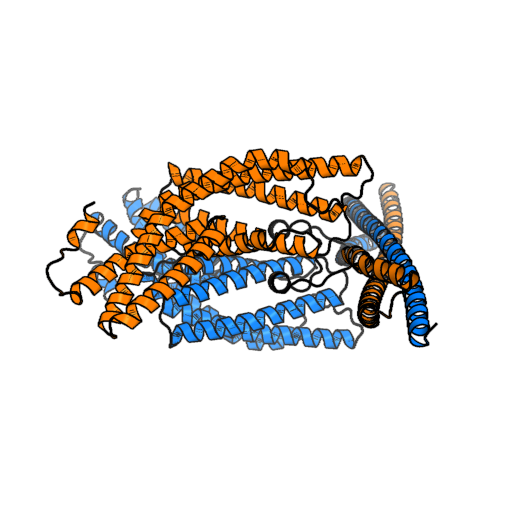B O 1
ATOM 3319 N N . LYS B 1 27 ? 0.896 -32.688 -2.068 1 90.31 27 LYS B N 1
ATOM 3320 C CA . LYS B 1 27 ? 2.244 -32.969 -2.559 1 90.31 27 LYS B CA 1
ATOM 3321 C C . LYS B 1 27 ? 2.334 -32.75 -4.066 1 90.31 27 LYS B C 1
ATOM 3323 O O . LYS B 1 27 ? 3.305 -32.188 -4.559 1 90.31 27 LYS B O 1
ATOM 3328 N N . LEU B 1 28 ? 1.352 -33.25 -4.727 1 91.31 28 LEU B N 1
ATOM 3329 C CA . LEU B 1 28 ? 1.284 -33.031 -6.168 1 91.31 28 LEU B CA 1
ATOM 3330 C C . LEU B 1 28 ? 1.217 -31.547 -6.5 1 91.31 28 LEU B C 1
ATOM 3332 O O . LEU B 1 28 ? 1.86 -31.094 -7.445 1 91.31 28 LEU B O 1
ATOM 3336 N N . TYR B 1 29 ? 0.476 -30.906 -5.766 1 90.88 29 TYR B N 1
ATOM 3337 C CA . TYR B 1 29 ? 0.352 -29.453 -5.926 1 90.88 29 TYR B CA 1
ATOM 3338 C C . TYR B 1 29 ? 1.703 -28.766 -5.766 1 90.88 29 TYR B C 1
ATOM 3340 O O . TYR B 1 29 ? 2.092 -27.953 -6.594 1 90.88 29 TYR B O 1
ATOM 3348 N N . LEU B 1 30 ? 2.449 -29.156 -4.777 1 88.19 30 LEU B N 1
ATOM 3349 C CA . LEU B 1 30 ? 3.76 -28.562 -4.531 1 88.19 30 LEU B CA 1
ATOM 3350 C C . LEU B 1 30 ? 4.727 -28.891 -5.66 1 88.19 30 LEU B C 1
ATOM 3352 O O . LEU B 1 30 ? 5.539 -28.047 -6.051 1 88.19 30 LEU B O 1
ATOM 3356 N N . GLN B 1 31 ? 4.617 -29.969 -6.172 1 89.69 31 GLN B N 1
ATOM 3357 C CA . GLN B 1 31 ? 5.465 -30.375 -7.289 1 89.69 31 GLN B CA 1
ATOM 3358 C C . GLN B 1 31 ? 5.125 -29.578 -8.547 1 89.69 31 GLN B C 1
ATOM 3360 O O . GLN B 1 31 ? 6.023 -29.141 -9.266 1 89.69 31 GLN B O 1
ATOM 3365 N N . LYS B 1 32 ? 3.877 -29.469 -8.734 1 90.62 32 LYS B N 1
ATOM 3366 C CA . LYS B 1 32 ? 3.449 -28.703 -9.906 1 90.62 32 LYS B CA 1
ATOM 3367 C C . LYS B 1 32 ? 3.844 -27.234 -9.781 1 90.62 32 LYS B C 1
ATOM 3369 O O . LYS B 1 32 ? 4.141 -26.594 -10.789 1 90.62 32 LYS B O 1
ATOM 3374 N N . LEU B 1 33 ? 3.812 -26.812 -8.602 1 88.44 33 LEU B N 1
ATOM 3375 C CA . LEU B 1 33 ? 4.25 -25.438 -8.359 1 88.44 33 LEU B CA 1
ATOM 3376 C C . LEU B 1 33 ? 5.719 -25.266 -8.734 1 88.44 33 LEU B C 1
ATOM 3378 O O . LEU B 1 33 ? 6.09 -24.25 -9.336 1 88.44 33 LEU B O 1
ATOM 3382 N N . ASP B 1 34 ? 6.5 -26.156 -8.43 1 87.88 34 ASP B N 1
ATOM 3383 C CA . ASP B 1 34 ? 7.914 -26.109 -8.781 1 87.88 34 ASP B CA 1
ATOM 3384 C C . ASP B 1 34 ? 8.102 -26.203 -10.297 1 87.88 34 ASP B C 1
ATOM 3386 O O . ASP B 1 34 ? 8.961 -25.516 -10.859 1 87.88 34 ASP B O 1
ATOM 3390 N N . GLU B 1 35 ? 7.309 -26.953 -10.891 1 89.69 35 GLU B N 1
ATOM 3391 C CA . GLU B 1 35 ? 7.375 -27.094 -12.344 1 89.69 35 GLU B CA 1
ATOM 3392 C C . GLU B 1 35 ? 7.02 -25.781 -13.031 1 89.69 35 GLU B C 1
ATOM 3394 O O . GLU B 1 35 ? 7.66 -25.391 -14.016 1 89.69 35 GLU B O 1
ATOM 3399 N N . ILE B 1 36 ? 6.059 -25.188 -12.5 1 89.88 36 ILE B N 1
ATOM 3400 C CA . ILE B 1 36 ? 5.609 -23.922 -13.094 1 89.88 36 ILE B CA 1
ATOM 3401 C C . ILE B 1 36 ? 6.699 -22.859 -12.945 1 89.88 36 ILE B C 1
ATOM 3403 O O . ILE B 1 36 ? 6.926 -22.062 -13.859 1 89.88 36 ILE B O 1
ATOM 3407 N N . SER B 1 37 ? 7.301 -22.859 -11.812 1 87.56 37 SER B N 1
ATOM 3408 C CA . SER B 1 37 ? 8.375 -21.906 -11.586 1 87.56 37 SER B CA 1
ATOM 3409 C C . SER B 1 37 ? 9.516 -22.094 -12.578 1 87.56 37 SER B C 1
ATOM 3411 O O . SER B 1 37 ? 10.062 -21.125 -13.102 1 87.56 37 SER B O 1
ATOM 3413 N N . LYS B 1 38 ? 9.781 -23.281 -12.875 1 89.25 38 LYS B N 1
ATOM 3414 C CA . LYS B 1 38 ? 10.828 -23.578 -13.852 1 89.25 38 LYS B CA 1
ATOM 3415 C C . LYS B 1 38 ? 10.406 -23.172 -15.258 1 89.25 38 LYS B C 1
ATOM 3417 O O . LYS B 1 38 ? 11.203 -22.594 -16 1 89.25 38 LYS B O 1
ATOM 3422 N N . LEU B 1 39 ? 9.188 -23.453 -15.516 1 90.44 39 LEU B N 1
ATOM 3423 C CA . LEU B 1 39 ? 8.672 -23.094 -16.828 1 90.44 39 LEU B CA 1
ATOM 3424 C C . LEU B 1 39 ? 8.656 -21.578 -17 1 90.44 39 LEU B C 1
ATOM 3426 O O . LEU B 1 39 ? 8.969 -21.062 -18.078 1 90.44 39 LEU B O 1
ATOM 3430 N N . GLN B 1 40 ? 8.281 -20.891 -16.016 1 88.88 40 GLN B N 1
ATOM 3431 C CA . GLN B 1 40 ? 8.266 -19.438 -16.031 1 88.88 40 GLN B CA 1
ATOM 3432 C C . GLN B 1 40 ? 9.656 -18.875 -16.312 1 88.88 40 GLN B C 1
ATOM 3434 O O . GLN B 1 40 ? 9.812 -17.984 -17.156 1 88.88 40 GLN B O 1
ATOM 3439 N N . ASN B 1 41 ? 10.594 -19.359 -15.617 1 87.94 41 ASN B N 1
ATOM 3440 C CA . ASN B 1 41 ? 11.969 -18.906 -15.789 1 87.94 41 ASN B CA 1
ATOM 3441 C C . ASN B 1 41 ? 12.492 -19.219 -17.188 1 87.94 41 ASN B C 1
ATOM 3443 O O . ASN B 1 41 ? 13.188 -18.406 -17.797 1 87.94 41 ASN B O 1
ATOM 3447 N N . ASN B 1 42 ? 12.125 -20.359 -17.656 1 90.38 42 ASN B N 1
ATOM 3448 C CA . ASN B 1 42 ? 12.539 -20.766 -19 1 90.38 42 ASN B CA 1
ATOM 3449 C C . ASN B 1 42 ? 11.93 -19.859 -20.062 1 90.38 42 ASN B C 1
ATOM 3451 O O . ASN B 1 42 ? 12.625 -19.438 -21 1 90.38 42 ASN B O 1
ATOM 3455 N N . CYS B 1 43 ? 10.68 -19.594 -19.906 1 90.12 43 CYS B N 1
ATOM 3456 C CA . CYS B 1 43 ? 10 -18.719 -20.859 1 90.12 43 CYS B CA 1
ATOM 3457 C C . CYS B 1 43 ? 10.594 -17.328 -20.844 1 90.12 43 CYS B C 1
ATOM 3459 O O . CYS B 1 43 ? 10.883 -16.75 -21.891 1 90.12 43 CYS B O 1
ATOM 3461 N N . SER B 1 44 ? 10.812 -16.844 -19.641 1 89.81 44 SER B N 1
ATOM 3462 C CA . SER B 1 44 ? 11.352 -15.492 -19.5 1 89.81 44 SER B CA 1
ATOM 3463 C C . SER B 1 44 ? 12.766 -15.398 -20.078 1 89.81 44 SER B C 1
ATOM 3465 O O . SER B 1 44 ? 13.094 -14.438 -20.766 1 89.81 44 SER B O 1
ATOM 3467 N N . SER B 1 45 ? 13.547 -16.375 -19.828 1 90.12 45 SER B N 1
ATOM 3468 C CA . SER B 1 45 ? 14.914 -16.391 -20.328 1 90.12 45 SER B CA 1
ATOM 3469 C C . SER B 1 45 ? 14.938 -16.516 -21.844 1 90.12 45 SER B C 1
ATOM 3471 O O . SER B 1 45 ? 15.719 -15.852 -22.531 1 90.12 45 SER B O 1
ATOM 3473 N N . THR B 1 46 ? 14.094 -17.359 -22.375 1 90.75 46 THR B N 1
ATOM 3474 C CA . THR B 1 46 ? 14.039 -17.562 -23.812 1 90.75 46 THR B CA 1
ATOM 3475 C C . THR B 1 46 ? 13.562 -16.312 -24.531 1 90.75 46 THR B C 1
ATOM 3477 O O . THR B 1 46 ? 14.07 -15.961 -25.594 1 90.75 46 THR B O 1
ATOM 3480 N N . ILE B 1 47 ? 12.594 -15.625 -23.984 1 91.5 47 ILE B N 1
ATOM 3481 C CA . ILE B 1 47 ? 12.078 -14.391 -24.578 1 91.5 47 ILE B CA 1
ATOM 3482 C C . ILE B 1 47 ? 13.172 -13.328 -24.578 1 91.5 47 ILE B C 1
ATOM 3484 O O . ILE B 1 47 ? 13.359 -12.625 -25.578 1 91.5 47 ILE B O 1
ATOM 3488 N N . SER B 1 48 ? 13.898 -13.25 -23.438 1 90.38 48 SER B N 1
ATOM 3489 C CA . SER B 1 48 ? 14.969 -12.258 -23.344 1 90.38 48 SER B CA 1
ATOM 3490 C C . SER B 1 48 ? 16.062 -12.539 -24.375 1 90.38 48 SER B C 1
ATOM 3492 O O . SER B 1 48 ? 16.578 -11.617 -25.016 1 90.38 48 SER B O 1
ATOM 3494 N N . LEU B 1 49 ? 16.422 -13.758 -24.594 1 90.62 49 LEU B N 1
ATOM 3495 C CA . LEU B 1 49 ? 17.422 -14.148 -25.562 1 90.62 49 LEU B CA 1
ATOM 3496 C C . LEU B 1 49 ? 16.953 -13.883 -26.984 1 90.62 49 LEU B C 1
ATOM 3498 O O . LEU B 1 49 ? 17.703 -13.391 -27.828 1 90.62 49 LEU B O 1
ATOM 3502 N N . HIS B 1 50 ? 15.688 -14.18 -27.219 1 90.62 50 HIS B N 1
ATOM 3503 C CA . HIS B 1 50 ? 15.102 -13.945 -28.531 1 90.62 50 HIS B CA 1
ATOM 3504 C C . HIS B 1 50 ? 15.086 -12.453 -28.875 1 90.62 50 HIS B C 1
ATOM 3506 O O . HIS B 1 50 ? 15.391 -12.062 -30 1 90.62 50 HIS B O 1
ATOM 3512 N N . ARG B 1 51 ? 14.781 -11.656 -27.922 1 89.12 51 ARG B N 1
ATOM 3513 C CA . ARG B 1 51 ? 14.75 -10.211 -28.109 1 89.12 51 ARG B CA 1
ATOM 3514 C C . ARG B 1 51 ? 16.141 -9.68 -28.453 1 89.12 51 ARG B C 1
ATOM 3516 O O . ARG B 1 51 ? 16.281 -8.82 -29.328 1 89.12 51 ARG B O 1
ATOM 3523 N N . LYS B 1 52 ? 17.141 -10.188 -27.75 1 89.81 52 LYS B N 1
ATOM 3524 C CA . LYS B 1 52 ? 18.531 -9.773 -28.016 1 89.81 52 LYS B CA 1
ATOM 3525 C C . LYS B 1 52 ? 18.953 -10.164 -29.438 1 89.81 52 LYS B C 1
ATOM 3527 O O . LYS B 1 52 ? 19.562 -9.359 -30.141 1 89.81 52 LYS B O 1
ATOM 3532 N N . ARG B 1 53 ? 18.594 -11.305 -29.812 1 88.5 53 ARG B N 1
ATOM 3533 C CA . ARG B 1 53 ? 18.969 -11.797 -31.141 1 88.5 53 ARG B CA 1
ATOM 3534 C C . ARG B 1 53 ? 18.219 -11.062 -32.25 1 88.5 53 ARG B C 1
ATOM 3536 O O . ARG B 1 53 ? 18.766 -10.812 -33.312 1 88.5 53 ARG B O 1
ATOM 3543 N N . LEU B 1 54 ? 16.938 -10.758 -31.922 1 87.88 54 LEU B N 1
ATOM 3544 C CA . LEU B 1 54 ? 16.141 -9.984 -32.875 1 87.88 54 LEU B CA 1
ATOM 3545 C C . LEU B 1 54 ? 16.75 -8.602 -33.094 1 87.88 54 LEU B C 1
ATOM 3547 O O . LEU B 1 54 ? 16.781 -8.102 -34.219 1 87.88 54 LEU B O 1
ATOM 3551 N N . ASN B 1 55 ? 17.25 -8 -31.984 1 87.25 55 ASN B N 1
ATOM 3552 C CA . ASN B 1 55 ? 17.859 -6.68 -32.062 1 87.25 55 ASN B CA 1
ATOM 3553 C C . ASN B 1 55 ? 19.156 -6.715 -32.875 1 87.25 55 ASN B C 1
ATOM 3555 O O . ASN B 1 55 ? 19.469 -5.766 -33.594 1 87.25 55 ASN B O 1
ATOM 3559 N N . GLU B 1 56 ? 19.844 -7.855 -32.844 1 83.75 56 GLU B N 1
ATOM 3560 C CA . GLU B 1 56 ? 21.062 -8.023 -33.594 1 83.75 56 GLU B CA 1
ATOM 3561 C C . GLU B 1 56 ? 20.766 -8.195 -35.094 1 83.75 56 GLU B C 1
ATOM 3563 O O . GLU B 1 56 ? 21.531 -7.734 -35.938 1 83.75 56 GLU B O 1
ATOM 3568 N N . LEU B 1 57 ? 19.688 -8.797 -35.344 1 81.94 57 LEU B N 1
ATOM 3569 C CA . LEU B 1 57 ? 19.297 -9.023 -36.75 1 81.94 57 LEU B CA 1
ATOM 3570 C C . LEU B 1 57 ? 18.797 -7.734 -37.375 1 81.94 57 LEU B C 1
ATOM 3572 O O . LEU B 1 57 ? 18.938 -7.535 -38.594 1 81.94 57 LEU B O 1
ATOM 3576 N N . LYS B 1 58 ? 18.078 -6.906 -36.594 1 77.38 58 LYS B N 1
ATOM 3577 C CA . LYS B 1 58 ? 17.594 -5.621 -37.094 1 77.38 58 LYS B CA 1
ATOM 3578 C C . LYS B 1 58 ? 18.75 -4.773 -37.625 1 77.38 58 LYS B C 1
ATOM 3580 O O . LYS B 1 58 ? 18.578 -4.035 -38.594 1 77.38 58 LYS B O 1
ATOM 3585 N N . GLY B 1 59 ? 19.906 -5.016 -37.031 1 73.25 59 GLY B N 1
ATOM 3586 C CA . GLY B 1 59 ? 21.062 -4.25 -37.438 1 73.25 59 GLY B CA 1
ATOM 3587 C C . GLY B 1 59 ? 21.719 -4.773 -38.688 1 73.25 59 GLY B C 1
ATOM 3588 O O . GLY B 1 59 ? 22.484 -4.062 -39.344 1 73.25 59 GLY B O 1
ATOM 3589 N N . LEU B 1 60 ?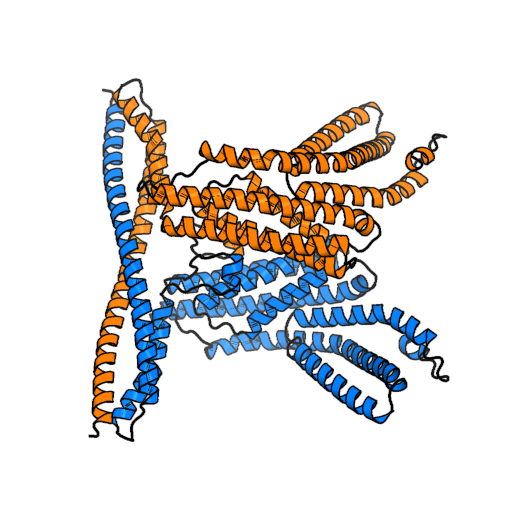 21.359 -6.031 -39.062 1 70.44 60 LEU B N 1
ATOM 3590 C CA . LEU B 1 60 ? 22.031 -6.629 -40.188 1 70.44 60 LEU B CA 1
ATOM 3591 C C . LEU B 1 60 ? 21.219 -6.422 -41.469 1 70.44 60 LEU B C 1
ATOM 3593 O O . LEU B 1 60 ? 21.578 -6.941 -42.531 1 70.44 60 LEU B O 1
ATOM 3597 N N . SER B 1 61 ? 20.203 -5.559 -41.438 1 61.22 61 SER B N 1
ATOM 3598 C CA . SER B 1 61 ? 19.266 -5.492 -42.531 1 61.22 61 SER B CA 1
ATOM 3599 C C . SER B 1 61 ? 20 -5.363 -43.875 1 61.22 61 SER B C 1
ATOM 3601 O O . SER B 1 61 ? 20.438 -4.277 -44.25 1 61.22 61 SER B O 1
ATOM 3603 N N . PRO B 1 62 ? 20.359 -6.562 -44.375 1 62.59 62 PRO B N 1
ATOM 3604 C CA . PRO B 1 62 ? 20.906 -6.531 -45.75 1 62.59 62 PRO B CA 1
ATOM 3605 C C . PRO B 1 62 ? 19.906 -5.988 -46.75 1 62.59 62 PRO B C 1
ATOM 3607 O O . PRO B 1 62 ? 18.703 -5.922 -46.469 1 62.59 62 PRO B O 1
ATOM 3610 N N . GLU B 1 63 ? 20.422 -5.695 -47.875 1 59.12 63 GLU B N 1
ATOM 3611 C CA . GLU B 1 63 ? 19.75 -5.105 -49.031 1 59.12 63 GLU B CA 1
ATOM 3612 C C . GLU B 1 63 ? 18.422 -5.805 -49.312 1 59.12 63 GLU B C 1
ATOM 3614 O O . GLU B 1 63 ? 18.141 -6.867 -48.75 1 59.12 63 GLU B O 1
ATOM 3619 N N . ASP B 1 64 ? 17.75 -5.555 -50.594 1 59.91 64 ASP B N 1
ATOM 3620 C CA . ASP B 1 64 ? 16.484 -5.316 -51.281 1 59.91 64 ASP B CA 1
ATOM 3621 C C . ASP B 1 64 ? 15.828 -6.633 -51.688 1 59.91 64 ASP B C 1
ATOM 3623 O O . ASP B 1 64 ? 15.836 -7.004 -52.875 1 59.91 64 ASP B O 1
ATOM 3627 N N . SER B 1 65 ? 16.016 -7.75 -50.844 1 68.56 65 SER B N 1
ATOM 3628 C CA . SER B 1 65 ? 15.219 -8.805 -51.469 1 68.56 65 SER B CA 1
ATOM 3629 C C . SER B 1 65 ? 13.852 -8.945 -50.812 1 68.56 65 SER B C 1
ATOM 3631 O O . SER B 1 65 ? 13.664 -8.477 -49.688 1 68.56 65 SER B O 1
ATOM 3633 N N . ASN B 1 66 ? 12.82 -9.375 -51.594 1 72 66 ASN B N 1
ATOM 3634 C CA . ASN B 1 66 ? 11.445 -9.656 -51.188 1 72 66 ASN B CA 1
ATOM 3635 C C . ASN B 1 66 ? 11.398 -10.492 -49.906 1 72 66 ASN B C 1
ATOM 3637 O O . ASN B 1 66 ? 10.555 -10.273 -49.031 1 72 66 ASN B O 1
ATOM 3641 N N . THR B 1 67 ? 12.352 -11.398 -49.844 1 75.19 67 THR B N 1
ATOM 3642 C CA . THR B 1 67 ? 12.398 -12.281 -48.688 1 75.19 67 THR B CA 1
ATOM 3643 C C . THR B 1 67 ? 12.789 -11.5 -47.438 1 75.19 67 THR B C 1
ATOM 3645 O O . THR B 1 67 ? 12.242 -11.734 -46.375 1 75.19 67 THR B O 1
ATOM 3648 N N . MET B 1 68 ? 13.57 -10.523 -47.656 1 77.88 68 MET B N 1
ATOM 3649 C CA . MET B 1 68 ? 14.023 -9.719 -46.531 1 77.88 68 MET B CA 1
ATOM 3650 C C . MET B 1 68 ? 12.898 -8.828 -46 1 77.88 68 MET B C 1
ATOM 3652 O O . MET B 1 68 ? 12.812 -8.555 -44.812 1 77.88 68 MET B O 1
ATOM 3656 N N . ASP B 1 69 ? 12.008 -8.562 -46.938 1 79.06 69 ASP B N 1
ATOM 3657 C CA . ASP B 1 69 ? 10.891 -7.73 -46.531 1 79.06 69 ASP B CA 1
ATOM 3658 C C . ASP B 1 69 ? 9.938 -8.5 -45.625 1 79.06 69 ASP B C 1
ATOM 3660 O O . ASP B 1 69 ? 9.414 -7.945 -44.656 1 79.06 69 ASP B O 1
ATOM 3664 N N . LYS B 1 70 ? 9.773 -9.703 -45.969 1 81.38 70 LYS B N 1
ATOM 3665 C CA . LYS B 1 70 ? 8.906 -10.523 -45.125 1 81.38 70 LYS B CA 1
ATOM 3666 C C . LYS B 1 70 ? 9.508 -10.727 -43.719 1 81.38 70 LYS B C 1
ATOM 3668 O O . LYS B 1 70 ? 8.797 -10.688 -42.719 1 81.38 70 LYS B O 1
ATOM 3673 N N . ILE B 1 71 ? 10.773 -10.922 -43.719 1 81.81 71 ILE B N 1
ATOM 3674 C CA . ILE B 1 71 ? 11.469 -11.117 -42.438 1 81.81 71 ILE B CA 1
ATOM 3675 C C . ILE B 1 71 ? 11.398 -9.836 -41.625 1 81.81 71 ILE B C 1
ATOM 3677 O O . ILE B 1 71 ? 11.195 -9.883 -40.406 1 81.81 71 ILE B O 1
ATOM 3681 N N . LYS B 1 72 ? 11.406 -8.773 -42.344 1 80.44 72 LYS B N 1
ATOM 3682 C CA . LYS B 1 72 ? 11.352 -7.484 -41.656 1 80.44 72 LYS B CA 1
ATOM 3683 C C . LYS B 1 72 ? 9.969 -7.254 -41.031 1 80.44 72 LYS B C 1
ATOM 3685 O O . LYS B 1 72 ? 9.859 -6.703 -39.938 1 80.44 72 LYS B O 1
ATOM 3690 N N . ASP B 1 73 ? 8.953 -7.719 -41.719 1 82.88 73 ASP B N 1
ATOM 3691 C CA . ASP B 1 73 ? 7.598 -7.586 -41.188 1 82.88 73 ASP B CA 1
ATOM 3692 C C . ASP B 1 73 ? 7.406 -8.453 -39.969 1 82.88 73 ASP B C 1
ATOM 3694 O O . ASP B 1 73 ? 6.77 -8.031 -39 1 82.88 73 ASP B O 1
ATOM 3698 N N . LYS B 1 74 ? 8 -9.617 -40.031 1 84.31 74 LYS B N 1
ATOM 3699 C CA . LYS B 1 74 ? 7.879 -10.516 -38.875 1 84.31 74 LYS B CA 1
ATOM 3700 C C . LYS B 1 74 ? 8.672 -10 -37.688 1 84.31 74 LYS B C 1
ATOM 3702 O O . LYS B 1 74 ? 8.25 -10.148 -36.562 1 84.31 74 LYS B O 1
ATOM 3707 N N . ILE B 1 75 ? 9.695 -9.383 -37.969 1 83.06 75 ILE B N 1
ATOM 3708 C CA . ILE B 1 75 ? 10.523 -8.812 -36.938 1 83.06 75 ILE B CA 1
ATOM 3709 C C . ILE B 1 75 ? 9.773 -7.68 -36.219 1 83.06 75 ILE B C 1
ATOM 3711 O O . ILE B 1 75 ? 9.898 -7.492 -35.031 1 83.06 75 ILE B O 1
ATOM 3715 N N . LYS B 1 76 ? 8.906 -7.051 -37 1 82.38 76 LYS B N 1
ATOM 3716 C CA . LYS B 1 76 ? 8.156 -5.926 -36.438 1 82.38 76 LYS B CA 1
ATOM 3717 C C . LYS B 1 76 ? 7.008 -6.414 -35.562 1 82.38 76 LYS B C 1
ATOM 3719 O O . LYS B 1 76 ? 6.637 -5.75 -34.594 1 82.38 76 LYS B O 1
ATOM 3724 N N . THR B 1 77 ? 6.508 -7.629 -35.812 1 84.25 77 THR B N 1
ATOM 3725 C CA . THR B 1 77 ? 5.332 -8.109 -35.094 1 84.25 77 THR B CA 1
ATOM 3726 C C . THR B 1 77 ? 5.734 -8.977 -33.906 1 84.25 77 THR B C 1
ATOM 3728 O O . THR B 1 77 ? 4.957 -9.148 -32.969 1 84.25 77 THR B O 1
ATOM 3731 N N . ARG B 1 78 ? 6.945 -9.5 -33.906 1 86.19 78 ARG B N 1
ATOM 3732 C CA . ARG B 1 78 ? 7.391 -10.461 -32.906 1 86.19 78 ARG B CA 1
ATOM 3733 C C . ARG B 1 78 ? 7.422 -9.828 -31.516 1 86.19 78 ARG B C 1
ATOM 3735 O O . ARG B 1 78 ? 7 -10.445 -30.531 1 86.19 78 ARG B O 1
ATOM 3742 N N . PRO B 1 79 ? 7.855 -8.594 -31.469 1 83.69 79 PRO B N 1
ATOM 3743 C CA . PRO B 1 79 ? 7.867 -7.988 -30.141 1 83.69 79 PRO B CA 1
ATOM 3744 C C . PRO B 1 79 ? 6.477 -7.875 -29.531 1 83.69 79 PRO B C 1
ATOM 3746 O O . PRO B 1 79 ? 6.32 -7.98 -28.312 1 83.69 79 PRO B O 1
ATOM 3749 N N . ASN B 1 80 ? 5.484 -7.75 -30.297 1 81.81 80 ASN B N 1
ATOM 3750 C CA . ASN B 1 80 ? 4.117 -7.684 -29.781 1 81.81 80 ASN B CA 1
ATOM 3751 C C . ASN B 1 80 ? 3.662 -9.023 -29.219 1 81.81 80 ASN B C 1
ATOM 3753 O O . ASN B 1 80 ? 2.947 -9.07 -28.219 1 81.81 80 ASN B O 1
ATOM 3757 N N . VAL B 1 81 ? 4.117 -10.023 -29.922 1 83.88 81 VAL B N 1
ATOM 3758 C CA . VAL B 1 81 ? 3.758 -11.359 -29.453 1 83.88 81 VAL B CA 1
ATOM 3759 C C . VAL B 1 81 ? 4.449 -11.633 -28.109 1 83.88 81 VAL B C 1
ATOM 3761 O O . VAL B 1 81 ? 3.848 -12.211 -27.203 1 83.88 81 VAL B O 1
ATOM 3764 N N . PHE B 1 82 ? 5.691 -11.188 -28.016 1 87.38 82 PHE B N 1
ATOM 3765 C CA . PHE B 1 82 ? 6.422 -11.359 -26.766 1 87.38 82 PHE B CA 1
ATOM 3766 C C . PHE B 1 82 ? 5.762 -10.57 -25.641 1 87.38 82 PHE B C 1
ATOM 3768 O O . PHE B 1 82 ? 5.691 -11.039 -24.516 1 87.38 82 PHE B O 1
ATOM 3775 N N . PHE B 1 83 ? 5.262 -9.484 -26.047 1 82.31 83 PHE B N 1
ATOM 3776 C CA . PHE B 1 83 ? 4.59 -8.641 -25.078 1 82.31 83 PHE B CA 1
ATOM 3777 C C . PHE B 1 83 ? 3.334 -9.32 -24.547 1 82.31 83 PHE B C 1
ATOM 3779 O O . PHE B 1 83 ? 3.062 -9.281 -23.344 1 82.31 83 PHE B O 1
ATOM 3786 N N . GLU B 1 84 ? 2.705 -9.984 -25.359 1 80.44 84 GLU B N 1
ATOM 3787 C CA . GLU B 1 84 ? 1.503 -10.711 -24.969 1 80.44 84 GLU B CA 1
ATOM 3788 C C . GLU B 1 84 ? 1.849 -11.922 -24.109 1 80.44 84 GLU B C 1
ATOM 3790 O O . GLU B 1 84 ? 1.132 -12.242 -23.156 1 80.44 84 GLU B O 1
ATOM 3795 N N . MET B 1 85 ? 2.904 -12.539 -24.453 1 83.38 85 MET B N 1
ATOM 3796 C CA . MET B 1 85 ? 3.33 -13.703 -23.672 1 83.38 85 MET B CA 1
ATOM 3797 C C . MET B 1 85 ? 3.801 -13.281 -22.281 1 83.38 85 MET B C 1
ATOM 3799 O O . MET B 1 85 ? 3.533 -13.969 -21.297 1 83.38 85 MET B O 1
ATOM 3803 N N . GLU B 1 86 ? 4.418 -12.164 -22.234 1 84.88 86 GLU B N 1
ATOM 3804 C CA . GLU B 1 86 ? 4.984 -11.672 -20.969 1 84.88 86 GLU B CA 1
ATOM 3805 C C . GLU B 1 86 ? 3.887 -11.18 -20.031 1 84.88 86 GLU B C 1
ATOM 3807 O O . GLU B 1 86 ? 4.109 -11.055 -18.828 1 84.88 86 GLU B O 1
ATOM 3812 N N . ALA B 1 87 ? 2.756 -10.961 -20.609 1 81.69 87 ALA B N 1
ATOM 3813 C CA . ALA B 1 87 ? 1.646 -10.469 -19.797 1 81.69 87 ALA B CA 1
ATOM 3814 C C . ALA B 1 87 ? 1.222 -11.5 -18.766 1 81.69 87 ALA B C 1
ATOM 3816 O O . ALA B 1 87 ? 0.638 -11.148 -17.734 1 81.69 87 ALA B O 1
ATOM 3817 N N . PHE B 1 88 ? 1.565 -12.734 -19 1 83.5 88 PHE B N 1
ATOM 3818 C CA . PHE B 1 88 ? 1.133 -13.789 -18.094 1 83.5 88 PHE B CA 1
ATOM 3819 C C . PHE B 1 88 ? 2.324 -14.391 -17.359 1 83.5 88 PHE B C 1
ATOM 3821 O O . PHE B 1 88 ? 2.238 -15.508 -16.844 1 83.5 88 PHE B O 1
ATOM 3828 N N . LEU B 1 89 ? 3.398 -13.711 -17.469 1 85.88 89 LEU B N 1
ATOM 3829 C CA . LEU B 1 89 ? 4.594 -14.078 -16.719 1 85.88 89 LEU B CA 1
ATOM 3830 C C . LEU B 1 89 ? 4.836 -13.102 -15.578 1 85.88 89 LEU B C 1
ATOM 3832 O O . LEU B 1 89 ? 4.469 -11.93 -15.664 1 85.88 89 LEU B O 1
ATOM 3836 N N . PRO B 1 90 ? 5.336 -13.648 -14.5 1 84.94 90 PRO B N 1
ATOM 3837 C CA . PRO B 1 90 ? 5.621 -12.766 -13.367 1 84.94 90 PRO B CA 1
ATOM 3838 C C . PRO B 1 90 ? 6.605 -11.648 -13.727 1 84.94 90 PRO B C 1
ATOM 3840 O O . PRO B 1 90 ? 7.605 -11.906 -14.406 1 84.94 90 PRO B O 1
ATOM 3843 N N . LYS B 1 91 ? 6.223 -10.469 -13.445 1 85.69 91 LYS B N 1
ATOM 3844 C CA . LYS B 1 91 ? 7.055 -9.289 -13.68 1 85.69 91 LYS B CA 1
ATOM 3845 C C . LYS B 1 91 ? 7.551 -8.695 -12.367 1 85.69 91 LYS B C 1
ATOM 3847 O O . LYS B 1 91 ? 6.875 -8.789 -11.336 1 85.69 91 LYS B O 1
ATOM 3852 N N . LYS B 1 92 ? 8.656 -8.141 -12.453 1 85.69 92 LYS B N 1
ATOM 3853 C CA . LYS B 1 92 ? 9.18 -7.445 -11.281 1 85.69 92 LYS B CA 1
ATOM 3854 C C . LYS B 1 92 ? 8.422 -6.141 -11.039 1 85.69 92 LYS B C 1
ATOM 3856 O O . LYS B 1 92 ? 8.078 -5.43 -11.984 1 85.69 92 LYS B O 1
ATOM 3861 N N . ASN B 1 93 ? 8.188 -5.875 -9.82 1 88 93 ASN B N 1
ATOM 3862 C CA . ASN B 1 93 ? 7.496 -4.645 -9.453 1 88 93 ASN B CA 1
ATOM 3863 C C . ASN B 1 93 ? 8.359 -3.414 -9.711 1 88 93 ASN B C 1
ATOM 3865 O O . ASN B 1 93 ? 9.586 -3.486 -9.633 1 88 93 ASN B O 1
ATOM 3869 N N . GLY B 1 94 ? 7.785 -2.33 -10.094 1 86.56 94 GLY B N 1
ATOM 3870 C CA . GLY B 1 94 ? 8.492 -1.064 -10.164 1 86.56 94 GLY B CA 1
ATOM 3871 C C . GLY B 1 94 ? 9.023 -0.606 -8.82 1 86.56 94 GLY B C 1
ATOM 3872 O O . GLY B 1 94 ? 8.719 -1.205 -7.785 1 86.56 94 GLY B O 1
ATOM 3873 N N . LEU B 1 95 ? 9.773 0.439 -8.852 1 88.5 95 LEU B N 1
ATOM 3874 C CA . LEU B 1 95 ? 10.406 0.945 -7.641 1 88.5 95 LEU B CA 1
ATOM 3875 C C . LEU B 1 95 ? 9.359 1.352 -6.609 1 88.5 95 LEU B C 1
ATOM 3877 O O . LEU B 1 95 ? 9.453 0.977 -5.438 1 88.5 95 LEU B O 1
ATOM 3881 N N . TYR B 1 96 ? 8.367 2.064 -7.062 1 90.31 96 TYR B N 1
ATOM 3882 C CA . TYR B 1 96 ? 7.332 2.557 -6.16 1 90.31 96 TYR B CA 1
ATOM 3883 C C . TYR B 1 96 ? 6.598 1.401 -5.488 1 90.31 96 TYR B C 1
ATOM 3885 O O . TYR B 1 96 ? 6.445 1.383 -4.266 1 90.31 96 TYR B O 1
ATOM 3893 N N . LEU B 1 97 ? 6.203 0.442 -6.242 1 91.19 97 LEU B N 1
ATOM 3894 C CA . LEU B 1 97 ? 5.461 -0.695 -5.711 1 91.19 97 LEU B CA 1
ATOM 3895 C C . LEU B 1 97 ? 6.348 -1.556 -4.816 1 91.19 97 LEU B C 1
ATOM 3897 O O . LEU B 1 97 ? 5.895 -2.062 -3.787 1 91.19 97 LEU B O 1
ATOM 3901 N N . SER B 1 98 ? 7.566 -1.656 -5.176 1 92.88 98 SER B N 1
ATOM 3902 C CA . SER B 1 98 ? 8.5 -2.443 -4.375 1 92.88 98 SER B CA 1
ATOM 3903 C C . SER B 1 98 ? 8.758 -1.789 -3.025 1 92.88 98 SER B C 1
ATOM 3905 O O . SER B 1 98 ? 8.961 -2.479 -2.023 1 92.88 98 SER B O 1
ATOM 3907 N N . LEU B 1 99 ? 8.758 -0.534 -3.055 1 90.62 99 LEU B N 1
ATOM 3908 C CA . LEU B 1 99 ? 8.977 0.183 -1.805 1 90.62 99 LEU B CA 1
ATOM 3909 C C . LEU B 1 99 ? 7.789 0.019 -0.865 1 90.62 99 LEU B C 1
ATOM 3911 O O . LEU B 1 99 ? 7.965 -0.117 0.348 1 90.62 99 LEU B O 1
ATOM 3915 N N . VAL B 1 100 ? 6.609 -0.008 -1.394 1 91.5 100 VAL B N 1
ATOM 3916 C CA . VAL B 1 100 ? 5.398 -0.038 -0.579 1 91.5 100 VAL B CA 1
ATOM 3917 C C . VAL B 1 100 ? 5.09 -1.475 -0.162 1 91.5 100 VAL B C 1
ATOM 3919 O O . VAL B 1 100 ? 4.727 -1.729 0.989 1 91.5 100 VAL B O 1
ATOM 3922 N N . LEU B 1 101 ? 5.332 -2.436 -1.104 1 91.62 101 LEU B N 1
ATOM 3923 C CA . LEU B 1 101 ? 4.855 -3.793 -0.861 1 91.62 101 LEU B CA 1
ATOM 3924 C C . LEU B 1 101 ? 6.027 -4.75 -0.656 1 91.62 101 LEU B C 1
ATOM 3926 O O . LEU B 1 101 ? 5.848 -5.855 -0.148 1 91.62 101 LEU B O 1
ATOM 3930 N N . GLY B 1 102 ? 7.16 -4.418 -1.089 1 90.75 102 GLY B N 1
ATOM 3931 C CA . GLY B 1 102 ? 8.258 -5.367 -1.107 1 90.75 102 GLY B CA 1
ATOM 3932 C C . GLY B 1 102 ? 8.273 -6.246 -2.346 1 90.75 102 GLY B C 1
ATOM 3933 O O . GLY B 1 102 ? 7.664 -5.898 -3.363 1 90.75 102 GLY B O 1
ATOM 3934 N N . ASN B 1 103 ? 8.914 -7.359 -2.201 1 87.75 103 ASN B N 1
ATOM 3935 C CA . ASN B 1 103 ? 9.07 -8.258 -3.34 1 87.75 103 ASN B CA 1
ATOM 3936 C C . ASN B 1 103 ? 7.945 -9.289 -3.402 1 87.75 103 ASN B C 1
ATOM 3938 O O . ASN B 1 103 ? 8.188 -10.484 -3.225 1 87.75 103 ASN B O 1
ATOM 3942 N N . VAL B 1 104 ? 6.805 -8.883 -3.627 1 89.69 104 VAL B N 1
ATOM 3943 C CA . VAL B 1 104 ? 5.648 -9.75 -3.822 1 89.69 104 VAL B CA 1
ATOM 3944 C C . VAL B 1 104 ? 5.176 -9.664 -5.273 1 89.69 104 VAL B C 1
ATOM 3946 O O . VAL B 1 104 ? 5.184 -8.586 -5.871 1 89.69 104 VAL B O 1
ATOM 3949 N N . ASN B 1 105 ? 4.859 -10.758 -5.754 1 87.56 105 ASN B N 1
ATOM 3950 C CA . ASN B 1 105 ? 4.355 -10.789 -7.121 1 87.56 105 ASN B CA 1
ATOM 3951 C C . ASN B 1 105 ? 2.898 -10.344 -7.195 1 87.56 105 ASN B C 1
ATOM 3953 O O . ASN B 1 105 ? 2.033 -10.938 -6.547 1 87.56 105 ASN B O 1
ATOM 3957 N N . VAL B 1 106 ? 2.701 -9.352 -7.965 1 89.81 106 VAL B N 1
ATOM 3958 C CA . VAL B 1 106 ? 1.343 -8.836 -8.062 1 89.81 106 VAL B CA 1
ATOM 3959 C C . VAL B 1 106 ? 0.787 -9.102 -9.461 1 89.81 106 VAL B C 1
ATOM 3961 O O . VAL B 1 106 ? -0.202 -8.492 -9.867 1 89.81 106 VAL B O 1
ATOM 3964 N N . THR B 1 107 ? 1.375 -9.977 -10.188 1 88.62 107 THR B N 1
ATOM 3965 C CA . THR B 1 107 ? 0.938 -10.289 -11.539 1 88.62 107 THR B CA 1
ATOM 3966 C C . THR B 1 107 ? -0.339 -11.125 -11.516 1 88.62 107 THR B C 1
ATOM 3968 O O . THR B 1 107 ? -0.441 -12.094 -10.758 1 88.62 107 THR B O 1
ATOM 3971 N N . LEU B 1 108 ? -1.241 -10.727 -12.266 1 86.88 108 LEU B N 1
ATOM 3972 C CA . LEU B 1 108 ? -2.486 -11.461 -12.469 1 86.88 108 LEU B CA 1
ATOM 3973 C C . LEU B 1 108 ? -2.371 -12.406 -13.656 1 86.88 108 LEU B C 1
ATOM 3975 O O . LEU B 1 108 ? -2.162 -11.969 -14.789 1 86.88 108 LEU B O 1
ATOM 3979 N N . LEU B 1 109 ? -2.512 -13.648 -13.445 1 83.75 109 LEU B N 1
ATOM 3980 C CA . LEU B 1 109 ? -2.111 -14.672 -14.414 1 83.75 109 LEU B CA 1
ATOM 3981 C C . LEU B 1 109 ? -3.277 -15.047 -15.32 1 83.75 109 LEU B C 1
ATOM 3983 O O . LEU B 1 109 ? -3.16 -15.969 -16.141 1 83.75 109 LEU B O 1
ATOM 3987 N N . SER B 1 110 ? -4.402 -14.414 -15.211 1 83.06 110 SER B N 1
ATOM 3988 C CA . SER B 1 110 ? -5.527 -14.688 -16.109 1 83.06 110 SER B CA 1
ATOM 3989 C C . SER B 1 110 ? -6.207 -13.398 -16.547 1 83.06 110 SER B C 1
ATOM 3991 O O . SER B 1 110 ? -6.16 -12.391 -15.836 1 83.06 110 SER B O 1
ATOM 3993 N N . LYS B 1 111 ? -6.766 -13.461 -17.766 1 79.69 111 LYS B N 1
ATOM 3994 C CA . LYS B 1 111 ? -7.496 -12.312 -18.281 1 79.69 111 LYS B CA 1
ATOM 3995 C C . LYS B 1 111 ? -8.711 -11.984 -17.422 1 79.69 111 LYS B C 1
ATOM 3997 O O . LYS B 1 111 ? -9.047 -10.812 -17.219 1 79.69 111 LYS B O 1
ATOM 4002 N N . GLN B 1 112 ? -9.32 -12.984 -16.906 1 80.88 112 GLN B N 1
ATOM 4003 C CA . GLN B 1 112 ? -10.484 -12.797 -16.031 1 80.88 112 GLN B CA 1
ATOM 4004 C C . GLN B 1 112 ? -10.102 -12.094 -14.742 1 80.88 112 GLN B C 1
ATOM 4006 O O . GLN B 1 112 ? -10.828 -11.219 -14.266 1 80.88 112 GLN B O 1
ATOM 4011 N N . SER B 1 113 ? -8.969 -12.445 -14.242 1 85.94 113 SER B N 1
ATOM 4012 C CA . SER B 1 113 ? -8.516 -11.812 -13.016 1 85.94 113 SER B CA 1
ATOM 4013 C C . SER B 1 113 ? -8.133 -10.352 -13.25 1 85.94 113 SER B C 1
ATOM 4015 O O . SER B 1 113 ? -8.359 -9.5 -12.383 1 85.94 113 SER B O 1
ATOM 4017 N N . LYS B 1 114 ? -7.586 -10.094 -14.406 1 85.81 114 LYS B N 1
ATOM 4018 C CA . LYS B 1 114 ? -7.238 -8.719 -14.758 1 85.81 114 LYS B CA 1
ATOM 4019 C C . LYS B 1 114 ? -8.484 -7.848 -14.883 1 85.81 114 LYS B C 1
ATOM 4021 O O . LYS B 1 114 ? -8.516 -6.719 -14.391 1 85.81 114 LYS B O 1
ATOM 4026 N N . PHE B 1 115 ? -9.484 -8.383 -15.5 1 84.38 115 PHE B N 1
ATOM 4027 C CA . PHE B 1 115 ? -10.742 -7.668 -15.664 1 84.38 115 PHE B CA 1
ATOM 4028 C C . PHE B 1 115 ? -11.422 -7.461 -14.312 1 84.38 115 PHE B C 1
ATOM 4030 O O . PHE B 1 115 ? -11.961 -6.383 -14.047 1 84.38 115 PHE B O 1
ATOM 4037 N N . ALA B 1 116 ? -11.438 -8.477 -13.539 1 88.25 116 ALA B N 1
ATOM 4038 C CA . ALA B 1 116 ? -12.062 -8.383 -12.219 1 88.25 116 ALA B CA 1
ATOM 4039 C C . ALA B 1 116 ? -11.359 -7.328 -11.359 1 88.25 116 ALA B C 1
ATOM 4041 O O . ALA B 1 116 ? -12.016 -6.605 -10.602 1 88.25 116 ALA B O 1
ATOM 4042 N N . TYR B 1 117 ? -10.07 -7.289 -11.484 1 91.44 117 TYR B N 1
ATOM 4043 C CA . TYR B 1 117 ? -9.312 -6.301 -10.734 1 91.44 117 TYR B CA 1
ATOM 4044 C C . TYR B 1 117 ? -9.664 -4.887 -11.172 1 91.44 117 TYR B C 1
ATOM 4046 O O . TYR B 1 117 ? -9.805 -3.986 -10.344 1 91.44 117 TYR B O 1
ATOM 4054 N N . LYS B 1 118 ? -9.742 -4.648 -12.477 1 88.5 118 LYS B N 1
ATOM 4055 C CA . LYS B 1 118 ? -10.109 -3.336 -13 1 88.5 118 LYS B CA 1
ATOM 4056 C C . LYS B 1 118 ? -11.516 -2.939 -12.562 1 88.5 118 LYS B C 1
ATOM 4058 O O . LYS B 1 118 ? -11.766 -1.778 -12.234 1 88.5 118 LYS B O 1
ATOM 4063 N N . ASP B 1 119 ? -12.367 -3.873 -12.523 1 87.94 119 ASP B N 1
ATOM 4064 C CA . ASP B 1 119 ? -13.734 -3.619 -12.086 1 87.94 119 ASP B CA 1
ATOM 4065 C C . ASP B 1 119 ? -13.773 -3.238 -10.609 1 87.94 119 ASP B C 1
ATOM 4067 O O . ASP B 1 119 ? -14.492 -2.314 -10.219 1 87.94 119 ASP B O 1
ATOM 4071 N N . GLU B 1 120 ? -13.055 -3.924 -9.859 1 91.88 120 GLU B N 1
ATOM 4072 C CA . GLU B 1 120 ? -12.984 -3.609 -8.43 1 91.88 120 GLU B CA 1
ATOM 4073 C C . GLU B 1 120 ? -12.383 -2.225 -8.203 1 91.88 120 GLU B C 1
ATOM 4075 O O . GLU B 1 120 ? -12.805 -1.504 -7.297 1 91.88 120 GLU B O 1
ATOM 4080 N N . TYR B 1 121 ? -11.359 -1.916 -8.938 1 91.62 121 TYR B N 1
ATOM 4081 C CA . TYR B 1 121 ? -10.719 -0.605 -8.875 1 91.62 121 TYR B CA 1
ATOM 4082 C C . TYR B 1 121 ? -11.734 0.505 -9.133 1 91.62 121 TYR B C 1
ATOM 4084 O O . TYR B 1 121 ? -11.758 1.509 -8.422 1 91.62 121 TYR B O 1
ATOM 4092 N N . GLU B 1 122 ? -12.625 0.357 -10.133 1 88.31 122 GLU B N 1
ATOM 4093 C CA . GLU B 1 122 ? -13.617 1.373 -10.469 1 88.31 122 GLU B CA 1
ATOM 4094 C C . GLU B 1 122 ? -14.711 1.451 -9.406 1 88.31 122 GLU B C 1
ATOM 4096 O O . GLU B 1 122 ? -15.219 2.533 -9.109 1 88.31 122 GLU B O 1
ATOM 4101 N N . LYS B 1 123 ? -15.023 0.323 -8.875 1 91.06 123 LYS B N 1
ATOM 4102 C CA . LYS B 1 123 ? -16 0.326 -7.789 1 91.06 123 LYS B CA 1
ATOM 4103 C C . LYS B 1 123 ? -15.453 1.037 -6.555 1 91.06 123 LYS B C 1
ATOM 4105 O O . LYS B 1 123 ? -16.172 1.793 -5.898 1 91.06 123 LYS B O 1
ATOM 4110 N N . PHE B 1 124 ? -14.219 0.756 -6.277 1 93.06 124 PHE B N 1
ATOM 4111 C CA . PHE B 1 124 ? -13.539 1.426 -5.172 1 93.06 124 PHE B CA 1
ATOM 4112 C C . PHE B 1 124 ? -13.539 2.936 -5.371 1 93.06 124 PHE B C 1
ATOM 4114 O O . PHE B 1 124 ? -13.852 3.691 -4.449 1 93.06 124 PHE B O 1
ATOM 4121 N N . LYS B 1 125 ? -13.219 3.357 -6.547 1 91.69 125 LYS B N 1
ATOM 4122 C CA . LYS B 1 125 ? -13.227 4.781 -6.875 1 91.69 125 LYS B CA 1
ATOM 4123 C C . LYS B 1 125 ? -14.609 5.387 -6.66 1 91.69 125 LYS B C 1
ATOM 4125 O O . LYS B 1 125 ? -14.734 6.473 -6.094 1 91.69 125 LYS B O 1
ATOM 4130 N N . LEU B 1 126 ? -15.617 4.691 -7.047 1 91 126 LEU B N 1
ATOM 4131 C CA . LEU B 1 126 ? -16.984 5.188 -6.945 1 91 126 LEU B CA 1
ATOM 4132 C C . LEU B 1 126 ? -17.406 5.336 -5.484 1 91 126 LEU B C 1
ATOM 4134 O O . LEU B 1 126 ? -17.906 6.383 -5.082 1 91 126 LEU B O 1
ATOM 4138 N N . TYR B 1 127 ? -17.156 4.34 -4.711 1 93.31 127 TYR B N 1
ATOM 4139 C CA . TYR B 1 127 ? -17.547 4.375 -3.307 1 93.31 127 TYR B CA 1
ATOM 4140 C C . TYR B 1 127 ? -16.859 5.516 -2.572 1 93.31 127 TYR B C 1
ATOM 4142 O O . TYR B 1 127 ? -17.5 6.266 -1.83 1 93.31 127 TYR B O 1
ATOM 4150 N N . LEU B 1 128 ? -15.602 5.617 -2.777 1 93.38 128 LEU B N 1
ATOM 4151 C CA . LEU B 1 128 ? -14.859 6.648 -2.066 1 93.38 128 LEU B CA 1
ATOM 4152 C C . LEU B 1 128 ? -15.234 8.039 -2.57 1 93.38 128 LEU B C 1
ATOM 4154 O O . LEU B 1 128 ? -15.273 8.992 -1.795 1 93.38 128 LEU B O 1
ATOM 4158 N N . THR B 1 129 ? -15.461 8.172 -3.875 1 91.94 129 THR B N 1
ATOM 4159 C CA . THR B 1 129 ? -15.859 9.461 -4.43 1 91.94 129 THR B CA 1
ATOM 4160 C C . THR B 1 129 ? -17.203 9.898 -3.859 1 91.94 129 THR B C 1
ATOM 4162 O O . THR B 1 129 ? -17.406 11.078 -3.566 1 91.94 129 THR B O 1
ATOM 4165 N N . VAL B 1 130 ? -18.109 8.969 -3.674 1 94.88 130 VAL B N 1
ATOM 4166 C CA . VAL B 1 130 ? -19.406 9.289 -3.096 1 94.88 130 VAL B CA 1
ATOM 4167 C C . VAL B 1 130 ? -19.234 9.734 -1.645 1 94.88 130 VAL B C 1
ATOM 4169 O O . VAL B 1 130 ? -19.859 10.695 -1.205 1 94.88 130 VAL B O 1
ATOM 4172 N N . ILE B 1 131 ? -18.375 9.078 -0.958 1 95.88 131 ILE B N 1
ATOM 4173 C CA . ILE B 1 131 ? -18.094 9.453 0.424 1 95.88 131 ILE B CA 1
ATOM 4174 C C . ILE B 1 131 ? -17.484 10.852 0.467 1 95.88 131 ILE B C 1
ATOM 4176 O O . ILE B 1 131 ? -17.891 11.68 1.283 1 95.88 131 ILE B O 1
ATOM 4180 N N . LEU B 1 132 ? -16.578 11.102 -0.409 1 94.81 132 LEU B N 1
ATOM 4181 C CA . LEU B 1 132 ? -15.938 12.406 -0.464 1 94.81 132 LEU B CA 1
ATOM 4182 C C . LEU B 1 132 ? -16.938 13.492 -0.86 1 94.81 132 LEU B C 1
ATOM 4184 O O . LEU B 1 132 ? -16.875 14.617 -0.357 1 94.81 132 LEU B O 1
ATOM 4188 N N . LEU B 1 133 ? -17.844 13.172 -1.743 1 95 133 LEU B N 1
ATOM 4189 C CA . LEU B 1 133 ? -18.891 14.102 -2.162 1 95 133 LEU B CA 1
ATOM 4190 C C . LEU B 1 133 ? -19.781 14.484 -0.985 1 95 133 LEU B C 1
ATOM 4192 O O . LEU B 1 133 ? -20.016 15.664 -0.736 1 95 133 LEU B O 1
ATOM 4196 N N . LEU B 1 134 ? -20.172 13.531 -0.254 1 96.56 134 LEU B N 1
ATOM 4197 C CA . LEU B 1 134 ? -21.031 13.781 0.895 1 96.56 134 LEU B CA 1
ATOM 4198 C C . LEU B 1 134 ? -20.297 14.539 1.984 1 96.56 134 LEU B C 1
ATOM 4200 O O . LEU B 1 134 ? -20.859 15.445 2.607 1 96.56 134 LEU B O 1
ATOM 4204 N N . PHE B 1 135 ? -19.062 14.148 2.182 1 96.12 135 PHE B N 1
ATOM 4205 C CA . PHE B 1 135 ? -18.234 14.805 3.197 1 96.12 135 PHE B CA 1
ATOM 4206 C C . PHE B 1 135 ? -17.984 16.266 2.828 1 96.12 135 PHE B C 1
ATOM 4208 O O . PHE B 1 135 ? -18.125 17.156 3.664 1 96.12 135 PHE B O 1
ATOM 4215 N N . SER B 1 136 ? -17.609 16.5 1.617 1 94.19 136 SER B N 1
ATOM 4216 C CA . SER B 1 136 ? -17.375 17.859 1.164 1 94.19 136 SER B CA 1
ATOM 4217 C C . SER B 1 136 ? -18.672 18.688 1.201 1 94.19 136 SER B C 1
ATOM 4219 O O . SER B 1 136 ? -18.641 19.875 1.52 1 94.19 136 SER B O 1
ATOM 4221 N N . PHE B 1 137 ? -19.766 18.078 0.894 1 95.94 137 PHE B N 1
ATOM 4222 C CA . PHE B 1 137 ? -21.078 18.734 0.963 1 95.94 137 PHE B CA 1
ATOM 4223 C C . PHE B 1 137 ? -21.391 19.156 2.391 1 95.94 137 PHE B C 1
ATOM 4225 O O . PHE B 1 137 ? -21.812 20.297 2.625 1 95.94 137 PHE B O 1
ATOM 4232 N N . THR B 1 138 ? -21.141 18.297 3.307 1 95.31 138 THR B N 1
ATOM 4233 C CA . THR B 1 138 ? -21.438 18.578 4.711 1 95.31 138 THR B CA 1
ATOM 4234 C C . THR B 1 138 ? -20.516 19.688 5.242 1 95.31 138 THR B C 1
ATOM 4236 O O . THR B 1 138 ? -20.969 20.578 5.957 1 95.31 138 THR B O 1
ATOM 4239 N N . CYS B 1 139 ? -19.25 19.625 4.859 1 94 139 CYS B N 1
ATOM 4240 C CA . CYS B 1 139 ? -18.297 20.641 5.305 1 94 139 CYS B CA 1
ATOM 4241 C C . CYS B 1 139 ? -18.594 21.984 4.672 1 94 139 CYS B C 1
ATOM 4243 O O . CYS B 1 139 ? -18.422 23.031 5.301 1 94 139 CYS B O 1
ATOM 4245 N N . TYR B 1 140 ? -19.094 22 3.5 1 94.38 140 TYR B N 1
ATOM 4246 C CA . TYR B 1 140 ? -19.359 23.25 2.779 1 94.38 140 TYR B CA 1
ATOM 4247 C C . TYR B 1 140 ? -20.609 23.938 3.32 1 94.38 140 TYR B C 1
ATOM 4249 O O . TYR B 1 140 ? -20.609 25.141 3.555 1 94.38 140 TYR B O 1
ATOM 4257 N N . PHE B 1 141 ? -21.641 23.25 3.668 1 95.31 141 PHE B N 1
ATOM 4258 C CA . PHE B 1 141 ? -22.938 23.875 3.955 1 95.31 141 PHE B CA 1
ATOM 4259 C C . PHE B 1 141 ? -23.219 23.875 5.453 1 95.31 141 PHE B C 1
ATOM 4261 O O . PHE B 1 141 ? -23.906 24.766 5.961 1 95.31 141 PHE B O 1
ATOM 4268 N N . PHE B 1 142 ? -22.594 22.938 6.242 1 93.69 142 PHE B N 1
ATOM 4269 C CA . PHE B 1 142 ? -23.141 22.75 7.578 1 93.69 142 PHE B CA 1
ATOM 4270 C C . PHE B 1 142 ? -22.062 22.906 8.633 1 93.69 142 PHE B C 1
ATOM 4272 O O . PHE B 1 142 ? -22.344 23.344 9.758 1 93.69 142 PHE B O 1
ATOM 4279 N N . VAL B 1 143 ? -20.938 22.438 8.344 1 90.31 143 VAL B N 1
ATOM 4280 C CA . VAL B 1 143 ? -19.922 22.359 9.391 1 90.31 143 VAL B CA 1
ATOM 4281 C C . VAL B 1 143 ? -18.719 23.219 9.008 1 90.31 143 VAL B C 1
ATOM 4283 O O . VAL B 1 143 ? -18.094 23 7.965 1 90.31 143 VAL B O 1
ATOM 4286 N N . SER B 1 144 ? -18.453 24.188 9.812 1 88.25 144 SER B N 1
ATOM 4287 C CA . SER B 1 144 ? -17.266 25.016 9.617 1 88.25 144 SER B CA 1
ATOM 4288 C C . SER B 1 144 ? -16.266 24.812 10.75 1 88.25 144 SER B C 1
ATOM 4290 O O . SER B 1 144 ? -16.188 25.625 11.672 1 88.25 144 SER B O 1
ATOM 4292 N N . ASN B 1 145 ? -15.617 23.672 10.727 1 88.25 145 ASN B N 1
ATOM 4293 C CA . ASN B 1 145 ? -14.633 23.312 11.75 1 88.25 145 ASN B CA 1
ATOM 4294 C C . ASN B 1 145 ? -13.352 22.766 11.125 1 88.25 145 ASN B C 1
ATOM 4296 O O . ASN B 1 145 ? -13.398 21.875 10.273 1 88.25 145 ASN B O 1
ATOM 4300 N N . ARG B 1 146 ? -12.281 23.344 11.625 1 86.19 146 ARG B N 1
ATOM 4301 C CA . ARG B 1 146 ? -10.984 22.984 11.047 1 86.19 146 ARG B CA 1
ATOM 4302 C C . ARG B 1 146 ? -10.664 21.516 11.273 1 86.19 146 ARG B C 1
ATOM 4304 O O . ARG B 1 146 ? -10.039 20.875 10.422 1 86.19 146 ARG B O 1
ATOM 4311 N N . PHE B 1 147 ? -11.062 21.016 12.367 1 83.25 147 PHE B N 1
ATOM 4312 C CA . PHE B 1 147 ? -10.805 19.609 12.672 1 83.25 147 PHE B CA 1
ATOM 4313 C C . PHE B 1 147 ? -11.516 18.703 11.672 1 83.25 147 PHE B C 1
ATOM 4315 O O . PHE B 1 147 ? -10.938 17.734 11.18 1 83.25 147 PHE B O 1
ATOM 4322 N N . VAL B 1 148 ? -12.68 19.031 11.344 1 90.19 148 VAL B N 1
ATOM 4323 C CA . VAL B 1 148 ? -13.453 18.25 10.391 1 90.19 148 VAL B CA 1
ATOM 4324 C C . VAL B 1 148 ? -12.867 18.406 8.992 1 90.19 148 VAL B C 1
ATOM 4326 O O . VAL B 1 148 ? -12.805 17.453 8.219 1 90.19 148 VAL B O 1
ATOM 4329 N N . ASP B 1 149 ? -12.344 19.562 8.688 1 91.44 149 ASP B N 1
ATOM 4330 C CA . ASP B 1 149 ? -11.656 19.781 7.422 1 91.44 149 ASP B CA 1
ATOM 4331 C C . ASP B 1 149 ? -10.414 18.906 7.312 1 91.44 149 ASP B C 1
ATOM 4333 O O . ASP B 1 149 ? -10.102 18.391 6.234 1 91.44 149 ASP B O 1
ATOM 4337 N N . ALA B 1 150 ? -9.773 18.781 8.422 1 89 150 ALA B N 1
ATOM 4338 C CA . ALA B 1 150 ? -8.562 17.969 8.43 1 89 150 ALA B CA 1
ATOM 4339 C C . ALA B 1 150 ? -8.891 16.5 8.133 1 89 150 ALA B C 1
ATOM 4341 O O . ALA B 1 150 ? -8.125 15.82 7.449 1 89 150 ALA B O 1
ATOM 4342 N N . ILE B 1 151 ? -9.969 16.078 8.594 1 91.06 151 ILE B N 1
ATOM 4343 C CA . ILE B 1 151 ? -10.391 14.703 8.336 1 91.06 151 ILE B CA 1
ATOM 4344 C C . ILE B 1 151 ? -10.688 14.523 6.852 1 91.06 151 ILE B C 1
ATOM 4346 O O . ILE B 1 151 ? -10.297 13.523 6.25 1 91.06 151 ILE B O 1
ATOM 4350 N N . LEU B 1 152 ? -11.367 15.438 6.328 1 93.62 152 LEU B N 1
ATOM 4351 C CA . LEU B 1 152 ? -11.656 15.391 4.898 1 93.62 152 LEU B CA 1
ATOM 4352 C C . LEU B 1 152 ? -10.367 15.375 4.086 1 93.62 152 LEU B C 1
ATOM 4354 O O . LEU B 1 152 ? -10.227 14.57 3.16 1 93.62 152 LEU B O 1
ATOM 4358 N N . ASN B 1 153 ? -9.438 16.25 4.43 1 91.5 153 ASN B N 1
ATOM 4359 C CA . ASN B 1 153 ? -8.172 16.297 3.707 1 91.5 153 ASN B CA 1
ATOM 4360 C C . ASN B 1 153 ? -7.359 15.023 3.898 1 91.5 153 ASN B C 1
ATOM 4362 O O . ASN B 1 153 ? -6.668 14.578 2.982 1 91.5 153 ASN B O 1
ATOM 4366 N N . PHE B 1 154 ? -7.434 14.5 5.07 1 91.94 154 PHE B N 1
ATOM 4367 C CA . PHE B 1 154 ? -6.754 13.234 5.312 1 91.94 154 PHE B CA 1
ATOM 4368 C C . PHE B 1 154 ? -7.34 12.125 4.441 1 91.94 154 PHE B C 1
ATOM 4370 O O . PHE B 1 154 ? -6.602 11.312 3.885 1 91.94 154 PHE B O 1
ATOM 4377 N N . LEU B 1 155 ? -8.633 12.125 4.391 1 94.06 155 LEU B N 1
ATOM 4378 C CA . LEU B 1 155 ? -9.297 11.148 3.535 1 94.06 155 LEU B CA 1
ATOM 4379 C C . LEU B 1 155 ? -8.906 11.344 2.076 1 94.06 155 LEU B C 1
ATOM 4381 O O . LEU B 1 155 ? -8.719 10.375 1.344 1 94.06 155 LEU B O 1
ATOM 4385 N N . LEU B 1 156 ? -8.758 12.523 1.644 1 93.5 156 LEU B N 1
ATOM 4386 C CA . LEU B 1 156 ? -8.336 12.82 0.278 1 93.5 156 LEU B CA 1
ATOM 4387 C C . LEU B 1 156 ? -6.922 12.312 0.021 1 93.5 156 LEU B C 1
AT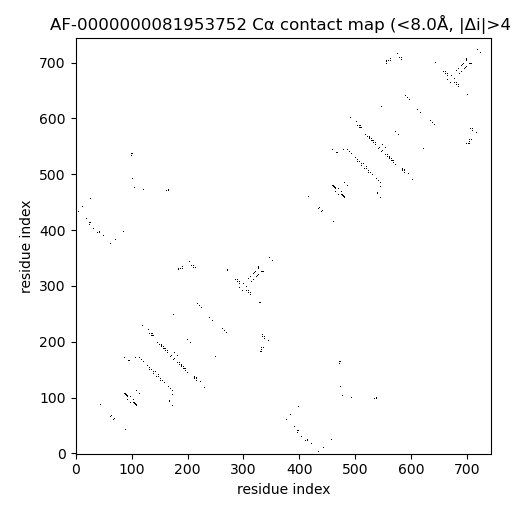OM 4389 O O . LEU B 1 156 ? -6.652 11.719 -1.024 1 93.5 156 LEU B O 1
ATOM 4393 N N . VAL B 1 157 ? -6.055 12.539 0.979 1 92.12 157 VAL B N 1
ATOM 4394 C CA . VAL B 1 157 ? -4.688 12.047 0.851 1 92.12 157 VAL B CA 1
ATOM 4395 C C . VAL B 1 157 ? -4.695 10.523 0.751 1 92.12 157 VAL B C 1
ATOM 4397 O O . VAL B 1 157 ? -4.043 9.953 -0.125 1 92.12 157 VAL B O 1
ATOM 4400 N N . TRP B 1 158 ? -5.414 9.914 1.647 1 92.81 158 TRP B N 1
ATOM 4401 C CA . TRP B 1 158 ? -5.484 8.461 1.673 1 92.81 158 TRP B CA 1
ATOM 4402 C C . TRP B 1 158 ? -6.062 7.918 0.368 1 92.81 158 TRP B C 1
ATOM 4404 O O . TRP B 1 158 ? -5.574 6.914 -0.164 1 92.81 158 TRP B O 1
ATOM 4414 N N . TYR B 1 159 ? -7.094 8.594 -0.132 1 95.19 159 TYR B N 1
ATOM 4415 C CA . TYR B 1 159 ? -7.738 8.203 -1.38 1 95.19 159 TYR B CA 1
ATOM 4416 C C . TYR B 1 159 ? -6.75 8.234 -2.539 1 95.19 159 TYR B C 1
ATOM 4418 O O . TYR B 1 159 ? -6.594 7.246 -3.258 1 95.19 159 TYR B O 1
ATOM 4426 N N . TYR B 1 160 ? -6.059 9.266 -2.73 1 92.56 160 TYR B N 1
ATOM 4427 C CA . TYR B 1 160 ? -5.164 9.414 -3.873 1 92.56 160 TYR B CA 1
ATOM 4428 C C . TYR B 1 160 ? -3.941 8.516 -3.729 1 92.56 160 TYR B C 1
ATOM 4430 O O . TYR B 1 160 ? -3.432 7.984 -4.719 1 92.56 160 TYR B O 1
ATOM 4438 N N . CYS B 1 161 ? -3.473 8.336 -2.523 1 92.56 161 CYS B N 1
ATOM 4439 C CA . CYS B 1 161 ? -2.375 7.395 -2.324 1 92.56 161 CYS B CA 1
ATOM 4440 C C . CYS B 1 161 ? -2.793 5.98 -2.697 1 92.56 161 CYS B C 1
ATOM 4442 O O . CYS B 1 161 ? -2.049 5.262 -3.369 1 92.56 161 CYS B O 1
ATOM 4444 N N . THR B 1 162 ? -3.951 5.617 -2.281 1 94.44 162 THR B N 1
ATOM 4445 C CA . THR B 1 162 ? -4.449 4.289 -2.613 1 94.44 162 THR B CA 1
ATOM 4446 C C . THR B 1 162 ? -4.648 4.148 -4.121 1 94.44 162 THR B C 1
ATOM 4448 O O . THR B 1 162 ? -4.344 3.102 -4.695 1 94.44 162 THR B O 1
ATOM 4451 N N . LEU B 1 163 ? -5.121 5.188 -4.746 1 94.25 163 LEU B N 1
ATOM 4452 C CA . LEU B 1 163 ? -5.301 5.16 -6.195 1 94.25 163 LEU B CA 1
ATOM 4453 C C . LEU B 1 163 ? -3.969 4.922 -6.902 1 94.25 163 LEU B C 1
ATOM 4455 O O . LEU B 1 163 ? -3.883 4.09 -7.809 1 94.25 163 LEU B O 1
ATOM 4459 N N . THR B 1 164 ? -2.967 5.613 -6.504 1 93.56 164 THR B N 1
ATOM 4460 C CA . THR B 1 164 ? -1.674 5.492 -7.168 1 93.56 164 THR B CA 1
ATOM 4461 C C . THR B 1 164 ? -1.098 4.09 -6.984 1 93.56 164 THR B C 1
ATOM 4463 O O . THR B 1 164 ? -0.437 3.561 -7.879 1 93.56 164 THR B O 1
ATOM 4466 N N . ILE B 1 165 ? -1.363 3.48 -5.848 1 94.38 165 ILE B N 1
ATOM 4467 C CA . ILE B 1 165 ? -0.895 2.121 -5.605 1 94.38 165 ILE B CA 1
ATOM 4468 C C . ILE B 1 165 ? -1.625 1.151 -6.535 1 94.38 165 ILE B C 1
ATOM 4470 O O . ILE B 1 165 ? -0.995 0.336 -7.211 1 94.38 165 ILE B O 1
ATOM 4474 N N . ARG B 1 166 ? -2.918 1.238 -6.566 1 94.94 166 ARG B N 1
ATOM 4475 C CA . ARG B 1 166 ? -3.703 0.336 -7.402 1 94.94 166 ARG B CA 1
ATOM 4476 C C . ARG B 1 166 ? -3.412 0.565 -8.883 1 94.94 166 ARG B C 1
ATOM 4478 O O . ARG B 1 166 ? -3.426 -0.378 -9.672 1 94.94 166 ARG B O 1
ATOM 4485 N N . GLU B 1 167 ? -3.156 1.83 -9.242 1 93.62 167 GLU B N 1
ATOM 4486 C CA . GLU B 1 167 ? -2.789 2.131 -10.617 1 93.62 167 GLU B CA 1
ATOM 4487 C C . GLU B 1 167 ? -1.44 1.516 -10.984 1 93.62 167 GLU B C 1
ATOM 4489 O O . GLU B 1 167 ? -1.235 1.075 -12.117 1 93.62 167 GLU B O 1
ATOM 4494 N N . SER B 1 168 ? -0.543 1.493 -10.055 1 92.75 168 SER B N 1
ATOM 4495 C CA . SER B 1 168 ? 0.745 0.851 -10.297 1 92.75 168 SER B CA 1
ATOM 4496 C C . SER B 1 168 ? 0.582 -0.648 -10.516 1 92.75 168 SER B C 1
ATOM 4498 O O . SER B 1 168 ? 1.287 -1.24 -11.336 1 92.75 168 SER B O 1
ATOM 4500 N N . VAL B 1 169 ? -0.336 -1.253 -9.82 1 92.94 169 VAL B N 1
ATOM 4501 C CA . VAL B 1 169 ? -0.63 -2.67 -10.016 1 92.94 169 VAL B CA 1
ATOM 4502 C C . VAL B 1 169 ? -1.232 -2.887 -11.398 1 92.94 169 VAL B C 1
ATOM 4504 O O . VAL B 1 169 ? -0.866 -3.832 -12.102 1 92.94 169 VAL B O 1
ATOM 4507 N N . LEU B 1 170 ? -2.105 -1.987 -11.797 1 91.88 170 LEU B N 1
ATOM 4508 C CA . LEU B 1 170 ? -2.727 -2.088 -13.117 1 91.88 170 LEU B CA 1
ATOM 4509 C C . LEU B 1 170 ? -1.685 -1.958 -14.219 1 91.88 170 LEU B C 1
ATOM 4511 O O . LEU B 1 170 ? -1.701 -2.723 -15.188 1 91.88 170 LEU B O 1
ATOM 4515 N N . ILE B 1 171 ? -0.786 -1.084 -14.023 1 89.38 171 ILE B N 1
ATOM 4516 C CA . ILE B 1 171 ? 0.255 -0.848 -15.023 1 89.38 171 ILE B CA 1
ATOM 4517 C C . ILE B 1 171 ? 1.163 -2.072 -15.117 1 89.38 171 ILE B C 1
ATOM 4519 O O . ILE B 1 171 ? 1.529 -2.496 -16.219 1 89.38 171 ILE B O 1
ATOM 4523 N N . THR B 1 172 ? 1.494 -2.625 -13.977 1 87.81 172 THR B N 1
ATOM 4524 C CA . THR B 1 172 ? 2.324 -3.824 -13.953 1 87.81 172 THR B CA 1
ATOM 4525 C C . THR B 1 172 ? 1.63 -4.98 -14.672 1 87.81 172 THR B C 1
ATOM 4527 O O . THR B 1 172 ? 2.289 -5.852 -15.242 1 87.81 172 THR B O 1
ATOM 4530 N N . ASN B 1 173 ? 0.342 -4.969 -14.734 1 88.38 173 ASN B N 1
ATOM 4531 C CA . ASN B 1 173 ? -0.419 -6.039 -15.367 1 88.38 173 ASN B CA 1
ATOM 4532 C C . ASN B 1 173 ? -0.856 -5.66 -16.781 1 88.38 173 ASN B C 1
ATOM 4534 O O . ASN B 1 173 ? -1.804 -6.238 -17.312 1 88.38 173 ASN B O 1
ATOM 4538 N N . GLY B 1 174 ? -0.269 -4.574 -17.375 1 81.44 174 GLY B N 1
ATOM 4539 C CA . GLY B 1 174 ? -0.41 -4.309 -18.797 1 81.44 174 GLY B CA 1
ATOM 4540 C C . GLY B 1 174 ? -1.438 -3.236 -19.094 1 81.44 174 GLY B C 1
ATOM 4541 O O . GLY B 1 174 ? -1.797 -3.029 -20.266 1 81.44 174 GLY B O 1
ATOM 4542 N N . SER B 1 175 ? -1.932 -2.672 -18.062 1 83.25 175 SER B N 1
ATOM 4543 C CA . SER B 1 175 ? -2.865 -1.583 -18.344 1 83.25 175 SER B CA 1
ATOM 4544 C C . SER B 1 175 ? -2.172 -0.42 -19.031 1 83.25 175 SER B C 1
ATOM 4546 O O . SER B 1 175 ? -1.024 -0.096 -18.734 1 83.25 175 SER B O 1
ATOM 4548 N N . ARG B 1 176 ? -2.83 0.187 -19.938 1 81.5 176 ARG B N 1
ATOM 4549 C CA . ARG B 1 176 ? -2.262 1.292 -20.703 1 81.5 176 ARG B CA 1
ATOM 4550 C C . ARG B 1 176 ? -2.76 2.635 -20.188 1 81.5 176 ARG B C 1
ATOM 4552 O O . ARG B 1 176 ? -3.072 3.535 -20.969 1 81.5 176 ARG B O 1
ATOM 4559 N N . ILE B 1 177 ? -2.963 2.723 -18.906 1 82.5 177 ILE B N 1
ATOM 4560 C CA . ILE B 1 177 ? -3.342 3.998 -18.312 1 82.5 177 ILE B CA 1
ATOM 4561 C C . ILE B 1 177 ? -2.314 5.066 -18.688 1 82.5 177 ILE B C 1
ATOM 4563 O O . ILE B 1 177 ? -1.109 4.812 -18.656 1 82.5 177 ILE B O 1
ATOM 4567 N N . LYS B 1 178 ? -2.703 6.129 -19.062 1 79.5 178 LYS B N 1
ATOM 4568 C CA . LYS B 1 178 ? -1.818 7.195 -19.531 1 79.5 178 LYS B CA 1
ATOM 4569 C C . LYS B 1 178 ? -0.97 7.746 -18.391 1 79.5 178 LYS B C 1
ATOM 4571 O O . LYS B 1 178 ? -1.445 7.863 -17.25 1 79.5 178 LYS B O 1
ATOM 4576 N N . GLY B 1 179 ? 0.209 8.094 -18.672 1 79.38 179 GLY B N 1
ATOM 4577 C CA . GLY B 1 179 ? 1.146 8.586 -17.672 1 79.38 179 GLY B CA 1
ATOM 4578 C C . GLY B 1 179 ? 0.69 9.875 -17.016 1 79.38 179 GLY B C 1
ATOM 4579 O O . GLY B 1 179 ? 0.874 10.062 -15.805 1 79.38 179 GLY B O 1
ATOM 4580 N N . TRP B 1 180 ? 0.063 10.695 -17.781 1 77.94 180 TRP B N 1
ATOM 4581 C CA . TRP B 1 180 ? -0.381 11.977 -17.219 1 77.94 180 TRP B CA 1
ATOM 4582 C C . TRP B 1 180 ? -1.476 11.766 -16.188 1 77.94 180 TRP B C 1
ATOM 4584 O O . TRP B 1 180 ? -1.564 12.516 -15.203 1 77.94 180 TRP B O 1
ATOM 4594 N N . TRP B 1 181 ? -2.301 10.781 -16.344 1 83.19 181 TRP B N 1
ATOM 4595 C CA . TRP B 1 181 ? -3.365 10.469 -15.406 1 83.19 181 TRP B CA 1
ATOM 4596 C C . TRP B 1 181 ? -2.787 10.031 -14.062 1 83.19 181 TRP B C 1
ATOM 4598 O O . TRP B 1 181 ? -3.213 10.516 -13.008 1 83.19 181 TRP B O 1
ATOM 4608 N N . VAL B 1 182 ? -1.77 9.211 -14.133 1 87.12 182 VAL B N 1
ATOM 4609 C CA . VAL B 1 182 ? -1.111 8.727 -12.922 1 87.12 182 VAL B CA 1
ATOM 4610 C C . VAL B 1 182 ? -0.396 9.891 -12.227 1 87.12 182 VAL B C 1
ATOM 4612 O O . VAL B 1 182 ? -0.47 10.031 -11.008 1 87.12 182 VAL B O 1
ATOM 4615 N N . PHE B 1 183 ? 0.219 10.672 -12.984 1 85.19 183 PHE B N 1
ATOM 4616 C CA . PHE B 1 183 ? 0.944 11.82 -12.445 1 85.19 183 PHE B CA 1
ATOM 4617 C C . PHE B 1 183 ? -0.007 12.781 -11.75 1 85.19 183 PHE B C 1
ATOM 4619 O O . PHE B 1 183 ? 0.313 13.32 -10.688 1 85.19 183 PHE B O 1
ATOM 4626 N N . HIS B 1 184 ? -1.138 12.93 -12.312 1 80.69 184 HIS B N 1
ATOM 4627 C CA . HIS B 1 184 ? -2.156 13.789 -11.727 1 80.69 184 HIS B CA 1
ATOM 4628 C C . HIS B 1 184 ? -2.557 13.305 -10.336 1 80.69 184 HIS B C 1
ATOM 4630 O O . HIS B 1 184 ? -2.766 14.109 -9.43 1 80.69 184 HIS B O 1
ATOM 4636 N N . HIS B 1 185 ? -2.658 12.07 -10.164 1 88.69 185 HIS B N 1
ATOM 4637 C CA . HIS B 1 185 ? -3.039 11.516 -8.867 1 88.69 185 HIS B CA 1
ATOM 4638 C C . HIS B 1 185 ? -1.923 11.695 -7.848 1 88.69 185 HIS B C 1
ATOM 4640 O O . HIS B 1 185 ? -2.188 11.945 -6.668 1 88.69 185 HIS B O 1
ATOM 4646 N N . TYR B 1 186 ? -0.657 11.617 -8.312 1 88.06 186 TYR B N 1
ATOM 4647 C CA . TYR B 1 186 ? 0.465 11.883 -7.418 1 88.06 186 TYR B CA 1
ATOM 4648 C C . TYR B 1 186 ? 0.444 13.336 -6.938 1 88.06 186 TYR B C 1
ATOM 4650 O O . TYR B 1 186 ? 0.622 13.602 -5.746 1 88.06 186 TYR B O 1
ATOM 4658 N N . ILE B 1 187 ? 0.169 14.156 -7.777 1 83.25 187 ILE B N 1
ATOM 4659 C CA . ILE B 1 187 ? 0.135 15.578 -7.457 1 83.25 187 ILE B CA 1
ATOM 4660 C C . ILE B 1 187 ? -1.054 15.875 -6.547 1 83.25 187 ILE B C 1
ATOM 4662 O O . ILE B 1 187 ? -0.942 16.672 -5.609 1 83.25 187 ILE B O 1
ATOM 4666 N N . SER B 1 188 ? -2.178 15.273 -6.887 1 85.31 188 SER B N 1
ATOM 4667 C CA . SER B 1 188 ? -3.361 15.461 -6.055 1 85.31 188 SER B CA 1
ATOM 4668 C C . SER B 1 188 ? -3.119 14.984 -4.629 1 85.31 188 SER B C 1
ATOM 4670 O O . SER B 1 188 ? -3.586 15.602 -3.672 1 85.31 188 SER B O 1
ATOM 4672 N N . ALA B 1 189 ? -2.395 13.922 -4.516 1 88.5 189 ALA B N 1
ATOM 4673 C CA . ALA B 1 189 ? -2.049 13.438 -3.186 1 88.5 189 ALA B CA 1
ATOM 4674 C C . ALA B 1 189 ? -1.183 14.445 -2.438 1 88.5 189 ALA B C 1
ATOM 4676 O O . ALA B 1 189 ? -1.44 14.75 -1.271 1 88.5 189 ALA B O 1
ATOM 4677 N N . PHE B 1 190 ? -0.22 14.984 -3.15 1 85.19 190 PHE B N 1
ATOM 4678 C CA . PHE B 1 190 ? 0.688 15.961 -2.561 1 85.19 190 PHE B CA 1
ATOM 4679 C C . PHE B 1 190 ? -0.066 17.219 -2.139 1 85.19 190 PHE B C 1
ATOM 4681 O O . PHE B 1 190 ? 0.103 17.703 -1.019 1 85.19 190 PHE B O 1
ATOM 4688 N N . LEU B 1 191 ? -0.912 17.656 -2.977 1 80.12 191 LEU B N 1
ATOM 4689 C CA . LEU B 1 191 ? -1.652 18.891 -2.711 1 80.12 191 LEU B CA 1
ATOM 4690 C C . LEU B 1 191 ? -2.646 18.688 -1.574 1 80.12 191 LEU B C 1
ATOM 4692 O O . LEU B 1 191 ? -2.883 19.609 -0.782 1 80.12 191 LEU B O 1
ATOM 4696 N N . SER B 1 192 ? -3.266 17.578 -1.552 1 86.75 192 SER B N 1
ATOM 4697 C CA . SER B 1 192 ? -4.141 17.266 -0.425 1 86.75 192 SER B CA 1
ATOM 4698 C C . SER B 1 192 ? -3.371 17.266 0.891 1 86.75 192 SER B C 1
ATOM 4700 O O . SER B 1 192 ? -3.9 17.672 1.929 1 86.75 192 SER B O 1
ATOM 4702 N N . GLY B 1 193 ? -2.135 16.812 0.794 1 85.62 193 GLY B N 1
ATOM 4703 C CA . GLY B 1 193 ? -1.277 16.875 1.968 1 85.62 193 GLY B CA 1
ATOM 4704 C C . GLY B 1 193 ? -0.966 18.297 2.404 1 85.62 193 GLY B C 1
ATOM 4705 O O . GLY B 1 193 ? -0.944 18.578 3.602 1 85.62 193 GLY B O 1
ATOM 4706 N N . VAL B 1 194 ? -0.787 19.109 1.445 1 81.12 194 VAL B N 1
ATOM 4707 C CA . VAL B 1 194 ? -0.528 20.516 1.738 1 81.12 194 VAL B CA 1
ATOM 4708 C C . VAL B 1 194 ? -1.757 21.141 2.391 1 81.12 194 VAL B C 1
ATOM 4710 O O . VAL B 1 194 ? -1.637 21.891 3.365 1 81.12 194 VAL B O 1
ATOM 4713 N N . MET B 1 195 ? -2.91 20.766 1.891 1 83.44 195 MET B N 1
ATOM 4714 C CA . MET B 1 195 ? -4.145 21.297 2.479 1 83.44 195 MET B CA 1
ATOM 4715 C C . MET B 1 195 ? -4.324 20.781 3.902 1 83.44 195 MET B C 1
ATOM 4717 O O . MET B 1 195 ? -4.844 21.484 4.762 1 83.44 195 MET B O 1
ATOM 4721 N N . LEU B 1 196 ? -3.906 19.609 4.051 1 86.38 196 LEU B N 1
ATOM 4722 C CA . LEU B 1 196 ? -4.027 18.984 5.367 1 86.38 196 LEU B CA 1
ATOM 4723 C C . LEU B 1 196 ? -3.148 19.703 6.387 1 86.38 196 LEU B C 1
ATOM 4725 O O . LEU B 1 196 ? -3.559 19.906 7.531 1 86.38 196 LEU B O 1
ATOM 4729 N N . THR B 1 197 ? -2.014 20.172 5.957 1 82.5 197 THR B N 1
ATOM 4730 C CA . THR B 1 197 ? -1.051 20.75 6.883 1 82.5 197 THR B CA 1
ATOM 4731 C C . THR B 1 197 ? -1.197 22.266 6.926 1 82.5 197 THR B C 1
ATOM 4733 O O . THR B 1 197 ? -0.501 22.938 7.688 1 82.5 197 THR B O 1
ATOM 4736 N N . TRP B 1 198 ? -2.086 22.781 6.156 1 80.25 198 TRP B N 1
ATOM 4737 C CA . TRP B 1 198 ? -2.314 24.219 6.129 1 80.25 198 TRP B CA 1
ATOM 4738 C C . TRP B 1 198 ? -2.826 24.719 7.477 1 80.25 198 TRP B C 1
ATOM 4740 O O . TRP B 1 198 ? -3.807 24.188 8.008 1 80.25 198 TRP B O 1
ATOM 4750 N N . PRO B 1 199 ? -2.174 25.703 8.031 1 75.88 199 PRO B N 1
ATOM 4751 C CA . PRO B 1 199 ? -2.596 26.188 9.352 1 75.88 199 PRO B CA 1
ATOM 4752 C C . PRO B 1 199 ? -3.938 26.906 9.305 1 75.88 199 PRO B C 1
ATOM 4754 O O . PRO B 1 199 ? -4.312 27.469 8.273 1 75.88 199 PRO B O 1
ATOM 4757 N N . ASP B 1 200 ? -4.621 26.859 10.523 1 78.69 200 ASP B N 1
ATOM 4758 C CA . ASP B 1 200 ? -5.918 27.516 10.656 1 78.69 200 ASP B CA 1
ATOM 4759 C C . ASP B 1 200 ? -5.762 29.016 10.805 1 78.69 200 ASP B C 1
ATOM 4761 O O . ASP B 1 200 ? -5.852 29.547 11.914 1 78.69 200 ASP B O 1
ATOM 4765 N N . GLY B 1 201 ? -5.488 29.672 9.758 1 72.12 201 GLY B N 1
ATOM 4766 C CA . GLY B 1 201 ? -5.348 31.125 9.758 1 72.12 201 GLY B CA 1
ATOM 4767 C C . GLY B 1 201 ? -6.332 31.812 8.828 1 72.12 201 GLY B C 1
ATOM 4768 O O . GLY B 1 201 ? -7.285 31.188 8.352 1 72.12 201 GLY B O 1
ATOM 4769 N N . ASN B 1 202 ? -6.172 33.031 8.711 1 64.56 202 ASN B N 1
ATOM 4770 C CA . ASN B 1 202 ? -7.07 33.812 7.891 1 64.56 202 ASN B CA 1
ATOM 4771 C C . ASN B 1 202 ? -7 33.406 6.422 1 64.56 202 ASN B C 1
ATOM 4773 O O . ASN B 1 202 ? -8.016 33.406 5.727 1 64.56 202 ASN B O 1
ATOM 4777 N N . LEU B 1 203 ? -5.824 33.062 6.066 1 65.25 203 LEU B N 1
ATOM 4778 C CA . LEU B 1 203 ? -5.66 32.625 4.676 1 65.25 203 LEU B CA 1
ATOM 4779 C C . LEU B 1 203 ? -6.438 31.359 4.398 1 65.25 203 LEU B C 1
ATOM 4781 O O . LEU B 1 203 ? -7.059 31.219 3.342 1 65.25 203 LEU B O 1
ATOM 4785 N N . TYR B 1 204 ? -6.379 30.453 5.301 1 75.38 204 TYR B N 1
ATOM 4786 C CA . TYR B 1 204 ? -7.117 29.203 5.148 1 75.38 204 TYR B CA 1
ATOM 4787 C C . TYR B 1 204 ? -8.617 29.469 5.102 1 75.38 204 TYR B C 1
ATOM 4789 O O . TYR B 1 204 ? -9.328 28.891 4.273 1 75.38 204 TYR B O 1
ATOM 4797 N N . LYS B 1 205 ? -9.055 30.328 5.91 1 75.81 205 LYS B N 1
ATOM 4798 C CA . LYS B 1 205 ? -10.484 30.594 6.004 1 75.81 205 LYS B CA 1
ATOM 4799 C C . LYS B 1 205 ? -11.008 31.234 4.719 1 75.81 205 LYS B C 1
ATOM 4801 O O . LYS B 1 205 ? -12.141 30.969 4.301 1 75.81 205 LYS B O 1
ATOM 4806 N N . THR B 1 206 ? -10.188 32 4.152 1 70 206 THR B N 1
ATOM 4807 C CA . THR B 1 206 ? -10.602 32.656 2.908 1 70 206 THR B CA 1
ATOM 4808 C C . THR B 1 206 ? -10.648 31.641 1.767 1 70 206 THR B C 1
ATOM 4810 O O . THR B 1 206 ? -11.523 31.703 0.902 1 70 206 THR B O 1
ATOM 4813 N N . PHE B 1 207 ? -9.805 30.688 1.89 1 73.81 207 PHE B N 1
ATOM 4814 C CA . PHE B 1 207 ? -9.664 29.719 0.806 1 73.81 207 PHE B CA 1
ATOM 4815 C C . PHE B 1 207 ? -10.578 28.531 1.032 1 73.81 207 PHE B C 1
ATOM 4817 O O . PHE B 1 207 ? -10.922 27.812 0.085 1 73.81 207 PHE B O 1
ATOM 4824 N N . ARG B 1 208 ? -10.961 28.312 2.123 1 83.69 208 ARG B N 1
ATOM 4825 C CA . ARG B 1 208 ? -11.672 27.109 2.545 1 83.69 208 ARG B CA 1
ATOM 4826 C C . ARG B 1 208 ? -12.922 26.891 1.702 1 83.69 208 ARG B C 1
ATOM 4828 O O . ARG B 1 208 ? -13.141 25.812 1.173 1 83.69 208 ARG B O 1
ATOM 4835 N N . ASN B 1 209 ? -13.68 27.969 1.556 1 82.06 209 ASN B N 1
ATOM 4836 C CA . ASN B 1 209 ? -14.945 27.812 0.853 1 82.06 209 ASN B CA 1
ATOM 4837 C C . ASN B 1 209 ? -14.734 27.516 -0.629 1 82.06 209 ASN B C 1
ATOM 4839 O O . ASN B 1 209 ? -15.484 26.734 -1.224 1 82.06 209 ASN B O 1
ATOM 4843 N N . GLN B 1 210 ? -13.773 28.125 -1.181 1 75.06 210 GLN B N 1
ATOM 4844 C CA . GLN B 1 210 ? -13.461 27.844 -2.578 1 75.06 210 GLN B CA 1
ATOM 4845 C C . GLN B 1 210 ? -12.969 26.422 -2.76 1 75.06 210 GLN B C 1
ATOM 4847 O O . GLN B 1 210 ? -13.336 25.75 -3.729 1 75.06 210 GLN B O 1
ATOM 4852 N N . PHE B 1 211 ? -12.188 26 -1.876 1 82.88 211 PHE B N 1
ATOM 4853 C CA . PHE B 1 211 ? -11.664 24.641 -1.94 1 82.88 211 PHE B CA 1
ATOM 4854 C C . PHE B 1 211 ? -12.789 23.625 -1.791 1 82.88 211 PHE B C 1
ATOM 4856 O O . PHE B 1 211 ? -12.836 22.625 -2.525 1 82.88 211 PHE B O 1
ATOM 4863 N N . LEU B 1 212 ? -13.633 23.891 -0.871 1 88.62 212 LEU B N 1
ATOM 4864 C CA . LEU B 1 212 ? -14.727 22.953 -0.622 1 88.62 212 LEU B CA 1
ATOM 4865 C C . LEU B 1 212 ? -15.68 22.906 -1.811 1 88.62 212 LEU B C 1
ATOM 4867 O O . LEU B 1 212 ? -16.172 21.828 -2.178 1 88.62 212 LEU B O 1
ATOM 4871 N N . ALA B 1 213 ? -15.945 24.031 -2.373 1 85.44 213 ALA B N 1
ATOM 4872 C CA . ALA B 1 213 ? -16.781 24.062 -3.562 1 85.44 213 ALA B CA 1
ATOM 4873 C C . ALA B 1 213 ? -16.156 23.281 -4.711 1 85.44 213 ALA B C 1
ATOM 4875 O O . ALA B 1 213 ? -16.844 22.547 -5.426 1 85.44 213 ALA B O 1
ATOM 4876 N N . TYR B 1 214 ? -14.969 23.438 -4.84 1 82.31 214 TYR B N 1
ATOM 4877 C CA . TYR B 1 214 ? -14.242 22.719 -5.871 1 82.31 214 TYR B CA 1
ATOM 4878 C C . TYR B 1 214 ? -14.242 21.219 -5.59 1 82.31 214 TYR B C 1
ATOM 4880 O O . TYR B 1 214 ? -14.43 20.406 -6.504 1 82.31 214 TYR B O 1
ATOM 4888 N N . SER B 1 215 ? -13.938 20.891 -4.391 1 86.75 215 SER B N 1
ATOM 4889 C CA . SER B 1 215 ? -13.93 19.484 -4.012 1 86.75 215 SER B CA 1
ATOM 4890 C C . SER B 1 215 ? -15.289 18.844 -4.254 1 86.75 215 SER B C 1
ATOM 4892 O O . SER B 1 215 ? -15.367 17.688 -4.699 1 86.75 215 SER B O 1
ATOM 4894 N N . LEU B 1 216 ? -16.266 19.578 -3.982 1 90.19 216 LEU B N 1
ATOM 4895 C CA . LEU B 1 216 ? -17.625 19.094 -4.219 1 90.19 216 LEU B CA 1
ATOM 4896 C C . LEU B 1 216 ? -17.875 18.875 -5.711 1 90.19 216 LEU B C 1
ATOM 4898 O O . LEU B 1 216 ? -18.344 17.812 -6.113 1 90.19 216 LEU B O 1
ATOM 4902 N N . TYR B 1 217 ? -17.516 19.828 -6.484 1 87.06 217 TYR B N 1
ATOM 4903 C CA . TYR B 1 217 ? -17.703 19.719 -7.926 1 87.06 217 TYR B CA 1
ATOM 4904 C C . TYR B 1 217 ? -16.859 18.594 -8.508 1 87.06 217 TYR B C 1
ATOM 4906 O O . TYR B 1 217 ? -17.328 17.828 -9.352 1 87.06 217 TYR B O 1
ATOM 4914 N N . GLN B 1 218 ? -15.633 18.516 -8.102 1 84.12 218 GLN B N 1
ATOM 4915 C CA . GLN B 1 218 ? -14.734 17.484 -8.586 1 84.12 218 GLN B CA 1
ATOM 4916 C C . GLN B 1 218 ? -15.273 16.094 -8.258 1 84.12 218 GLN B C 1
ATOM 4918 O O . GLN B 1 218 ? -15.188 15.172 -9.078 1 84.12 218 GLN B O 1
ATOM 4923 N N . SER B 1 219 ? -15.742 15.938 -7.078 1 90.38 219 SER B N 1
ATOM 4924 C CA . SER B 1 219 ? -16.328 14.648 -6.695 1 90.38 219 SER B CA 1
ATOM 4925 C C . SER B 1 219 ? -17.547 14.32 -7.543 1 90.38 219 SER B C 1
ATOM 4927 O O . SER B 1 219 ? -17.766 13.164 -7.906 1 90.38 219 SER B O 1
ATOM 4929 N N . PHE B 1 220 ? -18.25 15.32 -7.816 1 90.62 220 PHE B N 1
ATOM 4930 C CA . PHE B 1 220 ? -19.422 15.133 -8.672 1 90.62 220 PHE B CA 1
ATOM 4931 C C . PHE B 1 220 ? -19 14.664 -10.062 1 90.62 220 PHE B C 1
ATOM 4933 O O . PHE B 1 220 ? -19.547 13.688 -10.586 1 90.62 220 PHE B O 1
ATOM 4940 N N . VAL B 1 221 ? -18.062 15.305 -10.641 1 86.81 221 VAL B N 1
ATOM 4941 C CA . VAL B 1 221 ? -17.578 14.953 -11.969 1 86.81 221 VAL B CA 1
ATOM 4942 C C . VAL B 1 221 ? -16.953 13.555 -11.945 1 86.81 221 VAL B C 1
ATOM 4944 O O . VAL B 1 221 ? -17.109 12.789 -12.898 1 86.81 221 VAL B O 1
ATOM 4947 N N . GLN 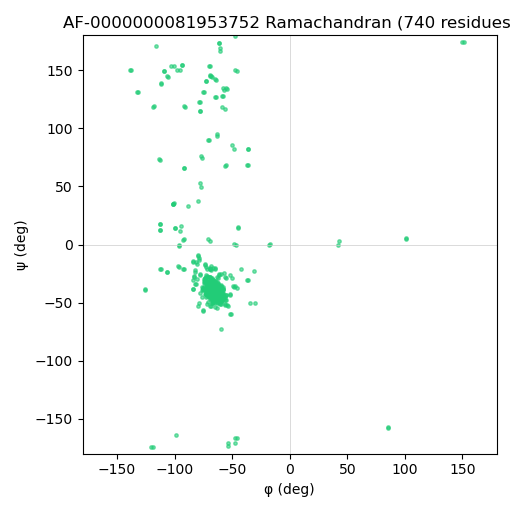B 1 222 ? -16.266 13.25 -10.898 1 86.88 222 GLN B N 1
ATOM 4948 C CA . GLN B 1 222 ? -15.656 11.93 -10.781 1 86.88 222 GLN B CA 1
ATOM 4949 C C . GLN B 1 222 ? -16.719 10.836 -10.711 1 86.88 222 GLN B C 1
ATOM 4951 O O . GLN B 1 222 ? -16.531 9.734 -11.219 1 86.88 222 GLN B O 1
ATOM 4956 N N . CYS B 1 223 ? -17.828 11.156 -10.109 1 87.94 223 CYS B N 1
ATOM 4957 C CA . CYS B 1 223 ? -18.938 10.203 -10.086 1 87.94 223 CYS B CA 1
ATOM 4958 C C . CYS B 1 223 ? -19.453 9.93 -11.492 1 87.94 223 CYS B C 1
ATOM 4960 O O . CYS B 1 223 ? -19.703 8.781 -11.852 1 87.94 223 CYS B O 1
ATOM 4962 N N . LEU B 1 224 ? -19.531 10.953 -12.219 1 86.5 224 LEU B N 1
ATOM 4963 C CA . LEU B 1 224 ? -19.969 10.797 -13.602 1 86.5 224 LEU B CA 1
ATOM 4964 C C . LEU B 1 224 ? -18.953 10 -14.414 1 86.5 224 LEU B C 1
ATOM 4966 O O . LEU B 1 224 ? -19.328 9.164 -15.234 1 86.5 224 LEU B O 1
ATOM 4970 N N . GLN B 1 225 ? -17.75 10.25 -14.164 1 84.12 225 GLN B N 1
ATOM 4971 C CA . GLN B 1 225 ? -16.672 9.531 -14.859 1 84.12 225 GLN B CA 1
ATOM 4972 C C . GLN B 1 225 ? -16.703 8.047 -14.516 1 84.12 225 GLN B C 1
ATOM 4974 O O . GLN B 1 225 ? -16.5 7.199 -15.383 1 84.12 225 GLN B O 1
ATOM 4979 N N . CYS B 1 226 ? -16.922 7.797 -13.266 1 82.94 226 CYS B N 1
ATOM 4980 C CA . CYS B 1 226 ? -16.984 6.402 -12.844 1 82.94 226 CYS B CA 1
ATOM 4981 C C . CYS B 1 226 ? -18.156 5.691 -13.5 1 82.94 226 CYS B C 1
ATOM 4983 O O . CYS B 1 226 ? -18.062 4.52 -13.859 1 82.94 226 CYS B O 1
ATOM 4985 N N . TYR B 1 227 ? -19.188 6.379 -13.594 1 82.56 227 TYR B N 1
ATOM 4986 C CA . TYR B 1 227 ? -20.359 5.82 -14.266 1 82.56 227 TYR B CA 1
ATOM 4987 C C . TYR B 1 227 ? -20.062 5.496 -15.719 1 82.56 227 TYR B C 1
ATOM 4989 O O . TYR B 1 227 ? -20.406 4.422 -16.219 1 82.56 227 TYR B O 1
ATOM 4997 N N . TYR B 1 228 ? -19.438 6.395 -16.375 1 81.62 228 TYR B N 1
ATOM 4998 C CA . TYR B 1 228 ? -19.031 6.176 -17.766 1 81.62 228 TYR B CA 1
ATOM 4999 C C . TYR B 1 228 ? -18.094 4.973 -17.875 1 81.62 228 TYR B C 1
ATOM 5001 O O . TYR B 1 228 ? -18.297 4.105 -18.734 1 81.62 228 TYR B O 1
ATOM 5009 N N . GLN B 1 229 ? -17.109 4.875 -17.031 1 81.25 229 GLN B N 1
ATOM 5010 C CA . GLN B 1 229 ? -16.141 3.797 -17.094 1 81.25 229 GLN B CA 1
ATOM 5011 C C . GLN B 1 229 ? -16.781 2.447 -16.797 1 81.25 229 GLN B C 1
ATOM 5013 O O . GLN B 1 229 ? -16.469 1.443 -17.422 1 81.25 229 GLN B O 1
ATOM 5018 N N . SER B 1 230 ? -17.641 2.488 -15.797 1 80.81 230 SER B N 1
ATOM 5019 C CA . SER B 1 230 ? -18.344 1.254 -15.477 1 80.81 230 SER B CA 1
ATOM 5020 C C . SER B 1 230 ? -19.203 0.787 -16.641 1 80.81 230 SER B C 1
ATOM 5022 O O . SER B 1 230 ? -19.328 -0.414 -16.891 1 80.81 230 SER B O 1
ATOM 5024 N N . GLY B 1 231 ? -19.781 1.706 -17.312 1 80.75 231 GLY B N 1
ATOM 5025 C CA . GLY B 1 231 ? -20.531 1.36 -18.516 1 80.75 231 GLY B CA 1
ATOM 5026 C C . GLY B 1 231 ? -19.656 0.761 -19.609 1 80.75 231 GLY B C 1
ATOM 5027 O O . GLY B 1 231 ? -20.062 -0.202 -20.266 1 80.75 231 GLY B O 1
ATOM 5028 N N . CYS B 1 232 ? -18.531 1.281 -19.766 1 78.44 232 CYS B N 1
ATOM 5029 C CA . CYS B 1 232 ? -17.594 0.76 -20.75 1 78.44 232 CYS B CA 1
ATOM 5030 C C . CYS B 1 232 ? -17.172 -0.66 -20.391 1 78.44 232 CYS B C 1
ATOM 5032 O O . CYS B 1 232 ? -17.094 -1.523 -21.281 1 78.44 232 CYS B O 1
ATOM 5034 N N . LEU B 1 233 ? -16.922 -0.872 -19.156 1 77.56 233 LEU B N 1
ATOM 5035 C CA . LEU B 1 233 ? -16.5 -2.197 -18.719 1 77.56 233 LEU B CA 1
ATOM 5036 C C . LEU B 1 233 ? -17.625 -3.213 -18.891 1 77.56 233 LEU B C 1
ATOM 5038 O O . LEU B 1 233 ? -17.375 -4.359 -19.266 1 77.56 233 LEU B O 1
ATOM 5042 N N . TYR B 1 234 ? -18.734 -2.758 -18.594 1 78.38 234 TYR B N 1
ATOM 5043 C CA . TYR B 1 234 ? -19.891 -3.625 -18.766 1 78.38 234 TYR B CA 1
ATOM 5044 C C . TYR B 1 234 ? -20.062 -4.023 -20.234 1 78.38 234 TYR B C 1
ATOM 5046 O O . TYR B 1 234 ? -20.328 -5.188 -20.547 1 78.38 234 TYR B O 1
ATOM 5054 N N . ARG B 1 235 ? -19.922 -3.131 -21.078 1 78.44 235 ARG B N 1
ATOM 5055 C CA . ARG B 1 235 ? -20.047 -3.412 -22.5 1 78.44 235 ARG B CA 1
ATOM 5056 C C . ARG B 1 235 ? -18.922 -4.328 -22.984 1 78.44 235 ARG B C 1
ATOM 5058 O O . ARG B 1 235 ? -19.141 -5.207 -23.812 1 78.44 235 ARG B O 1
ATOM 5065 N N . LEU B 1 236 ? -17.781 -4.062 -22.469 1 74.12 236 LEU B N 1
ATOM 5066 C CA . LEU B 1 236 ? -16.656 -4.906 -22.844 1 74.12 236 LEU B CA 1
ATOM 5067 C C . LEU B 1 236 ? -16.875 -6.34 -22.375 1 74.12 236 LEU B C 1
ATOM 5069 O O . LEU B 1 236 ? -16.562 -7.289 -23.109 1 74.12 236 LEU B O 1
ATOM 5073 N N . ARG B 1 237 ? -17.359 -6.504 -21.234 1 75.25 237 ARG B N 1
ATOM 5074 C CA . ARG B 1 237 ? -17.656 -7.832 -20.719 1 75.25 237 ARG B CA 1
ATOM 5075 C C . ARG B 1 237 ? -18.719 -8.523 -21.547 1 75.25 237 ARG B C 1
ATOM 5077 O O . ARG B 1 237 ? -18.625 -9.719 -21.828 1 75.25 237 ARG B O 1
ATOM 5084 N N . ALA B 1 238 ? -19.672 -7.801 -21.938 1 76.19 238 ALA B N 1
ATOM 5085 C CA . ALA B 1 238 ? -20.766 -8.336 -22.734 1 76.19 238 ALA B CA 1
ATOM 5086 C C . ALA B 1 238 ? -20.281 -8.734 -24.125 1 76.19 238 ALA B C 1
ATOM 5088 O O . ALA B 1 238 ? -20.703 -9.766 -24.672 1 76.19 238 ALA B O 1
ATOM 5089 N N . LEU B 1 239 ? -19.469 -7.891 -24.672 1 68.75 239 LEU B N 1
ATOM 5090 C CA . LEU B 1 239 ? -18.906 -8.18 -26 1 68.75 239 LEU B CA 1
ATOM 5091 C C . LEU B 1 239 ? -17.969 -9.375 -25.938 1 68.75 239 LEU B C 1
ATOM 5093 O O . LEU B 1 239 ? -17.922 -10.18 -26.875 1 68.75 239 LEU B O 1
ATOM 5097 N N . GLY B 1 240 ? -17.125 -9.359 -24.859 1 65 240 GLY B N 1
ATOM 5098 C CA . GLY B 1 240 ? -16.234 -10.492 -24.688 1 65 240 GLY B CA 1
ATOM 5099 C C . GLY B 1 240 ? -16.969 -11.812 -24.531 1 65 240 GLY B C 1
ATOM 5100 O O . GLY B 1 240 ? -16.531 -12.844 -25.047 1 65 240 GLY B O 1
ATOM 5101 N N . GLU B 1 241 ? -18.016 -11.844 -23.75 1 59.81 241 GLU B N 1
ATOM 5102 C CA . GLU B 1 241 ? -18.828 -13.039 -23.547 1 59.81 241 GLU B CA 1
ATOM 5103 C C . GLU B 1 241 ? -19.484 -13.492 -24.859 1 59.81 241 GLU B C 1
ATOM 5105 O O . GLU B 1 241 ? -19.688 -14.688 -25.078 1 59.81 241 GLU B O 1
ATOM 5110 N N . ARG B 1 242 ? -19.812 -12.492 -25.641 1 54.03 242 ARG B N 1
ATOM 5111 C CA . ARG B 1 242 ? -20.547 -12.859 -26.859 1 54.03 242 ARG B CA 1
ATOM 5112 C C . ARG B 1 242 ? -19.609 -13.477 -27.891 1 54.03 242 ARG B C 1
ATOM 5114 O O . ARG B 1 242 ? -19.969 -14.453 -28.547 1 54.03 242 ARG B O 1
ATOM 5121 N N . HIS B 1 243 ? -18.562 -12.672 -28.234 1 48.16 243 HIS B N 1
ATOM 5122 C CA . HIS B 1 243 ? -17.797 -13.156 -29.391 1 48.16 243 HIS B CA 1
ATOM 5123 C C . HIS B 1 243 ? -16.516 -13.852 -28.953 1 48.16 243 HIS B C 1
ATOM 5125 O O . HIS B 1 243 ? -15.68 -14.203 -29.781 1 48.16 243 HIS B O 1
ATOM 5131 N N . ASN B 1 244 ? -16.594 -14.539 -27.859 1 46.25 244 ASN B N 1
ATOM 5132 C CA . ASN B 1 244 ? -15.336 -15.156 -27.469 1 46.25 244 ASN B CA 1
ATOM 5133 C C . ASN B 1 244 ? -14.164 -14.203 -27.672 1 46.25 244 ASN B C 1
ATOM 5135 O O . ASN B 1 244 ? -13.07 -14.641 -28.047 1 46.25 244 ASN B O 1
ATOM 5139 N N . MET B 1 245 ? -14.477 -13.062 -28.141 1 45.53 245 MET B N 1
ATOM 5140 C CA . MET B 1 245 ? -13.461 -12.07 -28.469 1 45.53 245 MET B CA 1
ATOM 5141 C C . MET B 1 245 ? -12.586 -11.766 -27.266 1 45.53 245 MET B C 1
ATOM 5143 O O . MET B 1 245 ? -13.055 -11.789 -26.125 1 45.53 245 MET B O 1
ATOM 5147 N N . ASP B 1 246 ? -11.32 -12.094 -27.406 1 45.47 246 ASP B N 1
ATOM 5148 C CA . ASP B 1 246 ? -10.297 -11.742 -26.422 1 45.47 246 ASP B CA 1
ATOM 5149 C C . ASP B 1 246 ? -10.57 -10.367 -25.812 1 45.47 246 ASP B C 1
ATOM 5151 O O . ASP B 1 246 ? -10.766 -9.391 -26.547 1 45.47 246 ASP B O 1
ATOM 5155 N N . LEU B 1 247 ? -11.391 -10.297 -24.875 1 49.41 247 LEU B N 1
ATOM 5156 C CA . LEU B 1 247 ? -11.578 -9.133 -24 1 49.41 247 LEU B CA 1
ATOM 5157 C C . LEU B 1 247 ? -10.375 -8.203 -24.094 1 49.41 247 LEU B C 1
ATOM 5159 O O . LEU B 1 247 ? -10.234 -7.289 -23.266 1 49.41 247 LEU B O 1
ATOM 5163 N N . THR B 1 248 ? -9.43 -8.633 -24.938 1 45.72 248 THR B N 1
ATOM 5164 C CA . THR B 1 248 ? -8.18 -7.883 -25 1 45.72 248 THR B CA 1
ATOM 5165 C C . THR B 1 248 ? -8.406 -6.512 -25.641 1 45.72 248 THR B C 1
ATOM 5167 O O . THR B 1 248 ? -7.465 -5.898 -26.156 1 45.72 248 THR B O 1
ATOM 5170 N N . VAL B 1 249 ? -9.727 -6.238 -25.953 1 49.19 249 VAL B N 1
ATOM 5171 C CA . VAL B 1 249 ? -9.695 -4.926 -26.594 1 49.19 249 VAL B CA 1
ATOM 5172 C C . VAL B 1 249 ? -9.039 -3.91 -25.656 1 49.19 249 VAL B C 1
ATOM 5174 O O . VAL B 1 249 ? -9.664 -3.434 -24.703 1 49.19 249 VAL B O 1
ATOM 5177 N N . GLU B 1 250 ? -7.746 -4.203 -25.5 1 52.72 250 GLU B N 1
ATOM 5178 C CA . GLU B 1 250 ? -6.891 -3.184 -24.906 1 52.72 250 GLU B CA 1
ATOM 5179 C C . GLU B 1 250 ? -6.832 -1.933 -25.781 1 52.72 250 GLU B C 1
ATOM 5181 O O . GLU B 1 250 ? -6.723 -2.029 -27 1 52.72 250 GLU B O 1
ATOM 5186 N N . GLY B 1 251 ? -7.594 -0.953 -25.562 1 58.66 251 GLY B N 1
ATOM 5187 C CA . GLY B 1 251 ? -7.5 0.353 -26.188 1 58.66 251 GLY B CA 1
ATOM 5188 C C . GLY B 1 251 ? -8.844 1.045 -26.328 1 58.66 251 GLY B C 1
ATOM 5189 O O . GLY B 1 251 ? -9.875 0.499 -25.938 1 58.66 251 GLY B O 1
ATOM 5190 N N . PHE B 1 252 ? -8.812 2.225 -26.766 1 63.97 252 PHE B N 1
ATOM 5191 C CA . PHE B 1 252 ? -9.969 3.104 -26.938 1 63.97 252 PHE B CA 1
ATOM 5192 C C . PHE B 1 252 ? -10.75 2.74 -28.188 1 63.97 252 PHE B C 1
ATOM 5194 O O . PHE B 1 252 ? -10.18 2.65 -29.281 1 63.97 252 PHE B O 1
ATOM 5201 N N . GLN B 1 253 ? -11.945 2.305 -28.031 1 67.81 253 GLN B N 1
ATOM 5202 C CA . GLN B 1 253 ? -12.836 1.965 -29.141 1 67.81 253 GLN B CA 1
ATOM 5203 C C . GLN B 1 253 ? -13.719 3.15 -29.516 1 67.81 253 GLN B C 1
ATOM 5205 O O . GLN B 1 253 ? -13.961 4.039 -28.703 1 67.81 253 GLN B O 1
ATOM 5210 N N . SER B 1 254 ? -14.164 3.219 -30.688 1 69.06 254 SER B N 1
ATOM 5211 C CA . SER B 1 254 ? -14.93 4.336 -31.234 1 69.06 254 SER B CA 1
ATOM 5212 C C . SER B 1 254 ? -16.219 4.555 -30.438 1 69.06 254 SER B C 1
ATOM 5214 O O . SER B 1 254 ? -16.641 5.691 -30.234 1 69.06 254 SER B O 1
ATOM 5216 N N . TRP B 1 255 ? -16.859 3.465 -29.969 1 74.75 255 TRP B N 1
ATOM 5217 C CA . TRP B 1 255 ? -18.125 3.59 -29.25 1 74.75 255 TRP B CA 1
ATOM 5218 C C . TRP B 1 255 ? -17.906 4.25 -27.891 1 74.75 255 TRP B C 1
ATOM 5220 O O . TRP B 1 255 ? -18.859 4.77 -27.281 1 74.75 255 TRP B O 1
ATOM 5230 N N . MET B 1 256 ? -16.734 4.203 -27.422 1 74.81 256 MET B N 1
ATOM 5231 C CA . MET B 1 256 ? -16.422 4.805 -26.141 1 74.81 256 MET B CA 1
ATOM 5232 C C . MET B 1 256 ? -16.547 6.324 -26.188 1 74.81 256 MET B C 1
ATOM 5234 O O . MET B 1 256 ? -16.766 6.973 -25.172 1 74.81 256 MET B O 1
ATOM 5238 N N . TRP B 1 257 ? -16.5 6.883 -27.359 1 74.31 257 TRP B N 1
ATOM 5239 C CA . TRP B 1 257 ? -16.562 8.328 -27.547 1 74.31 257 TRP B CA 1
ATOM 5240 C C . TRP B 1 257 ? -17.953 8.867 -27.219 1 74.31 257 TRP B C 1
ATOM 5242 O O . TRP B 1 257 ? -18.094 9.984 -26.719 1 74.31 257 TRP B O 1
ATOM 5252 N N . LYS B 1 258 ? -18.938 8.109 -27.484 1 73.94 258 LYS B N 1
ATOM 5253 C CA . LYS B 1 258 ? -20.312 8.57 -27.25 1 73.94 258 LYS B CA 1
ATOM 5254 C C . LYS B 1 258 ? -20.516 8.922 -25.781 1 73.94 258 LYS B C 1
ATOM 5256 O O . LYS B 1 258 ? -21.094 9.969 -25.469 1 73.94 258 LYS B O 1
ATOM 5261 N N . GLY B 1 259 ? -20.078 8.055 -24.906 1 74.19 259 GLY B N 1
ATOM 5262 C CA . GLY B 1 259 ? -20.188 8.352 -23.484 1 74.19 259 GLY B CA 1
ATOM 5263 C C . GLY B 1 259 ? -19.266 9.469 -23.031 1 74.19 259 GLY B C 1
ATOM 5264 O O . GLY B 1 259 ? -19.641 10.281 -22.188 1 74.19 259 GLY B O 1
ATOM 5265 N N . LEU B 1 260 ? -18.234 9.609 -23.688 1 77.44 260 LEU B N 1
ATOM 5266 C CA . LEU B 1 260 ? -17.25 10.625 -23.328 1 77.44 260 LEU B CA 1
ATOM 5267 C C . LEU B 1 260 ? -17.75 12.016 -23.688 1 77.44 260 LEU B C 1
ATOM 5269 O O . LEU B 1 260 ? -17.484 12.984 -22.984 1 77.44 260 LEU B O 1
ATOM 5273 N N . THR B 1 261 ? -18.531 12.078 -24.734 1 80.38 261 THR B N 1
ATOM 5274 C CA . THR B 1 261 ? -19.062 13.367 -25.172 1 80.38 261 THR B CA 1
ATOM 5275 C C . THR B 1 261 ? -20 13.945 -24.109 1 80.38 261 THR B C 1
ATOM 5277 O O . THR B 1 261 ? -20.062 15.164 -23.938 1 80.38 261 THR B O 1
ATOM 5280 N N . PHE B 1 262 ? -20.656 13.07 -23.406 1 83.56 262 PHE B N 1
ATOM 5281 C CA . PHE B 1 262 ? -21.547 13.508 -22.344 1 83.56 262 PHE B CA 1
ATOM 5282 C C . PHE B 1 262 ? -20.75 14.133 -21.188 1 83.56 262 PHE B C 1
ATOM 5284 O O . PHE B 1 262 ? -21.219 15.055 -20.531 1 83.56 262 PHE B O 1
ATOM 5291 N N . LEU B 1 263 ? -19.547 13.656 -20.984 1 83.19 263 LEU B N 1
ATOM 5292 C CA . LEU B 1 263 ? -18.719 14.086 -19.859 1 83.19 263 LEU B CA 1
ATOM 5293 C C . LEU B 1 263 ? -17.969 15.375 -20.203 1 83.19 263 LEU B C 1
ATOM 5295 O O . LEU B 1 263 ? -17.594 16.125 -19.297 1 83.19 263 LEU B O 1
ATOM 5299 N N . LEU B 1 264 ? -17.875 15.781 -21.391 1 81.62 264 LEU B N 1
ATOM 5300 C CA . LEU B 1 264 ? -17 16.859 -21.844 1 81.62 264 LEU B CA 1
ATOM 5301 C C . LEU B 1 264 ? -17.484 18.203 -21.344 1 81.62 264 LEU B C 1
ATOM 5303 O O . LEU B 1 264 ? -16.688 19.016 -20.844 1 81.62 264 LEU B O 1
ATOM 5307 N N . PRO B 1 265 ? -18.75 18.469 -21.422 1 84.62 265 PRO B N 1
ATOM 5308 C CA . PRO B 1 265 ? -19.188 19.781 -20.922 1 84.62 265 PRO B CA 1
ATOM 5309 C C . PRO B 1 265 ? -18.906 19.953 -19.422 1 84.62 265 PRO B C 1
ATOM 5311 O O . PRO B 1 265 ? -18.562 21.062 -19 1 84.62 265 PRO B O 1
ATOM 5314 N N . PHE B 1 266 ? -19.062 18.969 -18.688 1 84.25 266 PHE B N 1
ATOM 5315 C CA . PHE B 1 266 ? -18.812 19.047 -17.266 1 84.25 266 PHE B CA 1
ATOM 5316 C C . PHE B 1 266 ? -17.328 19.234 -16.984 1 84.25 266 PHE B C 1
ATOM 5318 O O . PHE B 1 266 ? -16.938 19.984 -16.094 1 84.25 266 PHE B O 1
ATOM 5325 N N . LEU B 1 267 ? -16.547 18.547 -17.75 1 79.12 267 LEU B N 1
ATOM 5326 C CA . LEU B 1 267 ? -15.109 18.688 -17.609 1 79.12 267 LEU B CA 1
ATOM 5327 C C . LEU B 1 267 ? -14.656 20.094 -18.016 1 79.12 267 LEU B C 1
ATOM 5329 O O . LEU B 1 267 ? -13.844 20.703 -17.328 1 79.12 267 LEU B O 1
ATOM 5333 N N . PHE B 1 268 ? -15.25 20.625 -19.078 1 78.75 268 PHE B N 1
ATOM 5334 C CA . PHE B 1 268 ? -14.891 21.953 -19.562 1 78.75 268 PHE B CA 1
ATOM 5335 C C . PHE B 1 268 ? -15.305 23.031 -18.562 1 78.75 268 PHE B C 1
ATOM 5337 O O . PHE B 1 268 ? -14.57 24 -18.344 1 78.75 268 PHE B O 1
ATOM 5344 N N . PHE B 1 269 ? -16.422 22.828 -17.984 1 81.5 269 PHE B N 1
ATOM 5345 C CA . PHE B 1 269 ? -16.875 23.781 -16.984 1 81.5 269 PHE B CA 1
ATOM 5346 C C . PHE B 1 269 ? -15.922 23.828 -15.805 1 81.5 269 PHE B C 1
ATOM 5348 O O . PHE B 1 269 ? -15.602 24.906 -15.289 1 81.5 269 PHE B O 1
ATOM 5355 N N . GLY B 1 270 ? -15.523 22.641 -15.414 1 74.88 270 GLY B N 1
ATOM 5356 C CA . GLY B 1 270 ? -14.562 22.594 -14.32 1 74.88 270 GLY B CA 1
ATOM 5357 C C . GLY B 1 270 ? -13.242 23.266 -14.648 1 74.88 270 GLY B C 1
ATOM 5358 O O . GLY B 1 270 ? -12.719 24.031 -13.844 1 74.88 270 GLY B O 1
ATOM 5359 N N . HIS B 1 271 ? -12.859 23.078 -15.812 1 70.62 271 HIS B N 1
ATOM 5360 C CA . HIS B 1 271 ? -11.578 23.641 -16.234 1 70.62 271 HIS B CA 1
ATOM 5361 C C . HIS B 1 271 ? -11.672 25.156 -16.391 1 70.62 271 HIS B C 1
ATOM 5363 O O . HIS B 1 271 ? -10.758 25.891 -16 1 70.62 271 HIS B O 1
ATOM 5369 N N . VAL B 1 272 ? -12.695 25.609 -16.891 1 71.38 272 VAL B N 1
ATOM 5370 C CA . VAL B 1 272 ? -12.883 27.047 -17.094 1 71.38 272 VAL B CA 1
ATOM 5371 C C . VAL B 1 272 ? -13.031 27.75 -15.75 1 71.38 272 VAL B C 1
ATOM 5373 O O . VAL B 1 272 ? -12.469 28.828 -15.539 1 71.38 272 VAL B O 1
ATOM 5376 N N . SER B 1 273 ? -13.75 27.125 -14.852 1 71.88 273 SER B N 1
ATOM 5377 C CA . SER B 1 273 ? -13.93 27.688 -13.523 1 71.88 273 SER B CA 1
ATOM 5378 C C . SER B 1 273 ? -12.609 27.781 -12.773 1 71.88 273 SER B C 1
ATOM 5380 O O . SER B 1 273 ? -12.328 28.781 -12.109 1 71.88 273 SER B O 1
ATOM 5382 N N . THR B 1 274 ? -11.844 26.781 -12.922 1 66.56 274 THR B N 1
ATOM 5383 C CA . THR B 1 274 ? -10.539 26.781 -12.258 1 66.56 274 THR B CA 1
ATOM 5384 C C . THR B 1 274 ? -9.602 27.797 -12.906 1 66.56 274 THR B C 1
ATOM 5386 O O . THR B 1 274 ? -8.852 28.469 -12.211 1 66.56 274 THR B O 1
ATOM 5389 N N . ALA B 1 275 ? -9.711 27.969 -14.148 1 64.81 275 ALA B N 1
ATOM 5390 C CA . ALA B 1 275 ? -8.867 28.922 -14.867 1 64.81 275 ALA B CA 1
ATOM 5391 C C . ALA B 1 275 ? -9.227 30.359 -14.492 1 64.81 275 ALA B C 1
ATOM 5393 O O . ALA B 1 275 ? -8.344 31.219 -14.359 1 64.81 275 ALA B O 1
ATOM 5394 N N . SER B 1 276 ? -10.43 30.594 -14.281 1 64.38 276 SER B N 1
ATOM 5395 C CA . SER B 1 276 ? -10.883 31.953 -13.945 1 64.38 276 SER B CA 1
ATOM 5396 C C . SER B 1 276 ? -10.391 32.344 -12.555 1 64.38 276 SER B C 1
ATOM 5398 O O . SER B 1 276 ? -10.086 33.531 -12.32 1 64.38 276 SER B O 1
ATOM 5400 N N . LYS B 1 277 ? -10.281 31.375 -11.727 1 61.66 277 LYS B N 1
ATOM 5401 C CA . LYS B 1 277 ? -9.844 31.656 -10.367 1 61.66 277 LYS B CA 1
ATOM 5402 C C . LYS B 1 277 ? -8.32 31.734 -10.281 1 61.66 277 LYS B C 1
ATOM 5404 O O . LYS B 1 277 ? -7.773 32.469 -9.445 1 61.66 277 LYS B O 1
ATOM 5409 N N . ALA B 1 278 ? -7.727 31.047 -11.148 1 60.41 278 ALA B N 1
ATOM 5410 C CA . ALA B 1 278 ? -6.266 31 -11.141 1 60.41 278 ALA B CA 1
ATOM 5411 C C . ALA B 1 278 ? -5.676 32.219 -11.844 1 60.41 278 ALA B C 1
ATOM 5413 O O . ALA B 1 278 ? -4.566 32.656 -11.523 1 60.41 278 ALA B O 1
ATOM 5414 N N . PHE B 1 279 ? -6.418 32.781 -12.672 1 57.62 279 PHE B N 1
ATOM 5415 C CA . PHE B 1 279 ? -5.906 33.875 -13.523 1 57.62 279 PHE B CA 1
ATOM 5416 C C . PHE B 1 279 ? -5.527 35.094 -12.688 1 57.62 279 PHE B C 1
ATOM 5418 O O . PHE B 1 279 ? -4.43 35.625 -12.82 1 57.62 279 PHE B O 1
ATOM 5425 N N . PRO B 1 280 ? -6.422 35.438 -11.781 1 50.94 280 PRO B N 1
ATOM 5426 C CA . PRO B 1 280 ? -6.023 36.594 -10.969 1 50.94 280 PRO B CA 1
ATOM 5427 C C . PRO B 1 280 ? -4.773 36.312 -10.133 1 50.94 280 PRO B C 1
ATOM 5429 O O . PRO B 1 280 ? -3.945 37.219 -9.938 1 50.94 280 PRO B O 1
ATOM 5432 N N . VAL B 1 281 ? -4.652 35.125 -9.68 1 51.22 281 VAL B N 1
ATOM 5433 C CA . VAL B 1 281 ? -3.494 34.781 -8.867 1 51.22 281 VAL B CA 1
ATOM 5434 C C . VAL B 1 281 ? -2.234 34.781 -9.734 1 51.22 281 VAL B C 1
ATOM 5436 O O . VAL B 1 281 ? -1.173 35.219 -9.289 1 51.22 281 VAL B O 1
ATOM 5439 N N . PHE B 1 282 ? -2.434 34.469 -10.859 1 51.44 282 PHE B N 1
ATOM 5440 C CA . PHE B 1 282 ? -1.332 34.469 -11.812 1 51.44 282 PHE B CA 1
ATOM 5441 C C . PHE B 1 282 ? -0.885 35.875 -12.109 1 51.44 282 PHE B C 1
ATOM 5443 O O . PHE B 1 282 ? 0.312 36.188 -12.125 1 51.44 282 PHE B O 1
ATOM 5450 N N . VAL B 1 283 ? -1.769 36.562 -12.32 1 52.88 283 VAL B N 1
ATOM 5451 C CA . VAL B 1 283 ? -1.478 37.969 -12.617 1 52.88 283 VAL B CA 1
ATOM 5452 C C . VAL B 1 283 ? -0.783 38.625 -11.422 1 52.88 283 VAL B C 1
ATOM 5454 O O . VAL B 1 283 ? 0.183 39.375 -11.586 1 52.88 283 VAL B O 1
ATOM 5457 N N . ALA B 1 284 ? -1.257 38.25 -10.281 1 48.38 284 ALA B N 1
ATOM 5458 C CA . ALA B 1 284 ? -0.648 38.781 -9.07 1 48.38 284 ALA B CA 1
ATOM 5459 C C . ALA B 1 284 ? 0.791 38.312 -8.914 1 48.38 284 ALA B C 1
ATOM 5461 O O . ALA B 1 284 ? 1.674 39.062 -8.531 1 48.38 284 ALA B O 1
ATOM 5462 N N . PHE B 1 285 ? 1.009 37.094 -9.195 1 51.06 285 PHE B N 1
ATOM 5463 C CA . PHE B 1 285 ? 2.354 36.531 -9.133 1 51.06 285 PHE B CA 1
ATOM 5464 C C . PHE B 1 285 ? 3.275 37.219 -10.133 1 51.06 285 PHE B C 1
ATOM 5466 O O . PHE B 1 285 ? 4.43 37.5 -9.812 1 51.06 285 PHE B O 1
ATOM 5473 N N . LEU B 1 286 ? 2.76 37.469 -11.227 1 50.94 286 LEU B N 1
ATOM 5474 C CA . LEU B 1 286 ? 3.521 38.156 -12.258 1 50.94 286 LEU B CA 1
ATOM 5475 C C . LEU B 1 286 ? 3.873 39.594 -11.82 1 50.94 286 LEU B C 1
ATOM 5477 O O . LEU B 1 286 ? 4.988 40.062 -12.055 1 50.94 286 LEU B O 1
ATOM 5481 N N . LEU B 1 287 ? 2.924 40.094 -11.195 1 46.44 287 LEU B N 1
ATOM 5482 C CA . LEU B 1 287 ? 3.148 41.469 -10.711 1 46.44 287 LEU B CA 1
ATOM 5483 C C . LEU B 1 287 ? 4.191 41.469 -9.602 1 46.44 287 LEU B C 1
ATOM 5485 O O . LEU B 1 287 ? 5.051 42.375 -9.555 1 46.44 287 LEU B O 1
ATOM 5489 N N . LEU B 1 288 ? 4.105 40.438 -8.758 1 47.81 288 LEU B N 1
ATOM 5490 C CA . LEU B 1 288 ? 5.066 40.344 -7.664 1 47.81 288 LEU B CA 1
ATOM 5491 C C . LEU B 1 288 ? 6.465 40.062 -8.203 1 47.81 288 LEU B C 1
ATOM 5493 O O . LEU B 1 288 ? 7.449 40.625 -7.711 1 47.81 288 LEU B O 1
ATOM 5497 N N . PHE B 1 289 ? 6.453 39.156 -9.008 1 52.88 289 PHE B N 1
ATOM 5498 C CA . PHE B 1 289 ? 7.73 38.812 -9.625 1 52.88 289 PHE B CA 1
ATOM 5499 C C . PHE B 1 289 ? 8.336 40 -10.328 1 52.88 289 PHE B C 1
ATOM 5501 O O . PHE B 1 289 ? 9.539 40.25 -10.242 1 52.88 289 PHE B O 1
ATOM 5508 N N . CYS B 1 290 ? 7.457 40.688 -10.992 1 48.62 290 CYS B N 1
ATOM 5509 C CA . CYS B 1 290 ? 7.891 41.906 -11.633 1 48.62 290 CYS B CA 1
ATOM 5510 C C . CYS B 1 290 ? 8.367 42.938 -10.602 1 48.62 290 CYS B C 1
ATOM 5512 O O . CYS B 1 290 ? 9.367 43.625 -10.82 1 48.62 290 CYS B O 1
ATOM 5514 N N . GLY B 1 291 ? 7.629 42.969 -9.547 1 47.66 291 GLY B N 1
ATOM 5515 C CA . GLY B 1 291 ? 8.047 43.844 -8.484 1 47.66 291 GLY B CA 1
ATOM 5516 C C . GLY B 1 291 ? 9.391 43.469 -7.879 1 47.66 291 GLY B C 1
ATOM 5517 O O . GLY B 1 291 ? 10.234 44.344 -7.637 1 47.66 291 GLY B O 1
ATOM 5518 N N . PHE B 1 292 ? 9.547 42.219 -7.547 1 52.66 292 PHE B N 1
ATOM 5519 C CA . PHE B 1 292 ? 10.812 41.75 -7.016 1 52.66 292 PHE B CA 1
ATOM 5520 C C . PHE B 1 292 ? 11.953 42.062 -7.977 1 52.66 292 PHE B C 1
ATOM 5522 O O . PHE B 1 292 ? 13.039 42.469 -7.551 1 52.66 292 PHE B O 1
ATOM 5529 N N . PHE B 1 293 ? 11.711 41.781 -9.141 1 49.59 293 PHE B N 1
ATOM 5530 C CA . PHE B 1 293 ? 12.711 42.031 -10.18 1 49.59 293 PHE B CA 1
ATOM 5531 C C . PHE B 1 293 ? 13.055 43.5 -10.281 1 49.59 293 PHE B C 1
ATOM 5533 O O . PHE B 1 293 ? 14.219 43.875 -10.453 1 49.59 293 PHE B O 1
ATOM 5540 N N . LEU B 1 294 ? 11.992 44.25 -10.266 1 48.56 294 LEU B N 1
ATOM 5541 C CA . LEU B 1 294 ? 12.227 45.688 -10.273 1 48.56 294 LEU B CA 1
ATOM 5542 C C . LEU B 1 294 ? 13.039 46.094 -9.055 1 48.56 294 LEU B C 1
ATOM 5544 O O . LEU B 1 294 ? 13.938 46.969 -9.164 1 48.56 294 LEU B O 1
ATOM 5548 N N . ALA B 1 295 ? 12.648 45.531 -8 1 48.59 295 ALA B N 1
ATOM 5549 C CA . ALA B 1 295 ? 13.422 45.844 -6.797 1 48.59 295 ALA B CA 1
ATOM 5550 C C . ALA B 1 295 ? 14.867 45.375 -6.938 1 48.59 295 ALA B C 1
ATOM 5552 O O . ALA B 1 295 ? 15.789 46.094 -6.543 1 48.59 295 ALA B O 1
ATOM 5553 N N . PHE B 1 296 ? 14.992 44.219 -7.473 1 50.59 296 PHE B N 1
ATOM 5554 C CA . PHE B 1 296 ? 16.344 43.719 -7.668 1 50.59 296 PHE B CA 1
ATOM 5555 C C . PHE B 1 296 ? 17.047 44.469 -8.781 1 50.59 296 PHE B C 1
ATOM 5557 O O . PHE B 1 296 ? 18.266 44.656 -8.727 1 50.59 296 PHE B O 1
ATOM 5564 N N . SER B 1 297 ? 16.312 44.719 -9.805 1 46.38 297 SER B N 1
ATOM 5565 C CA . SER B 1 297 ? 16.906 45.469 -10.891 1 46.38 297 SER B CA 1
ATOM 5566 C C . SER B 1 297 ? 17.344 46.875 -10.422 1 46.38 297 SER B C 1
ATOM 5568 O O . SER B 1 297 ? 18.25 47.469 -10.984 1 46.38 297 SER B O 1
ATOM 5570 N N . SER B 1 298 ? 16.406 47.438 -9.617 1 46 298 SER B N 1
ATOM 5571 C CA . SER B 1 298 ? 16.891 48.719 -9.102 1 46 298 SER B CA 1
ATOM 5572 C C . SER B 1 298 ? 18.266 48.562 -8.469 1 46 298 SER B C 1
ATOM 5574 O O . SER B 1 298 ? 19.031 49.531 -8.359 1 46 298 SER B O 1
ATOM 5576 N N . LEU B 1 299 ? 18.484 47.312 -8.008 1 45.53 299 LEU B N 1
ATOM 5577 C CA . LEU B 1 299 ? 19.844 47.125 -7.547 1 45.53 299 LEU B CA 1
ATOM 5578 C C . LEU B 1 299 ? 20.797 46.938 -8.727 1 45.53 299 LEU B C 1
ATOM 5580 O O . LEU B 1 299 ? 21.969 47.312 -8.648 1 45.53 299 LEU B O 1
ATOM 5584 N N . PHE B 1 300 ? 20.438 46.125 -9.836 1 42.91 300 PHE B N 1
ATOM 5585 C CA . PHE B 1 300 ? 21.281 46 -11.008 1 42.91 300 PHE B CA 1
ATOM 5586 C C . PHE B 1 300 ? 20.75 46.812 -12.164 1 42.91 300 PHE B C 1
ATOM 5588 O O . PHE B 1 300 ? 19.594 47.25 -12.156 1 42.91 300 PHE B O 1
ATOM 5595 N N . SER B 1 301 ? 21.625 47.344 -13.258 1 42.88 301 SER B N 1
ATOM 5596 C CA . SER B 1 301 ? 21.359 48.219 -14.391 1 42.88 301 SER B CA 1
ATOM 5597 C C . SER B 1 301 ? 20.094 47.812 -15.125 1 42.88 301 SER B C 1
ATOM 5599 O O . SER B 1 301 ? 19.688 46.625 -15.07 1 42.88 301 SER B O 1
ATOM 5601 N N . SER B 1 302 ? 19.188 48.719 -15.844 1 42.56 302 SER B N 1
ATOM 5602 C CA . SER B 1 302 ? 17.844 48.812 -16.406 1 42.56 302 SER B CA 1
ATOM 5603 C C . SER B 1 302 ? 17.562 47.719 -17.391 1 42.56 302 SER B C 1
ATOM 5605 O O . SER B 1 302 ? 16.469 47.156 -17.406 1 42.56 302 SER B O 1
ATOM 5607 N N . HIS B 1 303 ? 18.422 47.5 -18.391 1 45.03 303 HIS B N 1
ATOM 5608 C CA . HIS B 1 303 ? 18.172 46.719 -19.578 1 45.03 303 HIS B CA 1
ATOM 5609 C C . HIS B 1 303 ? 18.156 45.219 -19.25 1 45.03 303 HIS B C 1
ATOM 5611 O O . HIS B 1 303 ? 17.406 44.469 -19.844 1 45.03 303 HIS B O 1
ATOM 5617 N N . CYS B 1 304 ? 19.141 44.812 -18.391 1 46 304 CYS B N 1
ATOM 5618 C CA . CYS B 1 304 ? 19.297 43.406 -18.078 1 46 304 CYS B CA 1
ATOM 5619 C C . CYS B 1 304 ? 18.125 42.906 -17.234 1 46 304 CYS B C 1
ATOM 5621 O O . CYS B 1 304 ? 17.797 41.719 -17.266 1 46 304 CYS B O 1
ATOM 5623 N N . CYS B 1 305 ? 17.484 43.875 -16.625 1 43.25 305 CYS B N 1
ATOM 5624 C CA . CYS B 1 305 ? 16.344 43.594 -15.75 1 43.25 305 CYS B CA 1
ATOM 5625 C C . CYS B 1 305 ? 15.102 43.281 -16.562 1 43.25 305 CYS B C 1
ATOM 5627 O O . CYS B 1 305 ? 14.352 42.344 -16.203 1 43.25 305 CYS B O 1
ATOM 5629 N N . PHE B 1 306 ? 14.977 44 -17.688 1 43.97 306 PHE B N 1
ATOM 5630 C CA . PHE B 1 306 ? 13.812 43.781 -18.547 1 43.97 306 PHE B CA 1
ATOM 5631 C C . PHE B 1 306 ? 13.852 42.375 -19.141 1 43.97 306 PHE B C 1
ATOM 5633 O O . PHE B 1 306 ? 12.828 41.688 -19.156 1 43.97 306 PHE B O 1
ATOM 5640 N N . PHE B 1 307 ? 14.992 42 -19.719 1 46.28 307 PHE B N 1
ATOM 5641 C CA . PHE B 1 307 ? 15.086 40.719 -20.391 1 46.28 307 PHE B CA 1
ATOM 5642 C C . PHE B 1 307 ? 14.969 39.594 -19.391 1 46.28 307 PHE B C 1
ATOM 5644 O O . PHE B 1 307 ? 14.336 38.562 -19.688 1 46.28 307 PHE B O 1
ATOM 5651 N N . LEU B 1 308 ? 15.5 39.812 -18.234 1 44.06 308 LEU B N 1
ATOM 5652 C CA . LEU B 1 308 ? 15.438 38.75 -17.234 1 44.06 308 LEU B CA 1
ATOM 5653 C C . LEU B 1 308 ? 14.023 38.625 -16.672 1 44.06 308 LEU B C 1
ATOM 5655 O O . LEU B 1 308 ? 13.562 37.5 -16.406 1 44.06 308 LEU B O 1
ATOM 5659 N N . VAL B 1 309 ? 13.328 39.812 -16.641 1 46.38 309 VAL B N 1
ATOM 5660 C CA . VAL B 1 309 ? 11.922 39.781 -16.25 1 46.38 309 VAL B CA 1
ATOM 5661 C C . VAL B 1 309 ? 11.109 39.062 -17.312 1 46.38 309 VAL B C 1
ATOM 5663 O O . VAL B 1 309 ? 10.25 38.219 -17 1 46.38 309 VAL B O 1
ATOM 5666 N N . LEU B 1 310 ? 11.414 39.469 -18.484 1 45.59 310 LEU B N 1
ATOM 5667 C CA . LEU B 1 310 ? 10.68 38.812 -19.578 1 45.59 310 LEU B CA 1
ATOM 5668 C C . LEU B 1 310 ? 10.984 37.312 -19.625 1 45.59 310 LEU B C 1
ATOM 5670 O O . LEU B 1 310 ? 10.078 36.5 -19.828 1 45.59 310 LEU B O 1
ATOM 5674 N N . LEU B 1 311 ? 12.234 37.031 -19.469 1 46.28 311 LEU B N 1
ATOM 5675 C CA . LEU B 1 311 ? 12.594 35.625 -19.547 1 46.28 311 LEU B CA 1
ATOM 5676 C C . LEU B 1 311 ? 12.094 34.844 -18.312 1 46.28 311 LEU B C 1
ATOM 5678 O O . LEU B 1 311 ? 11.594 33.719 -18.438 1 46.28 311 LEU B O 1
ATOM 5682 N N . SER B 1 312 ? 12.25 35.531 -17.172 1 43.78 312 SER B N 1
ATOM 5683 C CA . SER B 1 312 ? 11.742 34.844 -15.977 1 43.78 312 SER B CA 1
ATOM 5684 C C . SER B 1 312 ? 10.219 34.812 -15.977 1 43.78 312 SER B C 1
ATOM 5686 O O . SER B 1 312 ? 9.617 33.812 -15.57 1 43.78 312 SER B O 1
ATOM 5688 N N . SER B 1 313 ? 9.578 35.906 -16.484 1 43.53 313 SER B N 1
ATOM 5689 C CA . SER B 1 313 ? 8.125 35.875 -16.672 1 43.53 313 SER B CA 1
ATOM 5690 C C . SER B 1 313 ? 7.719 34.844 -17.703 1 43.53 313 SER B C 1
ATOM 5692 O O . SER B 1 313 ? 6.715 34.125 -17.531 1 43.53 313 SER B O 1
ATOM 5694 N N . PHE B 1 314 ? 8.406 34.812 -18.781 1 46.66 314 PHE B N 1
ATOM 5695 C CA . PHE B 1 314 ? 8.102 33.844 -19.812 1 46.66 314 PHE B CA 1
ATOM 5696 C C . PHE B 1 314 ? 8.352 32.406 -19.312 1 46.66 314 PHE B C 1
ATOM 5698 O O . PHE B 1 314 ? 7.539 31.516 -19.547 1 46.66 314 PHE B O 1
ATOM 5705 N N . CYS B 1 315 ? 9.469 32.25 -18.578 1 44.53 315 CYS B N 1
ATOM 5706 C CA . CYS B 1 315 ? 9.734 30.922 -18.047 1 44.53 315 CYS B CA 1
ATOM 5707 C C . CYS B 1 315 ? 8.75 30.562 -16.938 1 44.53 315 CYS B C 1
ATOM 5709 O O . CYS B 1 315 ? 8.281 29.422 -16.859 1 44.53 315 CYS B O 1
ATOM 5711 N N . LEU B 1 316 ? 8.445 31.562 -16.125 1 45.34 316 LEU B N 1
ATOM 5712 C CA . LEU B 1 316 ? 7.441 31.297 -15.094 1 45.34 316 LEU B CA 1
ATOM 5713 C C . LEU B 1 316 ? 6.051 31.203 -15.719 1 45.34 316 LEU B C 1
ATOM 5715 O O . LEU B 1 316 ? 5.246 30.359 -15.312 1 45.34 316 LEU B O 1
ATOM 5719 N N . ALA B 1 317 ? 5.637 32.062 -16.672 1 44.72 317 ALA B N 1
ATOM 5720 C CA . ALA B 1 317 ? 4.398 31.891 -17.422 1 44.72 317 ALA B CA 1
ATOM 5721 C C . ALA B 1 317 ? 4.398 30.547 -18.156 1 44.72 317 ALA B C 1
ATOM 5723 O O . ALA B 1 317 ? 3.391 29.844 -18.156 1 44.72 317 ALA B O 1
ATOM 5724 N N . LEU B 1 318 ? 5.5 30.234 -18.797 1 45.88 318 LEU B N 1
ATOM 5725 C CA . LEU B 1 318 ? 5.578 28.938 -19.453 1 45.88 318 LEU B CA 1
ATOM 5726 C C . LEU B 1 318 ? 5.539 27.797 -18.422 1 45.88 318 LEU B C 1
ATOM 5728 O O . LEU B 1 318 ? 4.898 26.781 -18.656 1 45.88 318 LEU B O 1
ATOM 5732 N N . LEU B 1 319 ? 6.273 27.984 -17.328 1 45.66 319 LEU B N 1
ATOM 5733 C CA . LEU B 1 319 ? 6.156 27 -16.266 1 45.66 319 LEU B CA 1
ATOM 5734 C C . LEU B 1 319 ? 4.758 27 -15.664 1 45.66 319 LEU B C 1
ATOM 5736 O O . LEU B 1 319 ? 4.184 25.953 -15.398 1 45.66 319 LEU B O 1
ATOM 5740 N N . TRP B 1 320 ? 4.195 28.203 -15.375 1 44.28 320 TRP B N 1
ATOM 5741 C CA . TRP B 1 320 ? 2.814 28.281 -14.914 1 44.28 320 TRP B CA 1
ATOM 5742 C C . TRP B 1 320 ? 1.85 27.812 -15.992 1 44.28 320 TRP B C 1
ATOM 5744 O O . TRP B 1 320 ? 0.902 27.062 -15.711 1 44.28 320 TRP B O 1
ATOM 5754 N N . LEU B 1 321 ? 1.9 28.344 -17.188 1 43.38 321 LEU B N 1
ATOM 5755 C CA . LEU B 1 321 ? 1.101 27.781 -18.281 1 43.38 321 LEU B CA 1
ATOM 5756 C C . LEU B 1 321 ? 1.332 26.281 -18.406 1 43.38 321 LEU B C 1
ATOM 5758 O O . LEU B 1 321 ? 0.39 25.516 -18.641 1 43.38 321 LEU B O 1
ATOM 5762 N N . PHE B 1 322 ? 2.586 25.906 -18.312 1 43.53 322 PHE B N 1
ATOM 5763 C CA . PHE B 1 322 ? 2.887 24.469 -18.297 1 43.53 322 PHE B CA 1
ATOM 5764 C C . PHE B 1 322 ? 2.316 23.812 -17.047 1 43.53 322 PHE B C 1
ATOM 5766 O O . PHE B 1 322 ? 1.69 22.75 -17.141 1 43.53 322 PHE B O 1
ATOM 5773 N N . VAL B 1 323 ? 2.533 24.469 -15.859 1 43.22 323 VAL B N 1
ATOM 5774 C CA . VAL B 1 323 ? 1.897 23.938 -14.664 1 43.22 323 VAL B CA 1
ATOM 5775 C C . VAL B 1 323 ? 0.386 24.141 -14.742 1 43.22 323 VAL B C 1
ATOM 5777 O O . VAL B 1 323 ? -0.386 23.234 -14.406 1 43.22 323 VAL B O 1
ATOM 5780 N N . ALA B 1 324 ? -0.109 25.422 -15 1 41.28 324 ALA B N 1
ATOM 5781 C CA . ALA B 1 324 ? -1.534 25.641 -15.242 1 41.28 324 ALA B CA 1
ATOM 5782 C C . ALA B 1 324 ? -2.064 24.688 -16.312 1 41.28 324 ALA B C 1
ATOM 5784 O O . ALA B 1 324 ? -3.154 24.125 -16.172 1 41.28 324 ALA B O 1
ATOM 5785 N N . PHE B 1 325 ? -1.476 24.797 -17.453 1 40.25 325 PHE B N 1
ATOM 5786 C CA . PHE B 1 325 ? -1.901 23.891 -18.516 1 40.25 325 PHE B CA 1
ATOM 5787 C C . PHE B 1 325 ? -1.821 22.438 -18.047 1 40.25 325 PHE B C 1
ATOM 5789 O O . PHE B 1 325 ? -2.742 21.656 -18.281 1 40.25 325 PHE B O 1
ATOM 5796 N N . PHE B 1 326 ? -0.637 22.141 -17.562 1 40.59 326 PHE B N 1
ATOM 5797 C CA . PHE B 1 326 ? -0.509 20.766 -17.078 1 40.59 326 PHE B CA 1
ATOM 5798 C C . PHE B 1 326 ? -1.279 20.578 -15.773 1 40.59 326 PHE B C 1
ATOM 5800 O O . PHE B 1 326 ? -1.802 19.5 -15.508 1 40.59 326 PHE B O 1
ATOM 5807 N N . VAL B 1 327 ? -1.198 21.609 -14.82 1 39.56 327 VAL B N 1
ATOM 5808 C CA . VAL B 1 327 ? -1.952 21.562 -13.578 1 39.56 327 VAL B CA 1
ATOM 5809 C C . VAL B 1 327 ? -3.422 21.875 -13.844 1 39.56 327 VAL B C 1
ATOM 5811 O O . VAL B 1 327 ? -4.273 21.688 -12.977 1 39.56 327 VAL B O 1
ATOM 5814 N N . THR B 1 328 ? -3.795 22.797 -14.727 1 35.22 328 THR B N 1
ATOM 5815 C CA . THR B 1 328 ? -5.18 23.125 -15.055 1 35.22 328 THR B CA 1
ATOM 5816 C C . THR B 1 328 ? -6.059 21.875 -15 1 35.22 328 THR B C 1
ATOM 5818 O O . THR B 1 328 ? -7.258 21.969 -14.734 1 35.22 328 THR B O 1
ATOM 5821 N N . PHE B 1 329 ? -5.609 20.875 -15.648 1 40.97 329 PHE B N 1
ATOM 5822 C CA . PHE B 1 329 ? -6.695 19.922 -15.852 1 40.97 329 PHE B CA 1
ATOM 5823 C C . PHE B 1 329 ? -7.133 19.297 -14.531 1 40.97 329 PHE B C 1
ATOM 5825 O O . PHE B 1 329 ? -8.234 18.75 -14.438 1 40.97 329 PHE B O 1
ATOM 5832 N N . THR B 1 330 ? -6.293 19 -13.508 1 38.88 330 THR B N 1
ATOM 5833 C CA . THR B 1 330 ? -6.805 18.203 -12.398 1 38.88 330 THR B CA 1
ATOM 5834 C C . THR B 1 330 ? -6.785 19.016 -11.102 1 38.88 330 THR B C 1
ATOM 5836 O O . THR B 1 330 ? -6.219 20.109 -11.055 1 38.88 330 THR B O 1
ATOM 5839 N N . PHE B 1 331 ? -7.398 18.531 -9.984 1 41.84 331 PHE B N 1
ATOM 5840 C CA . PHE B 1 331 ? -7.465 18.875 -8.57 1 41.84 331 PHE B CA 1
ATOM 5841 C C . PHE B 1 331 ? -6.16 19.531 -8.109 1 41.84 331 PHE B C 1
ATOM 5843 O O . PHE B 1 331 ? -6.176 20.5 -7.363 1 41.84 331 PHE B O 1
ATOM 5850 N N . SER B 1 332 ? -5.16 19.281 -8.781 1 39.28 332 SER B N 1
ATOM 5851 C CA . SER B 1 332 ? -3.854 19.781 -8.359 1 39.28 332 SER B CA 1
ATOM 5852 C C . SER B 1 332 ? -3.664 21.25 -8.75 1 39.28 332 SER B C 1
ATOM 5854 O O . SER B 1 332 ? -3.037 22.016 -8.023 1 39.28 332 SER B O 1
ATOM 5856 N N . SER B 1 333 ? -4.227 21.609 -9.703 1 43.22 333 SER B N 1
ATOM 5857 C CA . SER B 1 333 ? -4.062 22.984 -10.148 1 43.22 333 SER B CA 1
ATOM 5858 C C . SER B 1 333 ? -4.805 23.953 -9.234 1 43.22 333 SER B C 1
ATOM 5860 O O . SER B 1 333 ? -4.289 25.031 -8.914 1 43.22 333 SER B O 1
ATOM 5862 N N . VAL B 1 334 ? -5.934 23.516 -9 1 43 334 VAL B N 1
ATOM 5863 C CA . VAL B 1 334 ? -6.703 24.391 -8.117 1 43 334 VAL B CA 1
ATOM 5864 C C . VAL B 1 334 ? -6.008 24.5 -6.766 1 43 334 VAL B C 1
ATOM 5866 O O . VAL B 1 334 ? -5.875 25.609 -6.219 1 43 334 VAL B O 1
ATOM 5869 N N . LEU B 1 335 ? -5.566 23.422 -6.398 1 45.66 335 LEU B N 1
ATOM 5870 C CA . LEU B 1 335 ? -4.883 23.469 -5.109 1 45.66 335 LEU B CA 1
ATOM 5871 C C . LEU B 1 335 ? -3.625 24.328 -5.188 1 45.66 335 LEU B C 1
ATOM 5873 O O . LEU B 1 335 ? -3.332 25.094 -4.27 1 45.66 335 LEU B O 1
ATOM 5877 N N . LEU B 1 336 ? -3.041 24.156 -6.27 1 44.31 336 LEU B N 1
ATOM 5878 C CA . LEU B 1 336 ? -1.83 24.953 -6.469 1 44.31 336 LEU B CA 1
ATOM 5879 C C . LEU B 1 336 ? -2.164 26.422 -6.617 1 44.31 336 LEU B C 1
ATOM 5881 O O . LEU B 1 336 ? -1.459 27.281 -6.082 1 44.31 336 LEU B O 1
ATOM 5885 N N . SER B 1 337 ? -3.203 26.672 -7.273 1 41.59 337 SER B N 1
ATOM 5886 C CA . SER B 1 337 ? -3.609 28.062 -7.445 1 41.59 337 SER B CA 1
ATOM 5887 C C . SER B 1 337 ? -4.039 28.672 -6.121 1 41.59 337 SER B C 1
ATOM 5889 O O . SER B 1 337 ? -3.686 29.812 -5.816 1 41.59 337 SER B O 1
ATOM 5891 N N . CYS B 1 338 ? -4.781 27.922 -5.473 1 42.44 338 CYS B N 1
ATOM 5892 C CA . CYS B 1 338 ? -5.234 28.391 -4.172 1 42.44 338 CYS B CA 1
ATOM 5893 C C . CYS B 1 338 ? -4.062 28.578 -3.219 1 42.44 338 CYS B C 1
ATOM 5895 O O . CYS B 1 338 ? -4.004 29.578 -2.488 1 42.44 338 CYS B O 1
ATOM 5897 N N . PHE B 1 339 ? -3.217 27.641 -3.287 1 44.19 339 PHE B N 1
ATOM 5898 C CA . PHE B 1 339 ? -2.008 27.75 -2.479 1 44.19 339 PHE B CA 1
ATOM 5899 C C . PHE B 1 339 ? -1.217 28.984 -2.854 1 44.19 339 PHE B C 1
ATOM 5901 O O . PHE B 1 339 ? -0.778 29.734 -1.979 1 44.19 339 PHE B O 1
ATOM 5908 N N . PHE B 1 340 ? -1.088 29.172 -4.039 1 42.91 340 PHE B N 1
ATOM 5909 C CA . PHE B 1 340 ? -0.315 30.328 -4.48 1 42.91 340 PHE B CA 1
ATOM 5910 C C . PHE B 1 340 ? -1.038 31.625 -4.141 1 42.91 340 PHE B C 1
ATOM 5912 O O . PHE B 1 340 ? -0.406 32.625 -3.768 1 42.91 340 PHE B O 1
ATOM 5919 N N . ASN B 1 341 ? -2.271 31.609 -4.211 1 40.19 341 ASN B N 1
ATOM 5920 C CA . ASN B 1 341 ? -3.045 32.781 -3.834 1 40.19 341 ASN B CA 1
ATOM 5921 C C . ASN B 1 341 ? -2.867 33.125 -2.357 1 40.19 341 ASN B C 1
ATOM 5923 O O . ASN B 1 341 ? -2.719 34.281 -1.997 1 40.19 341 ASN B O 1
ATOM 5927 N N . CYS B 1 342 ? -2.955 32.125 -1.612 1 38.72 342 CYS B N 1
ATOM 5928 C CA . CYS B 1 342 ? -2.832 32.344 -0.173 1 38.72 342 CYS B CA 1
ATOM 5929 C C . CYS B 1 342 ? -1.422 32.781 0.196 1 38.72 342 CYS B C 1
ATOM 5931 O O . CYS B 1 342 ? -1.245 33.688 1.024 1 38.72 342 CYS B O 1
ATOM 5933 N N . VAL B 1 343 ? -0.542 32.031 -0.35 1 39.91 343 VAL B N 1
ATOM 5934 C CA . VAL B 1 343 ? 0.832 32.438 -0.078 1 39.91 343 VAL B CA 1
ATOM 5935 C C . VAL B 1 343 ? 1.045 33.875 -0.552 1 39.91 343 VAL B C 1
ATOM 5937 O O . VAL B 1 343 ? 1.717 34.688 0.118 1 39.91 343 VAL B O 1
ATOM 5940 N N . PHE B 1 344 ? 0.438 34.156 -1.605 1 38.94 344 PHE B N 1
ATOM 5941 C CA . PHE B 1 344 ? 0.574 35.5 -2.152 1 38.94 344 PHE B CA 1
ATOM 5942 C C . PHE B 1 344 ? -0.118 36.531 -1.258 1 38.94 344 PHE B C 1
ATOM 5944 O O . PHE B 1 344 ? 0.433 37.594 -0.986 1 38.94 344 PHE B O 1
ATOM 5951 N N . ILE B 1 345 ? -1.188 36.219 -0.83 1 39.03 345 ILE B N 1
ATOM 5952 C CA . ILE B 1 345 ? -1.902 37.188 0.009 1 39.03 345 ILE B CA 1
ATOM 5953 C C . ILE B 1 345 ? -1.174 37.344 1.341 1 39.03 345 ILE B C 1
ATOM 5955 O O . ILE B 1 345 ? -1.062 38.438 1.862 1 39.03 345 ILE B O 1
ATOM 5959 N N . SER B 1 346 ? -0.784 36.281 1.863 1 36.19 346 SER B N 1
ATOM 5960 C CA . SER B 1 346 ? -0.077 36.438 3.133 1 36.19 346 SER B CA 1
ATOM 5961 C C . SER B 1 346 ? 1.243 37.156 2.959 1 36.19 346 SER B C 1
ATOM 5963 O O . SER B 1 346 ? 1.68 37.875 3.857 1 36.19 346 SER B O 1
ATOM 5965 N N . ASN B 1 347 ? 1.874 36.844 1.922 1 35.53 347 ASN B N 1
ATOM 5966 C CA . ASN B 1 347 ? 3.135 37.562 1.727 1 35.53 347 ASN B CA 1
ATOM 5967 C C . ASN B 1 347 ? 2.912 38.938 1.166 1 35.53 347 ASN B C 1
ATOM 5969 O O . ASN B 1 347 ? 3.867 39.688 0.961 1 35.53 347 ASN B O 1
ATOM 5973 N N . LEU B 1 348 ? 1.774 39.156 0.806 1 37.06 348 LEU B N 1
ATOM 5974 C CA . LEU B 1 348 ? 1.471 40.531 0.48 1 37.06 348 LEU B CA 1
ATOM 5975 C C . LEU B 1 348 ? 1.626 41.438 1.707 1 37.06 348 LEU B C 1
ATOM 5977 O O . LEU B 1 348 ? 2.076 42.562 1.596 1 37.06 348 LEU B O 1
ATOM 5981 N N . ALA B 1 349 ? 1.337 40.875 2.895 1 37.12 349 ALA B N 1
ATOM 5982 C CA . ALA B 1 349 ? 1.594 41.719 4.066 1 37.12 349 ALA B CA 1
ATOM 5983 C C . ALA B 1 349 ? 3.092 41.875 4.309 1 37.12 349 ALA B C 1
ATOM 5985 O O . ALA B 1 349 ? 3.557 42.969 4.676 1 37.12 349 ALA B O 1
ATOM 5986 N N . LEU B 1 350 ? 3.785 40.844 4.113 1 35.78 350 LEU B N 1
ATOM 5987 C CA . LEU B 1 350 ? 5.227 41.031 4.246 1 35.78 350 LEU B CA 1
ATOM 5988 C C . LEU B 1 350 ? 5.781 41.875 3.111 1 35.78 350 LEU B C 1
ATOM 5990 O O . LEU B 1 350 ? 6.66 42.719 3.332 1 35.78 350 LEU B O 1
ATOM 5994 N N . PHE B 1 351 ? 5.148 41.656 1.984 1 35.94 351 PHE B N 1
ATOM 5995 C CA . PHE B 1 351 ? 5.504 42.531 0.863 1 35.94 351 PHE B CA 1
ATOM 5996 C C . PHE B 1 351 ? 5.09 43.969 1.136 1 35.94 351 PHE B C 1
ATOM 5998 O O . PHE B 1 351 ? 5.828 44.906 0.817 1 35.94 351 PHE B O 1
ATOM 6005 N N . ARG B 1 352 ? 4.035 44.094 1.778 1 38.06 352 ARG B N 1
ATOM 6006 C CA . ARG B 1 352 ? 3.645 45.438 2.172 1 38.06 352 ARG B CA 1
ATOM 6007 C C . ARG B 1 352 ? 4.633 46.031 3.174 1 38.06 352 ARG B C 1
ATOM 6009 O O . ARG B 1 352 ? 5.004 47.219 3.074 1 38.06 352 ARG B O 1
ATOM 6016 N N . ARG B 1 353 ? 5.035 45.219 4.113 1 38.97 353 ARG B N 1
ATOM 6017 C CA . ARG B 1 353 ? 5.992 45.719 5.086 1 38.97 353 ARG B CA 1
ATOM 6018 C C . ARG B 1 353 ? 7.355 45.969 4.441 1 38.97 353 ARG B C 1
ATOM 6020 O O . ARG B 1 353 ? 8.023 46.969 4.734 1 38.97 353 ARG B O 1
ATOM 6027 N N . PHE B 1 354 ? 7.781 45 3.641 1 33.84 354 PHE B N 1
ATOM 6028 C CA . PHE B 1 354 ? 9.062 45.219 2.973 1 33.84 354 PHE B CA 1
ATOM 6029 C C . PHE B 1 354 ? 8.984 46.375 1.99 1 33.84 354 PHE B C 1
ATOM 6031 O O . PHE B 1 354 ? 9.883 47.219 1.944 1 33.84 354 PHE B O 1
ATOM 6038 N N . PHE B 1 355 ? 7.93 46.344 1.231 1 35.12 355 PHE B N 1
ATOM 6039 C CA . PHE B 1 355 ? 7.824 47.438 0.288 1 35.12 355 PHE B CA 1
ATOM 6040 C C . PHE B 1 355 ? 7.453 48.75 1.007 1 35.12 355 PHE B C 1
ATOM 6042 O O . PHE B 1 355 ? 7.672 49.844 0.482 1 35.12 355 PHE B O 1
ATOM 6049 N N . SER B 1 356 ? 6.77 48.656 2.1 1 34.09 356 SER B N 1
ATOM 6050 C CA . SER B 1 356 ? 6.582 49.906 2.799 1 34.09 356 SER B CA 1
ATOM 6051 C C . SER B 1 356 ? 7.91 50.469 3.289 1 34.09 356 SER B C 1
ATOM 6053 O O . SER B 1 356 ? 8.094 51.688 3.348 1 34.09 356 SER B O 1
ATOM 6055 N N . ARG B 1 357 ? 8.797 49.594 3.816 1 35.25 357 ARG B N 1
ATOM 6056 C CA . ARG B 1 357 ? 10.047 50.219 4.27 1 35.25 357 ARG B CA 1
ATOM 6057 C C . ARG B 1 357 ? 10.898 50.656 3.086 1 35.25 357 ARG B C 1
ATOM 6059 O O . ARG B 1 357 ? 11.562 51.688 3.143 1 35.25 357 ARG B O 1
ATOM 6066 N N . SER B 1 358 ? 11.141 49.781 2.154 1 30.95 358 SER B N 1
ATOM 6067 C CA . SER B 1 358 ? 12.172 50.188 1.19 1 30.95 358 SER B CA 1
ATOM 6068 C C . SER B 1 358 ? 11.609 51.156 0.155 1 30.95 358 SER B C 1
ATOM 6070 O O . SER B 1 358 ? 12.367 51.875 -0.49 1 30.95 358 SER B O 1
ATOM 6072 N N . PHE B 1 359 ? 10.453 50.844 -0.499 1 32.12 359 PHE B N 1
ATOM 6073 C CA . PHE B 1 359 ? 10.195 51.75 -1.606 1 32.12 359 PHE B CA 1
ATOM 6074 C C . PHE B 1 359 ? 9.664 53.094 -1.097 1 32.12 359 PHE B C 1
ATOM 6076 O O . PHE B 1 359 ? 8.461 53.25 -0.858 1 32.12 359 PHE B O 1
ATOM 6083 N N . TYR B 1 360 ? 10.203 53.812 -0.128 1 28.55 360 TYR B N 1
ATOM 6084 C CA . TYR B 1 360 ? 10.109 55.25 -0.167 1 28.55 360 TYR B CA 1
ATOM 6085 C C . TYR B 1 360 ? 10.43 55.781 -1.559 1 28.55 360 TYR B C 1
ATOM 6087 O O . TYR B 1 360 ? 11.469 56.438 -1.761 1 28.55 360 TYR B O 1
ATOM 6095 N N . PHE B 1 361 ? 10.492 55.062 -2.725 1 28.28 361 PHE B N 1
ATOM 6096 C CA . PHE B 1 361 ? 10.562 56 -3.842 1 28.28 361 PHE B CA 1
ATOM 6097 C C . PHE B 1 361 ? 9.422 57 -3.787 1 28.28 361 PHE B C 1
ATOM 6099 O O . PHE B 1 361 ? 8.461 56.812 -3.035 1 28.28 361 PHE B O 1
ATOM 6106 N N . GLY B 1 362 ? 9.203 57.969 -4.898 1 26.16 362 GLY B N 1
ATOM 6107 C CA . GLY B 1 362 ? 8.242 59.062 -5.051 1 26.16 362 GLY B CA 1
ATOM 6108 C C . GLY B 1 362 ? 6.82 58.656 -4.707 1 26.16 362 GLY B C 1
ATOM 6109 O O . GLY B 1 362 ? 6.562 57.469 -4.438 1 26.16 362 GLY B O 1
ATOM 6110 N N . ASN B 1 363 ? 5.59 59.531 -5.078 1 27.78 363 ASN B N 1
ATOM 6111 C CA . ASN B 1 363 ? 4.168 59.781 -4.867 1 27.78 363 ASN B CA 1
ATOM 6112 C C . ASN B 1 363 ? 3.318 58.562 -5.234 1 27.78 363 ASN B C 1
ATOM 6114 O O . ASN B 1 363 ? 2.096 58.656 -5.344 1 27.78 363 ASN B O 1
ATOM 6118 N N . VAL B 1 364 ? 3.697 57.625 -6.113 1 26.75 364 VAL B N 1
ATOM 6119 C CA . VAL B 1 364 ? 2.545 56.875 -6.605 1 26.75 364 VAL B CA 1
ATOM 6120 C C . VAL B 1 364 ? 2.01 55.969 -5.5 1 26.75 364 VAL B C 1
ATOM 6122 O O . VAL B 1 364 ? 2.748 55.156 -4.945 1 26.75 364 VAL B O 1
ATOM 6125 N N . LYS B 1 365 ? 1.056 56.469 -4.66 1 30.77 365 LYS B N 1
ATOM 6126 C CA . LYS B 1 365 ? 0.143 55.875 -3.676 1 30.77 365 LYS B CA 1
ATOM 6127 C C . LYS B 1 365 ? -0.362 54.531 -4.125 1 30.77 365 LYS B C 1
ATOM 6129 O O . LYS B 1 365 ? -1.113 54.406 -5.094 1 30.77 365 LYS B O 1
ATOM 6134 N N . LEU B 1 366 ? 0.417 53.531 -4.199 1 26.62 366 LEU B N 1
ATOM 6135 C CA . LEU B 1 366 ? -0.139 52.188 -4.457 1 26.62 366 LEU B CA 1
ATOM 6136 C C . LEU B 1 366 ? -1.338 51.938 -3.557 1 26.62 366 LEU B C 1
ATOM 6138 O O . LEU B 1 366 ? -1.86 50.812 -3.531 1 26.62 366 LEU B O 1
ATOM 6142 N N . GLU B 1 367 ? -1.854 52.844 -2.602 1 29.34 367 GLU B N 1
ATOM 6143 C CA . GLU B 1 367 ? -3.104 52.656 -1.867 1 29.34 367 GLU B CA 1
ATOM 6144 C C . GLU B 1 367 ? -4.242 52.25 -2.801 1 29.34 367 GLU B C 1
ATOM 6146 O O . GLU B 1 367 ? -5.203 51.625 -2.377 1 29.34 367 GLU B O 1
ATOM 6151 N N . LYS B 1 368 ? -4.27 52.781 -4.039 1 29.67 368 LYS B N 1
ATOM 6152 C CA . LYS B 1 368 ? -5.48 52.656 -4.848 1 29.67 368 LYS B CA 1
ATOM 6153 C C . LYS B 1 368 ? -5.672 51.219 -5.309 1 29.67 368 LYS B C 1
ATOM 6155 O O . LYS B 1 368 ? -6.754 50.844 -5.773 1 29.67 368 LYS B O 1
ATOM 6160 N N . ILE B 1 369 ? -4.656 50.5 -5.445 1 26.64 369 ILE B N 1
ATOM 6161 C CA . ILE B 1 369 ? -5.004 49.25 -6.094 1 26.64 369 ILE B CA 1
ATOM 6162 C C . ILE B 1 369 ? -5.801 48.375 -5.129 1 26.64 369 ILE B C 1
ATOM 6164 O O . ILE B 1 369 ? -6.605 47.562 -5.555 1 26.64 369 ILE B O 1
ATOM 6168 N N . CYS B 1 370 ? -5.602 48.406 -3.855 1 26.08 370 CYS B N 1
ATOM 6169 C CA . CYS B 1 370 ? -6.426 47.531 -3.031 1 26.08 370 CYS B CA 1
ATOM 6170 C C . CYS B 1 370 ? -7.816 48.125 -2.832 1 26.08 370 CYS B C 1
ATOM 6172 O O . CYS B 1 370 ? -8.641 47.531 -2.121 1 26.08 370 CYS B O 1
ATOM 6174 N N . SER B 1 371 ? -8.102 49.375 -3.123 1 24.61 371 SER B N 1
ATOM 6175 C CA . SER B 1 371 ? -9.469 49.875 -2.963 1 24.61 371 SER B CA 1
ATOM 6176 C C . SER B 1 371 ? -10.391 49.312 -4.031 1 24.61 371 SER B C 1
ATOM 6178 O O . SER B 1 371 ? -11.602 49.562 -4.023 1 24.61 371 SER B O 1
ATOM 6180 N N . VAL B 1 372 ? -9.891 48.844 -5.152 1 24.3 372 VAL B N 1
ATOM 6181 C CA . VAL B 1 372 ? -10.984 48.375 -6.016 1 24.3 372 VAL B CA 1
ATOM 6182 C C . VAL B 1 372 ? -11.398 46.969 -5.633 1 24.3 372 VAL B C 1
ATOM 6184 O O . VAL B 1 372 ? -10.547 46.125 -5.359 1 24.3 372 VAL B O 1
#

Sequence (744 aa):
MSRSLTNVLEEWTNLEKEYQHLQETHKLYLQKLDEISKLQNNCSSTISLHRKRLNELKGLSPEDSNTMDKIKDKIKTRPNVFFEMEAFLPKKNGLYLSLVLGNVNVTLLSKQSKFAYKDEYEKFKLYLTVILLLFSFTCYFFVSNRFVDAILNFLLVWYYCTLTIRESVLITNGSRIKGWWVFHHYISAFLSGVMLTWPDGNLYKTFRNQFLAYSLYQSFVQCLQCYYQSGCLYRLRALGERHNMDLTVEGFQSWMWKGLTFLLPFLFFGHVSTASKAFPVFVAFLLLFCGFFLAFSSLFSSHCCFFLVLLSSFCLALLWLFVAFFVTFTFSSVLLSCFFNCVFISNLALFRRFFSRSFYFGNVKLEKICSVMSRSLTNVLEEWTNLEKEYQHLQETHKLYLQKLDEISKLQNNCSSTISLHRKRLNELKGLSPEDSNTMDKIKDKIKTRPNVFFEMEAFLPKKNGLYLSLVLGNVNVTLLSKQSKFAYKDEYEKFKLYLTVILLLFSFTCYFFVSNRFVDAILNFLLVWYYCTLTIRESVLITNGSRIKGWWVFHHYISAFLSGVMLTWPDGNLYKTFRNQFLAYSLYQSFVQCLQCYYQSGCLYRLRALGERHNMDLTVEGFQSWMWKGLTFLLPFLFFGHVSTASKAFPVFVAFLLLFCGFFLAFSSLFSSHCCFFLVLLSSFCLALLWLFVAFFVTFTFSSVLLSCFFNCVFISNLALFRRFFSRSFYFGNVKLEKICSV

pLDDT: mean 72.39, std 20.66, range [24.12, 96.62]

InterPro domains:
  IPR012926 TMEM120A/B [PF07851] (10-310)
  IPR012926 TMEM120A/B [PTHR21433] (5-319)

Solvent-accessible surface area (backbone atoms only — not comparable to full-atom values): 39681 Å² total; per-residue (Å²): 130,55,75,68,52,54,51,52,49,50,51,47,53,52,49,50,52,50,48,53,50,49,53,51,51,49,52,50,46,54,50,50,50,53,50,48,54,50,48,50,52,50,50,53,51,50,52,53,52,50,52,54,51,50,57,56,50,65,72,55,70,65,81,95,41,76,69,51,51,53,51,51,54,49,59,65,50,46,59,57,53,51,51,58,58,49,53,59,39,88,56,83,68,52,70,70,53,28,70,47,59,39,89,56,60,66,56,48,75,41,72,67,54,47,50,52,41,53,50,49,52,48,49,49,51,41,55,51,31,51,51,47,26,53,50,28,46,42,46,64,76,72,42,92,45,70,69,60,49,36,51,53,24,47,50,46,24,52,49,28,49,34,48,51,51,38,48,50,48,40,45,74,56,67,46,80,73,54,68,68,62,56,50,48,35,55,43,32,21,53,42,26,46,50,60,35,46,51,52,96,43,69,58,42,62,67,42,45,60,59,51,31,53,47,50,28,50,51,24,50,52,49,45,53,49,38,52,50,52,52,49,50,51,51,50,44,51,51,47,21,68,67,61,70,39,70,69,62,72,76,69,90,53,78,76,56,47,64,60,46,58,69,48,42,61,61,52,49,50,51,36,52,54,47,47,62,62,33,44,61,42,47,52,48,49,50,50,46,51,47,46,51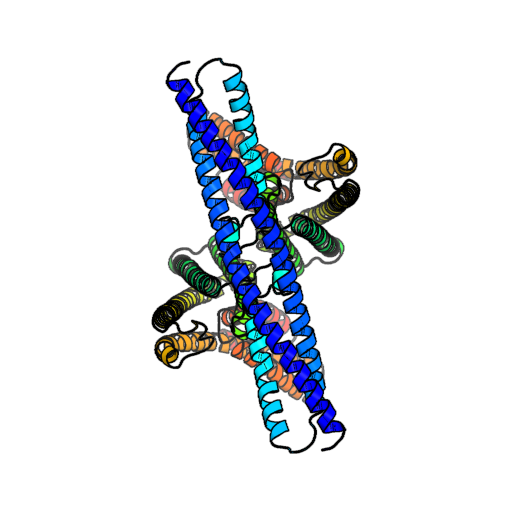,42,48,57,48,21,72,72,43,72,74,68,65,34,52,54,47,45,48,47,48,45,46,49,44,44,45,46,40,47,45,39,39,60,64,23,41,68,58,72,35,23,52,45,49,37,50,47,50,38,38,53,46,54,58,43,39,55,52,42,43,53,52,43,57,66,65,58,72,61,85,83,79,67,70,68,60,66,75,72,106,128,56,73,68,52,52,51,51,50,50,51,46,52,51,50,49,52,50,47,53,49,49,52,50,49,49,51,50,45,53,51,52,51,53,50,49,55,52,47,50,51,50,50,52,51,50,51,54,52,49,52,54,51,50,57,54,49,65,72,56,69,65,78,95,42,75,67,51,50,54,52,50,53,49,60,67,49,47,60,57,53,50,51,59,57,50,52,59,39,87,55,81,68,53,71,70,54,30,70,46,60,40,90,55,60,67,57,46,75,41,72,67,54,47,52,51,42,54,51,50,52,48,51,50,50,40,55,53,32,51,51,49,26,54,50,29,47,43,46,63,78,74,43,92,46,72,70,59,49,36,49,52,26,48,51,46,23,53,50,28,50,33,48,51,50,39,48,50,47,41,44,74,57,67,46,82,73,56,65,68,62,55,49,46,34,55,42,33,21,51,43,26,46,50,59,35,44,52,53,96,42,70,56,41,61,69,43,44,61,58,50,31,53,47,47,30,51,50,25,50,53,48,46,53,50,40,50,50,50,52,51,51,49,51,50,45,51,53,49,22,69,67,61,71,40,70,67,63,71,76,69,90,54,78,75,58,48,64,59,47,58,69,49,43,62,61,52,49,50,51,38,50,54,48,47,63,62,33,45,60,41,46,52,48,49,50,49,46,52,48,47,51,43,47,58,49,21,73,72,42,72,74,68,66,34,51,54,48,44,49,47,48,45,47,48,44,46,47,46,40,45,46,39,40,60,64,25,44,74,44,75,33,21,53,44,48,35,50,48,48,36,37,54,46,55,58,43,40,55,51,43,45,52,51,44,58,66,66,58,71,60,85,84,79,68,70,69,60,66,75,71,106

Secondary structure (DSSP, 8-state):
--HHHHHHHHHHHHHHHHHHHHHHHHHHHHHHHHHHHHHHHHHHHHHHHHHHHHHHHHTT--S--HHHHHHHHHHHHHHHHHHHHHTTS--PPPHHHHHHH-S------SHHHHHHHHHHHHHHHHHHHHHHHHHHHHHHHT---HHHHHHHHHHHHHHHHHHHHHHHHHHHTT----HHHHHHHHHHHHHHHHHHH--SSHHHHHHHHHHHHHHHHHHHHHHHHHHHHHHHHHHHHHHHHHH---S---S--TTHHHHHHHHHHHHHHHHHHHHHHHHHHHHHHHHHHHHHHHHHHHHS-HHHHHHHHHHHHHHHHHHHHHHHHHHSSSHHHHHHHHHHHHHHHHHHHHHHHHHHHH---SS--GGGTTT-/--HHHHHHHHHHHHHHHHHHHHHHHHHHHHHHHHHHHHHHHHHHHHHHHHHHHHHHHHTT--S--HHHHHHHHHHHHHHHHHHHHHTTS--PPPHHHHHHH-S------SHHHHHHHHHHHHHHHHHHHHHHHHHHHHHHHT---HHHHHHHHHHHHHHHHHHHHHHHHHHHTT----HHHHHHHHHHHHHHHHHHH--SSHHHHHHHHHHHHHHHHHHHHHHHHHHHHHHHHHHHHHHHHHH---S---S--TTHHHHHHHHHHHHHHHHHHHHHHHHHHHHHHHHHHHHHHHHHHHHS-HHHHHHHHHHHHHHHHHHHHHHHHHHTTSHHHHHHHHHHHHHHHHHHHHHHHHHHHH---SS--GGGGGG-

Nearest PDB structures (foldseek):
  7n7p-assembly1_B  TM=8.098E-01  e=2.478E-23  Homo sapiens
  7n0l-assembly1_B  TM=7.942E-01  e=3.163E-22  Mus musculus
  7n0k-assembly1_A  TM=8.123E-01  e=3.687E-21  Mus musculus
  7f3t-assembly1_A  TM=7.647E-01  e=2.682E-21  Homo sapiens
  7cxr-assembly1_B  TM=7.827E-01  e=5.487E-19  Anaplasma marginale

Foldseek 3Di:
DDPVVVVVVVVVVVVVVVVVVVVVVVVVVVVVVVVVVVVLVVLVVVLVVVLVVLVVVVVVQDDDDPVSVVVVVCSVCVVVVSVVVCLQHFDFADPVLCVVPNGDTLRDNDPVVLLVLVLVLLVLLQVLLVVLLVLLVCCQPPDPDLVSVLVSLVSQLVVLVVNLNSVSSNVSSPAPPDPLVSVLSVLSNVLSVVLNPDDPDPLCVVCVNVLSVLSNLQSVLSNLVSVLVSVVSVVLVVVCVPPVPPSPPRDDDPVSVVSVVVSVVSQVVSLVVLCVLLVVLLVLVLVVLLVVLVVVVVVPPDPVSVVCSVVVNCVVCCVCCCCCVSVSRHSNSSSVSSVSSSVSVVCVVVVCVVCVPPPPPDPPPPVPVVVD/DDPVVVVVVVVVVVVVVVVVVVVVVVVVVVVVVVVVVVVLVVLVVVLVVVLVVLVVVVVVQDDDDPVSVVVVVCSVCVVVVSVVVCLQHFDFADPVLCVVPNGDTLRDNDPVVLLVLVLVLLVLLQVLLVVLLVLLVCCQPPDPDLVSVLVSLVSQLVVLVVNLNSVSSNVSSPAPPDPLVSVQSVLSNVLSVVLNPDDPDPLCVVCVNVLSVLSNLQSVLSNLVSVLVSVVSVVLVVVCVVPVPPSPPRDDDPVSVVSVVVSVVSQVVSLVVLCVLLVVLLVLVLVVLLVVLVVVVVVPPDPVSVVCSVVVNVVVCCVCCVCCVSVSRHSNSSSVSSVSSSVSVVCVVVVCVVCVPPPPPDPPPPVPVVVD

Radius of gyration: 33.37 Å; Cα contacts (8 Å, |Δi|>4): 574; chains: 2; bounding box: 52×112×101 Å